Protein 5MKD (pdb70)

Structure (mmCIF, N/CA/C/O backbone):
data_5MKD
#
_entry.id   5MKD
#
_cell.length_a   121.405
_cell.length_b   128.306
_cell.length_c   84.327
_cell.angle_alpha   90.000
_cell.angle_beta   90.000
_cell.angle_gamma   90.000
#
_symmetry.space_group_name_H-M   'C 2 2 2'
#
loop_
_entity.id
_entity.type
_entity.pdbx_description
1 polymer Ywea
2 water water
#
loop_
_atom_site.group_PDB
_atom_site.id
_atom_site.type_symbol
_atom_site.label_atom_id
_atom_site.label_alt_id
_atom_site.label_comp_id
_atom_site.label_asym_id
_atom_site.label_entity_id
_atom_site.label_seq_id
_atom_site.pdbx_PDB_ins_code
_atom_site.Cartn_x
_atom_site.Cartn_y
_atom_site.Cartn_z
_atom_site.occupancy
_atom_site.B_iso_or_equiv
_atom_site.auth_seq_id
_atom_site.auth_comp_id
_atom_site.auth_asym_id
_atom_site.auth_atom_id
_atom_site.pdbx_PDB_model_num
ATOM 1 N N . GLN A 1 1 ? 34.760 147.891 97.452 1.00 99.39 31 GLN A N 1
ATOM 2 C CA . GLN A 1 1 ? 34.105 146.929 98.406 1.00 104.04 31 GLN A CA 1
ATOM 3 C C . GLN A 1 1 ? 32.712 146.605 97.892 1.00 101.96 31 GLN A C 1
ATOM 4 O O . GLN A 1 1 ? 32.384 145.450 97.605 1.00 109.30 31 GLN A O 1
ATOM 10 N N . SER A 1 2 ? 31.905 147.653 97.762 1.00 91.13 32 SER A N 1
ATOM 11 C CA . SER A 1 2 ? 30.482 147.511 97.542 1.00 79.25 32 SER A CA 1
ATOM 12 C C . SER A 1 2 ? 30.150 147.242 96.096 1.00 71.74 32 SER A C 1
ATOM 13 O O . SER A 1 2 ? 30.637 147.925 95.209 1.00 73.36 32 SER A O 1
ATOM 16 N N . ALA A 1 3 ? 29.310 146.242 95.870 1.00 64.14 33 ALA A N 1
ATOM 17 C CA . ALA A 1 3 ? 28.680 146.050 94.583 1.00 61.52 33 ALA A CA 1
ATOM 18 C C . ALA A 1 3 ? 27.837 147.277 94.239 1.00 60.03 33 ALA A C 1
ATOM 19 O O . ALA A 1 3 ? 27.180 147.857 95.107 1.00 66.22 33 ALA A O 1
ATOM 21 N N . SER A 1 4 ? 27.843 147.683 92.981 1.00 56.52 34 SER A N 1
ATOM 22 C CA . SER A 1 4 ? 26.987 148.782 92.571 1.00 56.14 34 SER A CA 1
ATOM 23 C C . SER A 1 4 ? 26.034 148.368 91.439 1.00 56.22 34 SER A C 1
ATOM 24 O O . SER A 1 4 ? 26.224 147.346 90.763 1.00 57.45 34 SER A O 1
ATOM 27 N N . ILE A 1 5 ? 25.003 149.178 91.248 1.00 48.69 35 ILE A N 1
ATOM 28 C CA . ILE A 1 5 ? 24.099 148.992 90.150 1.00 49.27 35 ILE A CA 1
ATOM 29 C C . ILE A 1 5 ? 23.601 150.357 89.719 1.00 49.97 35 ILE A C 1
ATOM 30 O O . ILE A 1 5 ? 23.547 151.274 90.500 1.00 50.79 35 ILE A O 1
ATOM 35 N N . GLU A 1 6 ? 23.283 150.493 88.446 1.00 58.05 36 GLU A N 1
ATOM 36 C CA . GLU A 1 6 ? 22.942 151.780 87.888 1.00 59.39 36 GLU A CA 1
ATOM 37 C C . GLU A 1 6 ? 21.944 151.570 86.751 1.00 58.70 36 GLU A C 1
ATOM 38 O O . GLU A 1 6 ? 22.119 150.659 85.922 1.00 52.85 36 GLU A O 1
ATOM 44 N N . ALA A 1 7 ? 20.912 152.410 86.708 1.00 56.85 37 ALA A N 1
ATOM 45 C CA . ALA A 1 7 ? 19.862 152.298 85.691 1.00 59.05 37 ALA A CA 1
ATOM 46 C C . ALA A 1 7 ? 19.597 153.639 84.990 1.00 56.13 37 ALA A C 1
ATOM 47 O O . ALA A 1 7 ? 19.719 154.678 85.612 1.00 68.73 37 ALA A O 1
ATOM 49 N N . LYS A 1 8 ? 19.255 153.621 83.704 1.00 53.02 38 LYS A N 1
ATOM 50 C CA . LYS A 1 8 ? 18.949 154.847 82.962 1.00 55.04 38 LYS A CA 1
ATOM 51 C C . LYS A 1 8 ? 17.934 154.428 81.979 1.00 55.18 38 LYS A C 1
ATOM 52 O O . LYS A 1 8 ? 18.023 153.294 81.491 1.00 50.57 38 LYS A O 1
ATOM 58 N N . THR A 1 9 ? 16.996 155.326 81.670 1.00 51.85 39 THR A N 1
ATOM 59 C CA . THR A 1 9 ? 16.164 155.195 80.479 1.00 50.41 39 THR A CA 1
ATOM 60 C C . THR A 1 9 ? 16.758 156.088 79.376 1.00 60.41 39 THR A C 1
ATOM 61 O O . THR A 1 9 ? 16.758 157.321 79.466 1.00 60.30 39 THR A O 1
ATOM 65 N N . VAL A 1 10 ? 17.192 155.444 78.306 1.00 59.66 40 VAL A N 1
ATOM 66 C CA . VAL A 1 10 ? 18.138 156.003 77.377 1.00 55.12 40 VAL A CA 1
ATOM 67 C C . VAL A 1 10 ? 17.533 156.939 76.345 1.00 56.44 40 VAL A C 1
ATOM 68 O O . VAL A 1 10 ? 18.187 157.872 75.913 1.00 63.42 40 VAL A O 1
ATOM 72 N N . ASN A 1 11 ? 16.313 156.686 75.909 1.00 53.35 41 ASN A N 1
ATOM 73 C CA . ASN A 1 11 ? 15.772 157.423 74.769 1.00 50.51 41 ASN A CA 1
ATOM 74 C C . ASN A 1 11 ? 14.787 158.479 75.179 1.00 51.97 41 ASN A C 1
ATOM 75 O O . ASN A 1 11 ? 14.304 159.225 74.334 1.00 50.91 41 ASN A O 1
ATOM 80 N N . SER A 1 12 ? 14.484 158.531 76.471 1.00 53.83 42 SER A N 1
ATOM 81 C CA . SER A 1 12 ? 13.267 159.161 76.964 1.00 53.13 42 SER A CA 1
ATOM 82 C C . SER A 1 12 ? 13.173 158.915 78.445 1.00 52.50 42 SER A C 1
ATOM 83 O O . SER A 1 12 ? 13.864 158.061 78.999 1.00 54.94 42 SER A O 1
ATOM 86 N N . THR A 1 13 ? 12.297 159.659 79.082 1.00 52.32 43 THR A N 1
ATOM 87 C CA . THR A 1 13 ? 12.238 159.639 80.527 1.00 54.88 43 THR A CA 1
ATOM 88 C C . THR A 1 13 ? 10.799 159.724 81.079 1.00 53.13 43 THR A C 1
ATOM 89 O O . THR A 1 13 ? 10.601 159.684 82.281 1.00 57.17 43 THR A O 1
ATOM 93 N N . LYS A 1 14 ? 9.799 159.748 80.204 1.00 50.26 44 LYS A N 1
ATOM 94 C CA . LYS A 1 14 ? 8.444 160.030 80.614 1.00 53.18 44 LYS A CA 1
ATOM 95 C C . LYS A 1 14 ? 7.516 158.808 80.580 1.00 55.47 44 LYS A C 1
ATOM 96 O O . LYS A 1 14 ? 7.511 158.025 79.621 1.00 52.51 44 LYS A O 1
ATOM 102 N N . GLU A 1 15 ? 6.704 158.688 81.629 1.00 51.66 45 GLU A N 1
ATOM 103 C CA . GLU A 1 15 ? 5.626 157.735 81.652 1.00 49.65 45 GLU A CA 1
ATOM 104 C C . GLU A 1 15 ? 4.927 157.553 80.308 1.00 46.46 45 GLU A C 1
ATOM 105 O O . GLU A 1 15 ? 4.539 158.499 79.646 1.00 56.38 45 GLU A O 1
ATOM 111 N N . TRP A 1 16 ? 4.822 156.301 79.916 1.00 44.80 46 TRP A N 1
ATOM 112 C CA . TRP A 1 16 ? 4.054 155.821 78.774 1.00 46.65 46 TRP A CA 1
ATOM 113 C C . TRP A 1 16 ? 4.703 156.034 77.415 1.00 47.30 46 TRP A C 1
ATOM 114 O O . TRP A 1 16 ? 4.132 155.638 76.408 1.00 48.58 46 TRP A O 1
ATOM 125 N N . THR A 1 17 ? 5.904 156.614 77.391 1.00 45.60 47 THR A N 1
ATOM 126 C CA . THR A 1 17 ? 6.692 156.681 76.154 1.00 47.59 47 THR A CA 1
ATOM 127 C C . THR A 1 17 ? 7.631 155.498 76.079 1.00 46.07 47 THR A C 1
ATOM 128 O O . THR A 1 17 ? 7.827 154.822 77.064 1.00 50.91 47 THR A O 1
ATOM 132 N N . ILE A 1 18 ? 8.214 155.278 74.905 1.00 45.51 48 ILE A N 1
ATOM 133 C CA . ILE A 1 18 ? 9.014 154.098 74.612 1.00 43.36 48 ILE A CA 1
ATOM 134 C C . ILE A 1 18 ? 10.502 154.380 74.684 1.00 45.46 48 ILE A C 1
ATOM 135 O O . ILE A 1 18 ? 11.002 155.362 74.123 1.00 55.10 48 ILE A O 1
ATOM 140 N N . SER A 1 19 ? 11.215 153.511 75.380 1.00 43.69 49 SER A N 1
ATOM 141 C CA . SER A 1 19 ? 12.625 153.686 75.592 1.00 40.61 49 SER A CA 1
ATOM 142 C C . SER A 1 19 ? 13.276 152.366 75.943 1.00 44.03 49 SER A C 1
ATOM 143 O O . SER A 1 19 ? 12.629 151.439 76.491 1.00 43.05 49 SER A O 1
ATOM 146 N N . ASP A 1 20 ? 14.568 152.306 75.628 1.00 41.93 50 ASP A N 1
ATOM 147 C CA . ASP A 1 20 ? 15.440 151.260 76.103 1.00 40.76 50 ASP A CA 1
ATOM 148 C C . ASP A 1 20 ? 15.738 151.571 77.549 1.00 40.52 50 ASP A C 1
ATOM 149 O O . ASP A 1 20 ? 15.800 152.721 77.930 1.00 41.25 50 ASP A O 1
ATOM 154 N N . ILE A 1 21 ? 15.953 150.552 78.359 1.00 42.84 51 ILE A N 1
ATOM 155 C CA . ILE A 1 21 ? 16.404 150.771 79.741 1.00 43.38 51 ILE A CA 1
ATOM 156 C C . ILE A 1 21 ? 17.712 150.040 79.875 1.00 37.96 51 ILE A C 1
ATOM 157 O O . ILE A 1 21 ? 17.763 148.862 79.572 1.00 41.53 51 ILE A O 1
ATOM 162 N N . GLU A 1 22 ? 18.764 150.732 80.291 1.00 41.11 52 GLU A N 1
ATOM 163 C CA . GLU A 1 22 ? 20.092 150.109 80.528 1.00 40.85 52 GLU A CA 1
ATOM 164 C C . GLU A 1 22 ? 20.330 150.021 82.006 1.00 40.57 52 GLU A C 1
ATOM 165 O O . GLU A 1 22 ? 20.250 151.031 82.718 1.00 43.33 52 GLU A O 1
ATOM 171 N N . VAL A 1 23 ? 20.589 148.809 82.476 1.00 39.88 53 VAL A N 1
ATOM 172 C CA . VAL A 1 23 ? 20.908 148.573 83.868 1.00 37.32 53 VAL A CA 1
ATOM 173 C C . VAL A 1 23 ? 22.198 147.816 83.877 1.00 36.29 53 VAL A C 1
ATOM 174 O O . VAL A 1 23 ? 22.284 146.770 83.267 1.00 34.41 53 VAL A O 1
ATOM 178 N N . THR A 1 24 ? 23.157 148.341 84.614 1.00 40.43 54 THR A N 1
ATOM 179 C CA . THR A 1 24 ? 24.479 147.782 84.760 1.00 43.21 54 THR A CA 1
ATOM 180 C C . THR A 1 24 ? 24.769 147.504 86.237 1.00 45.36 54 THR A C 1
ATOM 181 O O . THR A 1 24 ? 24.710 148.423 87.083 1.00 47.86 54 THR A O 1
ATOM 185 N N . TYR A 1 25 ? 25.091 146.243 86.528 1.00 45.86 55 TYR A N 1
ATOM 186 C CA . TYR A 1 25 ? 25.452 145.782 87.885 1.00 49.72 55 TYR A CA 1
ATOM 187 C C . TYR A 1 25 ? 26.909 145.348 87.840 1.00 48.38 55 TYR A C 1
ATOM 188 O O . TYR A 1 25 ? 27.288 144.605 86.940 1.00 50.70 55 TYR A O 1
ATOM 197 N N . LYS A 1 26 ? 27.709 145.815 88.790 1.00 46.61 56 LYS A N 1
ATOM 198 C CA . LYS A 1 26 ? 29.080 145.358 88.951 1.00 50.07 56 LYS A CA 1
ATOM 199 C C . LYS A 1 26 ? 29.260 144.841 90.382 1.00 54.88 56 LYS A C 1
ATOM 200 O O . LYS A 1 26 ? 28.959 145.564 91.355 1.00 64.90 56 LYS A O 1
ATOM 206 N N . PRO A 1 27 ? 29.750 143.603 90.532 1.00 51.11 57 PRO A N 1
ATOM 207 C CA . PRO A 1 27 ? 29.978 143.053 91.846 1.00 55.10 57 PRO A CA 1
ATOM 208 C C . PRO A 1 27 ? 31.259 143.561 92.524 1.00 60.44 57 PRO A C 1
ATOM 209 O O . PRO A 1 27 ? 31.477 143.260 93.695 1.00 73.64 57 PRO A O 1
ATOM 213 N N . ASN A 1 28 ? 32.126 144.267 91.791 1.00 68.18 58 ASN A N 1
ATOM 214 C CA . ASN A 1 28 ? 33.355 144.821 92.360 1.00 59.90 58 ASN A CA 1
ATOM 215 C C . ASN A 1 28 ? 34.130 143.784 93.192 1.00 63.61 58 ASN A C 1
ATOM 216 O O . ASN A 1 28 ? 34.762 144.120 94.192 1.00 60.89 58 ASN A O 1
ATOM 221 N N . ALA A 1 29 ? 34.070 142.523 92.755 1.00 61.70 59 ALA A N 1
ATOM 222 C CA . ALA A 1 29 ? 34.755 141.417 93.407 1.00 57.03 59 ALA A CA 1
ATOM 223 C C . ALA A 1 29 ? 34.730 140.212 92.480 1.00 57.09 59 ALA A C 1
ATOM 224 O O . ALA A 1 29 ? 34.025 140.215 91.476 1.00 58.70 59 ALA A O 1
ATOM 226 N N . VAL A 1 30 ? 35.505 139.182 92.792 1.00 57.74 60 VAL A N 1
ATOM 227 C CA . VAL A 1 30 ? 35.652 138.071 91.853 1.00 58.22 60 VAL A CA 1
ATOM 228 C C . VAL A 1 30 ? 34.525 137.107 92.094 1.00 58.77 60 VAL A C 1
ATOM 229 O O . VAL A 1 30 ? 34.064 136.962 93.215 1.00 60.73 60 VAL A O 1
ATOM 233 N N . LEU A 1 31 ? 34.059 136.485 91.014 1.00 59.66 61 LEU A N 1
ATOM 234 C CA . LEU A 1 31 ? 32.902 135.613 91.057 1.00 54.45 61 LEU A CA 1
ATOM 235 C C . LEU A 1 31 ? 33.315 134.279 90.521 1.00 51.06 61 LEU A C 1
ATOM 236 O O . LEU A 1 31 ? 34.183 134.215 89.659 1.00 54.39 61 LEU A O 1
ATOM 241 N N . SER A 1 32 ? 32.682 133.227 91.038 1.00 49.44 62 SER A N 1
ATOM 242 C CA . SER A 1 32 ? 32.865 131.857 90.568 1.00 53.60 62 SER A CA 1
ATOM 243 C C . SER A 1 32 ? 31.579 131.025 90.649 1.00 51.77 62 SER A C 1
ATOM 244 O O . SER A 1 32 ? 31.238 130.301 89.721 1.00 55.66 62 SER A O 1
ATOM 247 N N . LEU A 1 33 ? 30.873 131.084 91.766 1.00 52.93 63 LEU A N 1
ATOM 248 C CA . LEU A 1 33 ? 29.689 130.263 91.910 1.00 51.29 63 LEU A CA 1
ATOM 249 C C . LEU A 1 33 ? 28.490 131.124 92.191 1.00 48.70 63 LEU A C 1
ATOM 250 O O . LEU A 1 33 ? 28.614 132.211 92.745 1.00 49.86 63 LEU A O 1
ATOM 255 N N . GLY A 1 34 ? 27.327 130.620 91.801 1.00 47.35 64 GLY A N 1
ATOM 256 C CA . GLY A 1 34 ? 26.084 131.349 91.966 1.00 44.61 64 GLY A CA 1
ATOM 257 C C . GLY A 1 34 ? 25.481 131.788 90.652 1.00 44.68 64 GLY A C 1
ATOM 258 O O . GLY A 1 34 ? 25.687 131.177 89.588 1.00 45.12 64 GLY A O 1
ATOM 259 N N . ALA A 1 35 ? 24.705 132.850 90.751 1.00 43.27 65 ALA A N 1
ATOM 260 C CA . ALA A 1 35 ? 24.036 133.433 89.631 1.00 43.63 65 ALA A CA 1
ATOM 261 C C . ALA A 1 35 ? 23.804 134.911 89.925 1.00 49.29 65 ALA A C 1
ATOM 262 O O . ALA A 1 35 ? 23.563 135.298 91.089 1.00 45.49 65 ALA A O 1
ATOM 264 N N . VAL A 1 36 ? 23.916 135.730 88.872 1.00 45.56 66 VAL A N 1
ATOM 265 C CA . VAL A 1 36 ? 23.620 137.155 88.973 1.00 46.50 66 VAL A CA 1
ATOM 266 C C . VAL A 1 36 ? 22.108 137.359 88.826 1.00 46.83 66 VAL A C 1
ATOM 267 O O . VAL A 1 36 ? 21.471 136.740 87.958 1.00 49.27 66 VAL A O 1
ATOM 271 N N . GLU A 1 37 ? 21.550 138.259 89.634 1.00 48.29 67 GLU A N 1
ATOM 272 C CA . GLU A 1 37 ? 20.119 138.480 89.660 1.00 48.23 67 GLU A CA 1
ATOM 273 C C . GLU A 1 37 ? 19.773 139.945 89.689 1.00 49.26 67 GLU A C 1
ATOM 274 O O . GLU A 1 37 ? 20.280 140.685 90.517 1.00 53.04 67 GLU A O 1
ATOM 280 N N . PHE A 1 38 ? 18.901 140.351 88.766 1.00 46.92 68 PHE A N 1
ATOM 281 C CA . PHE A 1 38 ? 18.356 141.674 88.754 1.00 45.24 68 PHE A CA 1
ATOM 282 C C . PHE A 1 38 ? 16.929 141.502 89.225 1.00 45.47 68 PHE A C 1
ATOM 283 O O . PHE A 1 38 ? 16.262 140.566 88.797 1.00 48.36 68 PHE A O 1
ATOM 291 N N . GLN A 1 39 ? 16.475 142.398 90.094 1.00 50.73 69 GLN A N 1
ATOM 292 C CA . GLN A 1 39 ? 15.092 142.428 90.589 1.00 51.83 69 GLN A CA 1
ATOM 293 C C . GLN A 1 39 ? 14.418 143.749 90.225 1.00 50.50 69 GLN A C 1
ATOM 294 O O . GLN A 1 39 ? 14.875 144.828 90.623 1.00 50.68 69 GLN A O 1
ATOM 300 N N . PHE A 1 40 ? 13.321 143.667 89.486 1.00 48.27 70 PHE A N 1
ATOM 301 C CA . PHE A 1 40 ? 12.496 144.834 89.210 1.00 50.05 70 PHE A CA 1
ATOM 302 C C . PHE A 1 40 ? 11.168 144.733 89.954 1.00 51.63 70 PHE A C 1
ATOM 303 O O . PHE A 1 40 ? 10.658 143.625 90.136 1.00 54.83 70 PHE A O 1
ATOM 311 N N . PRO A 1 41 ? 10.571 145.888 90.316 1.00 49.84 71 PRO A N 1
ATOM 312 C CA . PRO A 1 41 ? 9.202 145.976 90.762 1.00 47.30 71 PRO A CA 1
ATOM 313 C C . PRO A 1 41 ? 8.257 145.985 89.561 1.00 53.11 71 PRO A C 1
ATOM 314 O O . PRO A 1 41 ? 8.717 145.824 88.409 1.00 55.78 71 PRO A O 1
ATOM 318 N N . ASP A 1 42 ? 6.956 146.165 89.830 1.00 52.47 72 ASP A N 1
ATOM 319 C CA . ASP A 1 42 ? 5.942 146.142 88.799 1.00 52.27 72 ASP A CA 1
ATOM 320 C C . ASP A 1 42 ? 6.081 147.385 87.944 1.00 51.84 72 ASP A C 1
ATOM 321 O O . ASP A 1 42 ? 6.494 148.450 88.421 1.00 46.84 72 ASP A O 1
ATOM 326 N N . GLY A 1 43 ? 5.710 147.228 86.678 1.00 51.38 73 GLY A N 1
ATOM 327 C CA . GLY A 1 43 ? 5.951 148.246 85.663 1.00 55.35 73 GLY A CA 1
ATOM 328 C C . GLY A 1 43 ? 7.063 147.859 84.701 1.00 53.28 73 GLY A C 1
ATOM 329 O O . GLY A 1 43 ? 7.137 148.419 83.650 1.00 50.93 73 GLY A O 1
ATOM 330 N N . PHE A 1 44 ? 7.902 146.886 85.055 1.00 53.51 74 PHE A N 1
ATOM 331 C CA . PHE A 1 44 ? 8.965 146.393 84.173 1.00 47.35 74 PHE A CA 1
ATOM 332 C C . PHE A 1 44 ? 8.844 144.910 83.964 1.00 44.49 74 PHE A C 1
ATOM 333 O O . PHE A 1 44 ? 8.408 144.182 84.839 1.00 44.83 74 PHE A O 1
ATOM 341 N N . HIS A 1 45 ? 9.284 144.477 82.796 1.00 47.98 75 HIS A N 1
ATOM 342 C CA . HIS A 1 45 ? 8.959 143.171 82.251 1.00 49.11 75 HIS A CA 1
ATOM 343 C C . HIS A 1 45 ? 10.129 142.858 81.344 1.00 43.93 75 HIS A C 1
ATOM 344 O O . HIS A 1 45 ? 10.346 143.560 80.355 1.00 44.85 75 HIS A O 1
ATOM 351 N N . ALA A 1 46 ? 10.906 141.833 81.675 1.00 42.12 76 ALA A N 1
ATOM 352 C CA . ALA A 1 46 ? 11.947 141.323 80.758 1.00 36.14 76 ALA A CA 1
ATOM 353 C C . ALA A 1 46 ? 11.377 140.254 79.800 1.00 37.04 76 ALA A C 1
ATOM 354 O O . ALA A 1 46 ? 10.484 139.546 80.171 1.00 41.86 76 ALA A O 1
ATOM 356 N N . THR A 1 47 ? 11.909 140.125 78.588 1.00 35.96 77 THR A N 1
ATOM 357 C CA . THR A 1 47 ? 11.448 139.099 77.636 1.00 35.81 77 THR A CA 1
ATOM 358 C C . THR A 1 47 ? 12.656 138.478 77.015 1.00 34.11 77 THR A C 1
ATOM 359 O O . THR A 1 47 ? 13.751 138.922 77.257 1.00 32.87 77 THR A O 1
ATOM 363 N N . THR A 1 48 ? 12.483 137.461 76.185 1.00 33.82 78 THR A N 1
ATOM 364 C CA . THR A 1 48 ? 13.641 136.871 75.550 1.00 36.03 78 THR A CA 1
ATOM 365 C C . THR A 1 48 ? 14.178 137.685 74.406 1.00 39.18 78 THR A C 1
ATOM 366 O O . THR A 1 48 ? 14.968 137.156 73.641 1.00 42.94 78 THR A O 1
ATOM 370 N N . ARG A 1 49 ? 13.703 138.926 74.239 1.00 44.80 79 ARG A N 1
ATOM 371 C CA . ARG A 1 49 ? 14.259 139.887 73.266 1.00 42.81 79 ARG A CA 1
ATOM 372 C C . ARG A 1 49 ? 15.278 140.818 73.942 1.00 42.06 79 ARG A C 1
ATOM 373 O O . ARG A 1 49 ? 16.134 141.402 73.280 1.00 41.79 79 ARG A O 1
ATOM 381 N N . ASP A 1 50 ? 15.155 140.985 75.259 1.00 37.89 80 ASP A N 1
ATOM 382 C CA . ASP A 1 50 ? 16.141 141.730 76.049 1.00 37.57 80 ASP A CA 1
ATOM 383 C C . ASP A 1 50 ? 17.479 140.996 76.116 1.00 33.41 80 ASP A C 1
ATOM 384 O O . ASP A 1 50 ? 17.575 139.897 75.606 1.00 34.53 80 ASP A O 1
ATOM 389 N N . SER A 1 51 ? 18.522 141.624 76.658 1.00 30.52 81 SER A N 1
ATOM 390 C CA . SER A 1 51 ? 19.848 141.025 76.593 1.00 33.01 81 SER A CA 1
ATOM 391 C C . SER A 1 51 ? 20.682 141.359 77.780 1.00 31.86 81 SER A C 1
ATOM 392 O O . SER A 1 51 ? 20.439 142.353 78.438 1.00 34.31 81 SER A O 1
ATOM 395 N N . VAL A 1 52 ? 21.666 140.508 78.049 1.00 33.53 82 VAL A N 1
ATOM 396 C CA . VAL A 1 52 ? 22.748 140.802 79.034 1.00 34.75 82 VAL A CA 1
ATOM 397 C C . VAL A 1 52 ? 24.059 140.497 78.352 1.00 34.65 82 VAL A C 1
ATOM 398 O O . VAL A 1 52 ? 24.166 139.480 77.661 1.00 36.03 82 VAL A O 1
ATOM 402 N N . ASN A 1 53 ? 25.015 141.415 78.441 1.00 37.75 83 ASN A N 1
ATOM 403 C CA . ASN A 1 53 ? 26.299 141.240 77.759 1.00 42.13 83 ASN A CA 1
ATOM 404 C C . ASN A 1 53 ? 26.158 140.719 76.323 1.00 42.20 83 ASN A C 1
ATOM 405 O O . ASN A 1 53 ? 26.871 139.811 75.902 1.00 40.05 83 ASN A O 1
ATOM 410 N N . GLY A 1 54 ? 25.225 141.263 75.568 1.00 39.98 84 GLY A N 1
ATOM 411 C CA . GLY A 1 54 ? 25.153 140.868 74.175 1.00 41.98 84 GLY A CA 1
ATOM 412 C C . GLY A 1 54 ? 24.461 139.542 73.893 1.00 42.35 84 GLY A C 1
ATOM 413 O O . GLY A 1 54 ? 24.544 139.024 72.789 1.00 41.31 84 GLY A O 1
ATOM 414 N N . ARG A 1 55 ? 23.732 139.005 74.865 1.00 46.86 85 ARG A N 1
ATOM 415 C CA . ARG A 1 55 ? 23.064 137.703 74.686 1.00 44.12 85 ARG A CA 1
ATOM 416 C C . ARG A 1 55 ? 21.627 137.911 75.054 1.00 39.75 85 ARG A C 1
ATOM 417 O O . ARG A 1 55 ? 21.356 138.537 76.071 1.00 35.27 85 ARG A O 1
ATOM 425 N N . THR A 1 56 ? 20.717 137.440 74.194 1.00 39.31 86 THR A N 1
ATOM 426 C CA . THR A 1 56 ? 19.265 137.559 74.434 1.00 36.72 86 THR A CA 1
ATOM 427 C C . THR A 1 56 ? 18.959 136.620 75.569 1.00 35.76 86 THR A C 1
ATOM 428 O O . THR A 1 56 ? 19.502 135.536 75.630 1.00 35.21 86 THR A O 1
ATOM 432 N N . LEU A 1 57 ? 18.128 137.049 76.487 1.00 37.20 87 LEU A N 1
ATOM 433 C CA . LEU A 1 57 ? 17.761 136.221 77.617 1.00 38.22 87 LEU A CA 1
ATOM 434 C C . LEU A 1 57 ? 17.008 134.962 77.193 1.00 40.69 87 LEU A C 1
ATOM 435 O O . LEU A 1 57 ? 16.303 134.962 76.196 1.00 36.54 87 LEU A O 1
ATOM 440 N N . LYS A 1 58 ? 17.146 133.895 77.992 1.00 46.69 88 LYS A N 1
ATOM 441 C CA . LYS A 1 58 ? 16.439 132.631 77.755 1.00 47.64 88 LYS A CA 1
ATOM 442 C C . LYS A 1 58 ? 15.308 132.533 78.764 1.00 46.69 88 LYS A C 1
ATOM 443 O O . LYS A 1 58 ? 15.320 133.240 79.788 1.00 50.21 88 LYS A O 1
ATOM 449 N N . GLU A 1 59 ? 14.308 131.718 78.454 1.00 48.28 89 GLU A N 1
ATOM 450 C CA . GLU A 1 59 ? 13.086 131.641 79.265 1.00 54.97 89 GLU A CA 1
ATOM 451 C C . GLU A 1 59 ? 13.393 131.242 80.707 1.00 52.45 89 GLU A C 1
ATOM 452 O O . GLU A 1 59 ? 12.769 131.736 81.665 1.00 51.54 89 GLU A O 1
ATOM 458 N N . THR A 1 60 ? 14.395 130.386 80.852 1.00 46.85 90 THR A N 1
ATOM 459 C CA . THR A 1 60 ? 14.809 129.918 82.165 1.00 49.00 90 THR A CA 1
ATOM 460 C C . THR A 1 60 ? 15.490 130.953 83.042 1.00 49.25 90 THR A C 1
ATOM 461 O O . THR A 1 60 ? 15.594 130.758 84.243 1.00 47.75 90 THR A O 1
ATOM 465 N N . GLN A 1 61 ? 15.928 132.059 82.448 1.00 46.95 91 GLN A N 1
ATOM 466 C CA . GLN A 1 61 ? 16.546 133.143 83.190 1.00 43.83 91 GLN A CA 1
ATOM 467 C C . GLN A 1 61 ? 15.553 134.221 83.505 1.00 39.30 91 GLN A C 1
ATOM 468 O O . GLN 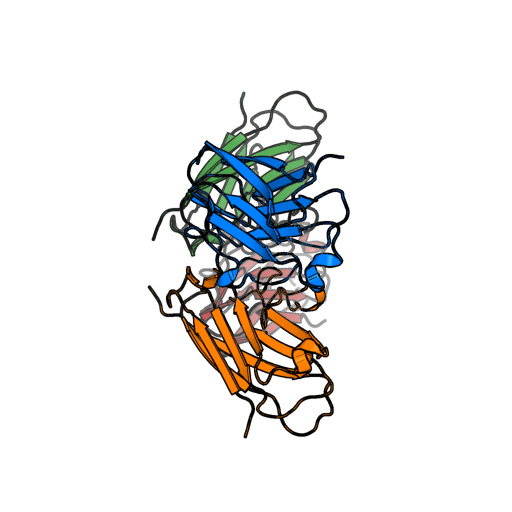A 1 61 ? 15.871 135.154 84.181 1.00 40.27 91 GLN A O 1
ATOM 474 N N . ILE A 1 62 ? 14.342 134.104 83.012 1.00 42.35 92 ILE A N 1
ATOM 475 C CA . ILE A 1 62 ? 13.320 135.120 83.293 1.00 46.26 92 ILE A CA 1
ATOM 476 C C . ILE A 1 62 ? 12.283 134.508 84.220 1.00 46.32 92 ILE A C 1
ATOM 477 O O . ILE A 1 62 ? 11.696 133.470 83.887 1.00 43.81 92 ILE A O 1
ATOM 482 N N . LEU A 1 63 ? 12.031 135.156 85.349 1.00 46.52 93 LEU A N 1
ATOM 483 C CA . LEU A 1 63 ? 11.076 134.635 86.315 1.00 51.29 93 LEU A CA 1
ATOM 484 C C . LEU A 1 63 ? 10.189 135.731 86.825 1.00 54.40 93 LEU A C 1
ATOM 485 O O . LEU A 1 63 ? 10.420 136.899 86.560 1.00 60.55 93 LEU A O 1
ATOM 490 N N . ASN A 1 64 ? 9.171 135.338 87.575 1.00 50.63 94 ASN A N 1
ATOM 491 C CA . ASN A 1 64 ? 8.446 136.265 88.387 1.00 52.00 94 ASN A CA 1
ATOM 492 C C . ASN A 1 64 ? 7.634 137.251 87.547 1.00 50.97 94 ASN A C 1
ATOM 493 O O . ASN A 1 64 ? 7.457 138.411 87.917 1.00 48.00 94 ASN A O 1
ATOM 498 N N . ASP A 1 65 ? 7.109 136.761 86.435 1.00 53.83 95 ASP A N 1
ATOM 499 C CA . ASP A 1 65 ? 6.296 137.561 85.506 1.00 58.43 95 ASP A CA 1
ATOM 500 C C . ASP A 1 65 ? 7.191 138.604 84.806 1.00 56.21 95 ASP A C 1
ATOM 501 O O . ASP A 1 65 ? 6.771 139.730 84.526 1.00 55.51 95 ASP A O 1
ATOM 506 N N . GLY A 1 66 ? 8.438 138.216 84.549 1.00 48.43 96 GLY A N 1
ATOM 507 C CA . GLY A 1 66 ? 9.387 139.080 83.884 1.00 42.28 96 GLY A CA 1
ATOM 508 C C . GLY A 1 66 ? 10.172 140.019 84.774 1.00 41.35 96 GLY A C 1
ATOM 509 O O . GLY A 1 66 ? 11.028 140.752 84.275 1.00 46.36 96 GLY A O 1
ATOM 510 N N . LYS A 1 67 ? 9.932 140.008 86.084 1.00 39.40 97 LYS A N 1
ATOM 511 C CA . LYS A 1 67 ? 10.495 141.054 86.944 1.00 38.91 97 LYS A CA 1
ATOM 512 C C . LYS A 1 67 ? 11.839 140.673 87.502 1.00 41.08 97 LYS A C 1
ATOM 513 O O . LYS A 1 67 ? 12.470 141.457 88.210 1.00 48.15 97 LYS A O 1
ATOM 519 N N . THR A 1 68 ? 12.287 139.464 87.197 1.00 42.02 98 THR A N 1
ATOM 520 C CA . THR A 1 68 ? 13.480 138.907 87.805 1.00 42.13 98 THR A CA 1
ATOM 521 C C . THR A 1 68 ? 14.265 138.229 86.724 1.00 40.44 98 THR A C 1
ATOM 522 O O . THR A 1 68 ? 13.713 137.432 85.940 1.00 37.44 98 THR A O 1
ATOM 526 N N . VAL A 1 69 ? 15.555 138.511 86.694 1.00 39.70 99 VAL A N 1
ATOM 527 C CA . VAL A 1 69 ? 16.432 137.930 85.687 1.00 41.20 99 VAL A CA 1
ATOM 528 C C . VAL A 1 69 ? 17.560 137.266 86.459 1.00 40.29 99 VAL A C 1
ATOM 529 O O . VAL A 1 69 ? 18.216 137.923 87.267 1.00 38.64 99 VAL A O 1
ATOM 533 N N . ARG A 1 70 ? 17.772 135.972 86.241 1.00 40.89 100 ARG A N 1
ATOM 534 C CA . ARG A 1 70 ? 18.736 135.225 87.046 1.00 44.49 100 ARG A CA 1
ATOM 535 C C . ARG A 1 70 ? 19.614 134.462 86.127 1.00 43.35 100 ARG A C 1
ATOM 536 O O . ARG A 1 70 ? 19.128 133.644 85.349 1.00 41.30 100 ARG A O 1
ATOM 544 N N . LEU A 1 71 ? 20.909 134.747 86.207 1.00 43.33 101 LEU A N 1
ATOM 545 C CA . LEU A 1 71 ? 21.872 134.198 85.265 1.00 44.39 101 LEU A CA 1
ATOM 546 C C . LEU A 1 71 ? 22.941 133.389 85.976 1.00 41.90 101 LEU A C 1
ATOM 547 O O . LEU A 1 71 ? 23.841 133.933 86.653 1.00 40.48 101 LEU A O 1
ATOM 552 N N . PRO A 1 72 ? 22.844 132.082 85.834 1.00 41.17 102 PRO A N 1
ATOM 553 C CA . PRO A 1 72 ? 23.904 131.231 86.285 1.00 42.50 102 PRO A CA 1
ATOM 554 C C . PRO A 1 72 ? 25.197 131.683 85.662 1.00 43.63 102 PRO A C 1
ATOM 555 O O . PRO A 1 72 ? 25.228 132.017 84.472 1.00 43.81 102 PRO A O 1
ATOM 559 N N . LEU A 1 73 ? 26.254 131.662 86.478 1.00 47.33 103 LEU A N 1
ATOM 560 C CA . LEU A 1 73 ? 27.581 132.043 86.058 1.00 41.18 103 LEU A CA 1
ATOM 561 C C . LEU A 1 73 ? 28.206 130.985 85.181 1.00 41.85 103 LEU A C 1
ATOM 562 O O . LEU A 1 73 ? 28.971 130.154 85.657 1.00 46.31 103 LEU A O 1
ATOM 567 N N . THR A 1 74 ? 27.882 131.030 83.894 1.00 38.02 104 THR A N 1
ATOM 568 C CA . THR A 1 74 ? 28.511 130.157 82.918 1.00 42.06 104 THR A CA 1
ATOM 569 C C . THR A 1 74 ? 29.843 130.788 82.500 1.00 41.30 104 THR A C 1
ATOM 570 O O . THR A 1 74 ? 30.180 131.898 82.947 1.00 35.48 104 THR A O 1
ATOM 574 N N . LEU A 1 75 ? 30.602 130.114 81.643 1.00 44.01 105 LEU A N 1
ATOM 575 C CA . LEU A 1 75 ? 31.915 130.670 81.244 1.00 49.89 105 LEU A CA 1
ATOM 576 C C . LEU A 1 75 ? 31.848 132.065 80.661 1.00 53.67 105 LEU A C 1
ATOM 577 O O . LEU A 1 75 ? 32.637 132.932 81.053 1.00 70.23 105 LEU A O 1
ATOM 582 N N . ASP A 1 76 ? 30.920 132.285 79.737 1.00 48.34 106 ASP A N 1
ATOM 583 C CA . ASP A 1 76 ? 30.712 133.625 79.188 1.00 52.35 106 ASP A CA 1
ATOM 584 C C . ASP A 1 76 ? 30.457 134.735 80.206 1.00 53.73 106 ASP A C 1
ATOM 585 O O . ASP A 1 76 ? 30.801 135.875 79.972 1.00 64.63 106 ASP A O 1
ATOM 590 N N . LEU A 1 77 ? 29.855 134.418 81.334 1.00 51.79 107 LEU A N 1
ATOM 591 C CA . LEU A 1 77 ? 29.577 135.430 82.306 1.00 45.59 107 LEU A CA 1
ATOM 592 C C . LEU A 1 77 ? 30.767 135.585 83.236 1.00 45.37 107 LEU A C 1
ATOM 593 O O . LEU A 1 77 ? 31.054 136.685 83.666 1.00 46.90 107 LEU A O 1
ATOM 598 N N . LEU A 1 78 ? 31.449 134.495 83.556 1.00 46.19 108 LEU A N 1
ATOM 599 C CA . LEU A 1 78 ? 32.591 134.538 84.485 1.00 52.50 108 LEU A CA 1
ATOM 600 C C . LEU A 1 78 ? 33.735 135.490 84.086 1.00 52.48 108 LEU A C 1
ATOM 601 O O . LEU A 1 78 ? 34.369 136.098 84.947 1.00 47.52 108 LEU A O 1
ATOM 606 N N . GLY A 1 79 ? 34.008 135.626 82.794 1.00 56.09 109 GLY A N 1
ATOM 607 C CA . GLY A 1 79 ? 34.987 136.632 82.350 1.00 64.33 109 GLY A CA 1
ATOM 608 C C . GLY A 1 79 ? 34.793 138.062 82.897 1.00 67.61 109 GLY A C 1
ATOM 609 O O . GLY A 1 79 ? 35.758 138.823 83.042 1.00 73.19 109 GLY A O 1
ATOM 610 N N . ALA A 1 80 ? 33.560 138.408 83.258 1.00 54.46 110 ALA A N 1
ATOM 611 C CA . ALA A 1 80 ? 33.106 139.767 83.134 1.00 50.83 110 ALA A CA 1
ATOM 612 C C . ALA A 1 80 ? 33.196 140.592 84.388 1.00 48.96 110 ALA A C 1
ATOM 613 O O . ALA A 1 80 ? 32.796 140.161 85.419 1.00 50.32 110 ALA A O 1
ATOM 615 N N . SER A 1 81 ? 33.639 141.833 84.270 1.00 55.59 111 SER A N 1
ATOM 616 C CA . SER A 1 81 ? 33.666 142.725 85.420 1.00 56.17 111 SER A CA 1
ATOM 617 C C . SER A 1 81 ? 32.303 143.355 85.619 1.00 55.46 111 SER A C 1
ATOM 618 O O . SER A 1 81 ? 32.035 143.882 86.678 1.00 61.83 111 SER A O 1
ATOM 621 N N . GLU A 1 82 ? 31.447 143.325 84.597 1.00 55.94 112 GLU A N 1
ATOM 622 C CA . GLU A 1 82 ? 30.106 143.870 84.737 1.00 50.75 112 GLU A CA 1
ATOM 623 C C . GLU A 1 82 ? 29.049 143.267 83.834 1.00 48.48 112 GLU A C 1
ATOM 624 O O . GLU A 1 82 ? 29.333 142.601 82.824 1.00 46.29 112 GLU A O 1
ATOM 630 N N . PHE A 1 83 ? 27.800 143.509 84.236 1.00 49.14 113 PHE A N 1
ATOM 631 C CA . PHE A 1 83 ? 26.636 142.823 83.665 1.00 44.36 113 PHE A CA 1
ATOM 632 C C . PHE A 1 83 ? 25.659 143.849 83.178 1.00 44.84 113 PHE A C 1
ATOM 633 O O . PHE A 1 83 ? 24.920 144.451 83.959 1.00 48.32 113 PHE A O 1
ATOM 641 N N . ASP A 1 84 ? 25.714 144.087 81.875 1.00 46.08 114 ASP A N 1
ATOM 642 C CA . ASP A 1 84 ? 24.977 145.174 81.256 1.00 45.28 114 ASP A CA 1
ATOM 643 C C . ASP A 1 84 ? 23.697 144.603 80.698 1.00 39.16 114 ASP A C 1
ATOM 644 O O . ASP A 1 84 ? 23.693 143.892 79.698 1.00 37.12 114 ASP A O 1
ATOM 649 N N . LEU A 1 85 ? 22.606 144.916 81.365 1.00 39.94 115 LEU A N 1
ATOM 650 C CA . LEU A 1 85 ? 21.293 144.439 80.957 1.00 40.67 115 LEU A CA 1
ATOM 651 C C . LEU A 1 85 ? 20.684 145.508 80.093 1.00 38.85 115 LEU A C 1
ATOM 652 O O . LEU A 1 85 ? 20.747 146.667 80.449 1.00 44.38 115 LEU A O 1
ATOM 657 N N . VAL A 1 86 ? 20.060 145.120 78.993 1.00 37.38 116 VAL A N 1
ATOM 658 C CA . VAL A 1 86 ? 19.326 146.072 78.155 1.00 40.61 116 VAL A CA 1
ATOM 659 C C . VAL A 1 86 ? 17.887 145.630 77.905 1.00 40.22 116 VAL A C 1
ATOM 660 O O . VAL A 1 86 ? 17.627 144.526 77.390 1.00 37.30 116 VAL A O 1
ATOM 664 N N . MET A 1 87 ? 16.964 146.533 78.228 1.00 41.21 117 MET A N 1
ATOM 665 C CA . MET A 1 87 ? 15.553 146.328 77.976 1.00 41.03 117 MET A CA 1
ATOM 666 C C . MET A 1 87 ? 15.131 147.146 76.774 1.00 37.87 117 MET A C 1
ATOM 667 O O . MET A 1 87 ? 15.144 148.358 76.838 1.00 41.02 117 MET A O 1
ATOM 672 N N . VAL A 1 88 ? 14.715 146.474 75.707 1.00 34.13 118 VAL A N 1
ATOM 673 C CA . VAL A 1 88 ? 14.526 147.088 74.410 1.00 35.84 118 VAL A CA 1
ATOM 674 C C . VAL A 1 88 ? 13.134 147.727 74.161 1.00 39.70 118 VAL A C 1
ATOM 675 O O . VAL A 1 88 ? 12.107 147.056 74.158 1.00 43.15 118 VAL A O 1
ATOM 679 N N . ARG A 1 89 ? 13.112 149.027 73.922 1.00 42.08 119 ARG A N 1
ATOM 680 C CA . ARG A 1 89 ? 11.880 149.708 73.559 1.00 44.86 119 ARG A CA 1
ATOM 681 C C . ARG A 1 89 ? 10.704 149.332 74.450 1.00 44.99 119 ARG A C 1
ATOM 682 O O . ARG A 1 89 ? 9.681 148.797 73.985 1.00 47.69 119 ARG A O 1
ATOM 690 N N . LYS A 1 90 ? 10.870 149.614 75.728 1.00 40.98 120 LYS A N 1
ATOM 691 C CA . LYS A 1 90 ? 9.844 149.310 76.692 1.00 40.75 120 LYS A CA 1
ATOM 692 C C . LYS A 1 90 ? 8.998 150.499 76.760 1.00 40.09 120 LYS A C 1
ATOM 693 O O . LYS A 1 90 ? 9.515 151.583 76.679 1.00 42.92 120 LYS A O 1
ATOM 699 N N . THR A 1 91 ? 7.696 150.302 76.915 1.00 43.18 121 THR A N 1
ATOM 700 C CA . THR A 1 91 ? 6.792 151.353 77.410 1.00 42.87 121 THR A CA 1
ATOM 701 C C . THR A 1 91 ? 7.084 151.644 78.884 1.00 43.29 121 THR A C 1
ATOM 702 O O . THR A 1 91 ? 7.024 150.762 79.699 1.00 45.67 121 THR A O 1
ATOM 706 N N . LEU A 1 92 ? 7.407 152.879 79.221 1.00 45.11 122 LEU A N 1
ATOM 707 C CA . LEU A 1 92 ? 7.775 153.199 80.581 1.00 47.19 122 LEU A CA 1
ATOM 708 C C . LEU A 1 92 ? 6.508 153.282 81.401 1.00 47.16 122 LEU A C 1
ATOM 709 O O . LEU A 1 92 ? 5.470 153.708 80.897 1.00 44.17 122 LEU A O 1
ATOM 714 N N . PRO A 1 93 ? 6.564 152.836 82.670 1.00 49.01 123 PRO A N 1
ATOM 715 C CA . PRO A 1 93 ? 5.384 152.809 83.541 1.00 51.05 123 PRO A CA 1
ATOM 716 C C . PRO A 1 93 ? 5.030 154.208 84.075 1.00 50.06 123 PRO A C 1
ATOM 717 O O . PRO A 1 93 ? 5.598 155.198 83.630 1.00 45.19 123 PRO A O 1
ATOM 721 N N . ARG A 1 94 ? 4.093 154.281 85.016 1.00 49.98 124 ARG A N 1
ATOM 722 C CA . ARG A 1 94 ? 3.647 155.549 85.545 1.00 49.64 124 ARG A CA 1
ATOM 723 C C . ARG A 1 94 ? 4.767 156.289 86.293 1.00 55.30 124 ARG A C 1
ATOM 724 O O . ARG A 1 94 ? 5.691 155.681 86.844 1.00 51.24 124 ARG A O 1
ATOM 732 N N . ALA A 1 95 ? 4.680 157.619 86.271 1.00 58.37 125 ALA A N 1
ATOM 733 C CA . ALA A 1 95 ? 5.592 158.488 87.010 1.00 53.13 125 ALA A CA 1
ATOM 734 C C . ALA A 1 95 ? 5.790 157.989 88.424 1.00 49.27 125 ALA A C 1
ATOM 735 O O . ALA A 1 95 ? 4.842 157.603 89.089 1.00 46.50 125 ALA A O 1
ATOM 737 N N . GLY A 1 96 ? 7.043 157.986 88.852 1.00 47.78 126 GLY A N 1
ATOM 738 C CA . GLY A 1 96 ? 7.400 157.679 90.209 1.00 43.18 126 GLY A CA 1
ATOM 739 C C . GLY A 1 96 ? 8.851 157.285 90.267 1.00 45.51 126 GLY A C 1
ATOM 740 O O . GLY A 1 96 ? 9.590 157.453 89.315 1.00 47.96 126 GLY A O 1
ATOM 741 N N . THR A 1 97 ? 9.259 156.771 91.412 1.00 49.79 127 THR A N 1
ATOM 742 C CA . THR A 1 97 ? 10.610 156.316 91.630 1.00 53.11 127 THR A CA 1
ATOM 743 C C . THR A 1 97 ? 10.471 154.834 91.835 1.00 55.37 127 THR A C 1
ATOM 744 O O . THR A 1 97 ? 9.424 154.351 92.292 1.00 58.00 127 THR A O 1
ATOM 748 N N . TYR A 1 98 ? 11.506 154.100 91.461 1.00 53.54 128 TYR A N 1
ATOM 749 C CA . TYR A 1 98 ? 11.416 152.673 91.411 1.00 46.61 128 TYR A CA 1
ATOM 750 C C . TYR A 1 98 ? 12.745 152.166 91.811 1.00 49.97 128 TYR A C 1
ATOM 751 O O . TYR A 1 98 ? 13.763 152.711 91.370 1.00 48.28 128 TYR A O 1
ATOM 760 N N . THR A 1 99 ? 12.739 151.117 92.630 1.00 51.06 129 THR A N 1
ATOM 761 C CA . THR A 1 99 ? 13.966 150.562 93.173 1.00 52.40 129 THR A CA 1
ATOM 762 C C . THR A 1 99 ? 14.278 149.354 92.347 1.00 52.55 129 THR A C 1
ATOM 763 O O . THR A 1 99 ? 13.427 148.447 92.223 1.00 48.50 129 THR A O 1
ATOM 767 N N . ILE A 1 100 ? 15.486 149.342 91.779 1.00 49.22 130 ILE A N 1
ATOM 768 C CA . ILE A 1 100 ? 15.911 148.203 91.001 1.00 47.91 130 ILE A CA 1
ATOM 769 C C . ILE A 1 100 ? 17.173 147.645 91.641 1.00 48.46 130 ILE A C 1
ATOM 770 O O . ILE A 1 100 ? 18.068 148.381 92.017 1.00 50.96 130 ILE A O 1
ATOM 775 N N . LYS A 1 101 ? 17.202 146.326 91.789 1.00 51.29 131 LYS A N 1
ATOM 776 C CA . LYS A 1 101 ? 18.154 145.656 92.659 1.00 57.17 131 LYS A CA 1
ATOM 777 C C . LYS A 1 101 ? 19.011 144.659 91.886 1.00 55.47 131 LYS A C 1
ATOM 778 O O . LYS A 1 101 ? 18.547 144.028 90.930 1.00 58.25 131 LYS A O 1
ATOM 784 N N . GLY A 1 102 ? 20.246 144.492 92.335 1.00 53.68 132 GLY A N 1
ATOM 785 C CA . GLY A 1 102 ? 21.114 143.415 91.842 1.00 55.09 132 GLY A CA 1
ATOM 786 C C . GLY A 1 102 ? 21.760 142.664 93.002 1.00 52.30 132 GLY A C 1
ATOM 787 O O . GLY A 1 102 ? 21.944 143.204 94.109 1.00 51.50 132 GLY A O 1
ATOM 788 N N . ASP A 1 103 ? 22.114 141.419 92.748 1.00 48.48 133 ASP A N 1
ATOM 789 C CA . ASP A 1 103 ? 22.765 140.602 93.761 1.00 57.68 133 ASP A CA 1
ATOM 790 C C . ASP A 1 103 ? 23.370 139.366 93.130 1.00 54.92 133 ASP A C 1
ATOM 791 O O . ASP A 1 103 ? 23.144 139.110 91.962 1.00 54.03 133 ASP A O 1
ATOM 796 N N . VAL A 1 104 ? 24.130 138.608 93.911 1.00 57.42 134 VAL A N 1
ATOM 797 C CA . VAL A 1 104 ? 24.602 137.287 93.492 1.00 59.62 134 VAL A CA 1
ATOM 798 C C . VAL A 1 104 ? 24.025 136.229 94.429 1.00 60.22 134 VAL A C 1
ATOM 799 O O . VAL A 1 104 ? 24.257 136.266 95.623 1.00 65.10 134 VAL A O 1
ATOM 803 N N . VAL A 1 105 ? 23.296 135.279 93.860 1.00 55.31 135 VAL A N 1
ATOM 804 C CA . VAL A 1 105 ? 22.495 134.354 94.619 1.00 52.75 135 VAL A CA 1
ATOM 805 C C . VAL A 1 105 ? 22.996 132.942 94.346 1.00 58.37 135 VAL A C 1
ATOM 806 O O . VAL A 1 105 ? 23.568 132.677 93.274 1.00 51.56 135 VAL A O 1
ATOM 810 N N . ASN A 1 106 ? 22.761 132.049 95.322 1.00 54.90 136 ASN A N 1
ATOM 811 C CA . ASN A 1 106 ? 23.264 130.678 95.302 1.00 51.30 136 ASN A CA 1
ATOM 812 C C . ASN A 1 106 ? 24.768 130.618 95.239 1.00 50.30 136 ASN A C 1
ATOM 813 O O . ASN A 1 106 ? 25.327 129.650 94.717 1.00 45.20 136 ASN A O 1
ATOM 818 N N . GLY A 1 107 ? 25.426 131.639 95.794 1.00 56.78 137 GLY A N 1
ATOM 819 C CA . GLY A 1 107 ? 26.894 131.645 95.875 1.00 63.41 137 GLY A CA 1
ATOM 820 C C . GLY A 1 107 ? 27.361 130.932 97.130 1.00 67.82 137 GLY A C 1
ATOM 821 O O . GLY A 1 107 ? 26.619 130.156 97.729 1.00 58.32 137 GLY A O 1
ATOM 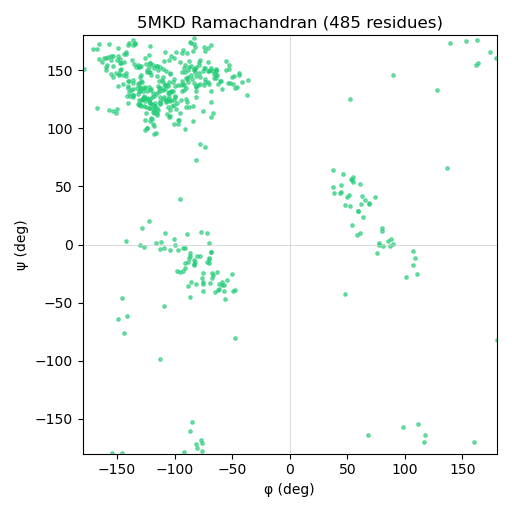822 N N . LEU A 1 108 ? 28.596 131.212 97.533 1.00 79.21 138 LEU A N 1
ATOM 823 C CA . LEU A 1 108 ? 29.122 130.728 98.809 1.00 85.76 138 LEU A CA 1
ATOM 824 C C . LEU A 1 108 ? 28.346 131.282 100.016 1.00 93.91 138 LEU A C 1
ATOM 825 O O . LEU A 1 108 ? 28.347 130.672 101.089 1.00 105.05 138 LEU A O 1
ATOM 830 N N . GLY A 1 109 ? 27.677 132.422 99.836 1.00 92.80 139 GLY A N 1
ATOM 831 C CA . GLY A 1 109 ? 26.830 133.007 100.878 1.00 84.45 139 GLY A CA 1
ATOM 832 C C . GLY A 1 109 ? 27.597 133.926 101.806 1.00 84.04 139 GLY A C 1
ATOM 833 O O . GLY A 1 109 ? 27.037 134.435 102.784 1.00 84.19 139 GLY A O 1
ATOM 834 N N . ILE A 1 110 ? 28.874 134.153 101.494 1.00 84.71 140 ILE A N 1
ATOM 835 C CA . ILE A 1 110 ? 29.757 134.970 102.327 1.00 90.12 140 ILE A CA 1
ATOM 836 C C . ILE A 1 110 ? 30.168 136.189 101.522 1.00 86.77 140 ILE A C 1
ATOM 837 O O . ILE A 1 110 ? 31.104 136.110 100.726 1.00 86.37 140 ILE A O 1
ATOM 842 N N . GLY A 1 111 ? 29.477 137.309 101.696 1.00 84.88 141 GLY A N 1
ATOM 843 C CA . GLY A 1 111 ? 29.867 138.500 100.947 1.00 84.54 141 GLY A CA 1
ATOM 844 C C . GLY A 1 111 ? 28.871 139.622 100.814 1.00 81.67 141 GLY A C 1
ATOM 845 O O . GLY A 1 111 ? 27.668 139.425 100.875 1.00 74.91 141 GLY A O 1
ATOM 846 N N . SER A 1 112 ? 29.414 140.813 100.611 1.00 87.63 142 SER A N 1
ATOM 847 C CA . SER A 1 112 ? 28.623 142.002 100.384 1.00 95.82 142 SER A CA 1
ATOM 848 C C . SER A 1 112 ? 27.545 141.702 99.321 1.00 86.42 142 SER A C 1
ATOM 849 O O . SER A 1 112 ? 26.390 141.411 99.658 1.00 88.23 142 SER A O 1
ATOM 852 N N . PHE A 1 113 ? 27.956 141.729 98.058 1.00 77.82 143 PHE A N 1
ATOM 853 C CA . PHE A 1 113 ? 27.096 141.532 96.842 1.00 77.63 143 PHE A CA 1
ATOM 854 C C . PHE A 1 113 ? 25.752 142.254 96.620 1.00 70.50 143 PHE A C 1
ATOM 855 O O . PHE A 1 113 ? 25.514 142.671 95.499 1.00 70.73 143 PHE A O 1
ATOM 863 N N . TYR A 1 114 ? 24.868 142.394 97.603 1.00 67.33 144 TYR A N 1
ATOM 864 C CA . TYR A 1 114 ? 23.631 143.136 97.340 1.00 65.79 144 TYR A CA 1
ATOM 865 C C . TYR A 1 114 ? 23.958 144.521 96.812 1.00 61.23 144 TYR A C 1
ATOM 866 O O . TYR A 1 114 ? 25.001 145.049 97.136 1.00 65.58 144 TYR A O 1
ATOM 875 N N . ALA A 1 115 ? 23.077 145.074 95.975 1.00 58.72 145 ALA A N 1
ATOM 876 C CA . ALA A 1 115 ? 23.127 146.495 95.548 1.00 57.56 145 ALA A CA 1
ATOM 877 C C . ALA A 1 115 ? 21.796 146.899 94.960 1.00 54.05 145 ALA A C 1
ATOM 878 O O . ALA A 1 115 ? 21.026 146.048 94.490 1.00 55.60 145 ALA A O 1
ATOM 880 N N . GLU A 1 116 ? 21.537 148.199 94.982 1.00 55.46 146 GLU A N 1
ATOM 881 C CA . GLU A 1 116 ? 20.234 148.740 94.597 1.00 58.68 146 GLU A CA 1
ATOM 882 C C . GLU A 1 116 ? 20.320 150.208 94.230 1.00 52.20 146 GLU A C 1
ATOM 883 O O . GLU A 1 116 ? 21.244 150.879 94.645 1.00 51.66 146 GLU A O 1
ATOM 889 N N . THR A 1 117 ? 19.319 150.703 93.493 1.00 53.58 147 THR A N 1
ATOM 890 C CA . THR A 1 117 ? 19.349 152.055 92.907 1.00 53.28 147 THR A CA 1
ATOM 891 C C . THR A 1 117 ? 17.935 152.525 92.535 1.00 56.18 147 THR A C 1
ATOM 892 O O . THR A 1 117 ? 17.034 151.702 92.416 1.00 63.22 147 THR A O 1
ATOM 896 N N . GLN A 1 118 ? 17.734 153.834 92.366 1.00 59.02 148 GLN A N 1
ATOM 897 C CA . GLN A 1 118 ? 16.401 154.400 92.092 1.00 58.90 148 GLN A CA 1
ATOM 898 C C . GLN A 1 118 ? 16.335 154.901 90.658 1.00 57.25 148 GLN A C 1
ATOM 899 O O . GLN A 1 118 ? 17.154 155.679 90.232 1.00 54.06 148 GLN A O 1
ATOM 905 N N . LEU A 1 119 ? 15.336 154.460 89.923 1.00 58.13 149 LEU A N 1
ATOM 906 C CA . LEU A 1 119 ? 15.120 154.926 88.578 1.00 55.11 149 LEU A CA 1
ATOM 907 C C . LEU A 1 119 ? 13.854 155.773 88.619 1.00 56.40 149 LEU A C 1
ATOM 908 O O . LEU A 1 119 ? 12.832 155.356 89.189 1.00 65.33 149 LEU A O 1
ATOM 913 N N . VAL A 1 120 ? 13.916 156.953 88.014 1.00 51.08 150 VAL A N 1
ATOM 914 C CA . VAL A 1 120 ? 12.847 157.897 88.134 1.00 51.48 150 VAL A CA 1
ATOM 915 C C . VAL A 1 120 ? 12.202 158.049 86.800 1.00 51.97 150 VAL A C 1
ATOM 916 O O . VAL A 1 120 ? 12.876 158.298 85.820 1.00 58.78 150 VAL A O 1
ATOM 920 N N . ILE A 1 121 ? 10.889 157.879 86.769 1.00 52.72 151 ILE A N 1
ATOM 921 C CA . ILE A 1 121 ? 10.112 158.143 85.588 1.00 50.06 151 ILE A CA 1
ATOM 922 C C . ILE A 1 121 ? 9.360 159.435 85.841 1.00 54.85 151 ILE A C 1
ATOM 923 O O . ILE A 1 121 ? 8.800 159.634 86.935 1.00 51.93 151 ILE A O 1
ATOM 928 N N . ASP A 1 122 ? 9.347 160.300 84.820 1.00 55.72 152 ASP A N 1
ATOM 929 C CA . ASP A 1 122 ? 8.839 161.658 84.948 1.00 54.89 152 ASP A CA 1
ATOM 930 C C . ASP A 1 122 ? 7.386 161.662 84.486 1.00 57.02 152 ASP A C 1
ATOM 931 O O . ASP A 1 122 ? 6.985 160.764 83.732 1.00 55.57 152 ASP A O 1
ATOM 936 N N . PRO A 1 123 ? 6.587 162.658 84.952 1.00 60.34 153 PRO A N 1
ATOM 937 C CA . PRO A 1 123 ? 5.213 162.970 84.487 1.00 54.32 153 PRO A CA 1
ATOM 938 C C . PRO A 1 123 ? 5.101 163.158 82.976 1.00 56.63 153 PRO A C 1
ATOM 939 O O . PRO A 1 123 ? 6.037 163.610 82.344 1.00 58.95 153 PRO A O 1
ATOM 943 N N . ARG A 1 124 ? 3.940 162.862 82.415 1.00 62.63 154 ARG A N 1
ATOM 944 C CA . ARG A 1 124 ? 3.764 162.851 80.954 1.00 66.14 154 ARG A CA 1
ATOM 945 C C . ARG A 1 124 ? 4.096 164.182 80.307 1.00 67.78 154 ARG A C 1
ATOM 946 O O . ARG A 1 124 ? 4.039 165.198 80.974 1.00 75.91 154 ARG A O 1
ATOM 954 N N . GLN B 1 1 ? 18.627 121.886 45.895 1.00 76.57 31 GLN B N 1
ATOM 955 C CA . GLN B 1 1 ? 18.180 122.529 47.174 1.00 83.08 31 GLN B CA 1
ATOM 956 C C . GLN B 1 1 ? 18.812 123.915 47.373 1.00 81.50 31 GLN B C 1
ATOM 957 O O . GLN B 1 1 ? 19.835 124.071 48.088 1.00 70.18 31 GLN B O 1
ATOM 963 N N . SER B 1 2 ? 18.167 124.889 46.710 1.00 69.67 32 SER B N 1
ATOM 964 C CA . SER B 1 2 ? 18.375 126.325 46.877 1.00 64.93 32 SER B CA 1
ATOM 965 C C . SER B 1 2 ? 18.257 126.783 48.328 1.00 64.92 32 SER B C 1
ATOM 966 O O . SER B 1 2 ? 17.554 126.168 49.127 1.00 57.34 32 SER B O 1
ATOM 969 N N . ALA B 1 3 ? 18.915 127.895 48.653 1.00 63.35 33 ALA B N 1
ATOM 970 C CA . ALA B 1 3 ? 18.725 128.544 49.948 1.00 58.87 33 ALA B CA 1
ATOM 971 C C . ALA B 1 3 ? 17.306 129.145 50.035 1.00 63.25 33 ALA B C 1
ATOM 972 O O . ALA B 1 3 ? 16.709 129.512 49.000 1.00 68.25 33 ALA B O 1
ATOM 974 N N . SER B 1 4 ? 16.765 129.241 51.250 1.00 51.65 34 SER B N 1
ATOM 975 C CA . SER B 1 4 ? 15.468 129.869 51.438 1.00 51.35 34 SER B CA 1
ATOM 976 C C . SER B 1 4 ? 15.563 130.975 52.478 1.00 52.92 34 SER B C 1
ATOM 977 O O . SER B 1 4 ? 16.489 131.012 53.293 1.00 49.66 34 SER B O 1
ATOM 980 N N . ILE B 1 5 ? 14.590 131.876 52.448 1.00 51.95 35 ILE B N 1
ATOM 981 C CA . ILE B 1 5 ? 14.448 132.858 53.506 1.00 50.33 35 ILE B CA 1
ATOM 982 C C . ILE B 1 5 ? 12.998 133.122 53.727 1.00 48.09 35 ILE B C 1
ATOM 983 O O . ILE B 1 5 ? 12.245 133.112 52.795 1.00 46.82 35 ILE B O 1
ATOM 988 N N . GLU B 1 6 ? 12.605 133.386 54.957 1.00 53.53 36 GLU B N 1
ATOM 989 C CA . GLU B 1 6 ? 11.211 133.672 55.232 1.00 54.39 36 GLU B CA 1
ATOM 990 C C . GLU B 1 6 ? 11.092 134.805 56.244 1.00 49.69 36 GLU B C 1
ATOM 991 O O . GLU B 1 6 ? 11.745 134.770 57.262 1.00 50.90 36 GLU B O 1
ATOM 997 N N . ALA B 1 7 ? 10.259 135.804 55.951 1.00 50.35 37 ALA B N 1
ATOM 998 C CA . ALA B 1 7 ? 10.000 136.923 56.870 1.00 50.70 37 ALA B CA 1
ATOM 999 C C . ALA B 1 7 ? 8.607 136.893 57.451 1.00 54.05 37 ALA B C 1
ATOM 1000 O O . ALA B 1 7 ? 7.664 136.627 56.733 1.00 59.48 37 ALA B O 1
ATOM 1002 N N . LYS B 1 8 ? 8.474 137.216 58.740 1.00 58.03 38 LYS B N 1
ATOM 1003 C CA . LYS B 1 8 ? 7.161 137.310 59.396 1.00 56.06 38 LYS B CA 1
ATOM 1004 C C . LYS B 1 8 ? 7.151 138.445 60.374 1.00 52.95 38 LYS B C 1
ATOM 1005 O O . LYS B 1 8 ? 8.147 138.679 61.045 1.00 60.82 38 LYS B O 1
ATOM 1011 N N . THR B 1 9 ? 6.008 139.111 60.491 1.00 50.87 39 THR B N 1
ATOM 1012 C CA . THR B 1 9 ? 5.762 140.103 61.534 1.00 50.51 39 THR B CA 1
ATOM 1013 C C . THR B 1 9 ? 4.799 139.453 62.483 1.00 53.22 39 THR B C 1
ATOM 1014 O O . THR B 1 9 ? 3.688 139.067 62.110 1.00 50.06 39 THR B O 1
ATOM 1018 N N . VAL B 1 10 ? 5.217 139.408 63.732 1.00 55.74 40 VAL B N 1
ATOM 1019 C CA . VAL B 1 10 ? 4.779 138.395 64.659 1.00 54.84 40 VAL B CA 1
ATOM 1020 C C . VAL B 1 10 ? 3.660 138.866 65.554 1.00 54.21 40 VAL B C 1
ATOM 1021 O O . VAL B 1 10 ? 2.934 138.043 66.102 1.00 52.36 40 VAL B O 1
ATOM 1025 N N . ASN B 1 11 ? 3.535 140.179 65.723 1.00 55.85 41 ASN B N 1
ATOM 1026 C CA . ASN B 1 11 ? 2.587 140.745 66.693 1.00 57.55 41 ASN B CA 1
ATOM 1027 C C . ASN B 1 11 ? 1.504 141.556 66.048 1.00 52.55 41 ASN B C 1
ATOM 1028 O O . ASN B 1 11 ? 0.662 142.094 66.712 1.00 54.16 41 ASN B O 1
ATOM 1033 N N . SER B 1 12 ? 1.527 141.632 64.742 1.00 56.87 42 SER B N 1
ATOM 1034 C CA . SER B 1 12 ? 0.695 142.554 64.040 1.00 58.05 42 SER B CA 1
ATOM 1035 C C . SER B 1 12 ? 1.276 142.640 62.669 1.00 57.65 42 SER B C 1
ATOM 1036 O O . SER B 1 12 ? 2.493 142.434 62.492 1.00 52.78 42 SER B O 1
ATOM 1039 N N . THR B 1 13 ? 0.396 143.032 61.749 1.00 59.61 43 THR B N 1
ATOM 1040 C CA . THR B 1 13 ? 0.609 142.966 60.314 1.00 60.35 43 THR B CA 1
ATOM 1041 C C . THR B 1 13 ? 0.379 144.325 59.586 1.00 57.85 43 THR B C 1
ATOM 1042 O O . THR B 1 13 ? 0.633 144.458 58.384 1.00 56.50 43 THR B O 1
ATOM 1046 N N . LYS B 1 14 ? -0.024 145.348 60.332 1.00 59.15 44 LYS B N 1
ATOM 1047 C CA . LYS B 1 14 ? -0.540 146.586 59.751 1.00 63.55 44 LYS B CA 1
ATOM 1048 C C . LYS B 1 14 ? 0.443 147.722 59.831 1.00 60.02 44 LYS B C 1
ATOM 1049 O O . LYS B 1 14 ? 1.100 147.874 60.851 1.00 64.98 44 LYS B O 1
ATOM 1055 N N . GLU B 1 15 ? 0.521 148.530 58.767 1.00 60.24 45 GLU B N 1
ATOM 1056 C CA . GLU B 1 15 ? 1.415 149.712 58.696 1.00 60.96 45 GLU B CA 1
ATOM 1057 C C . GLU B 1 15 ? 1.404 150.562 59.991 1.00 60.84 45 GLU B C 1
ATOM 1058 O O . GLU B 1 15 ? 0.404 150.646 60.705 1.00 58.07 45 GLU B O 1
ATOM 1064 N N . TRP B 1 16 ? 2.536 151.173 60.297 1.00 60.72 46 TRP B N 1
ATOM 1065 C CA . TRP B 1 16 ? 2.666 152.027 61.476 1.00 62.27 46 TRP B CA 1
ATOM 1066 C C . TRP B 1 16 ? 2.275 151.403 62.836 1.00 57.84 46 TRP B C 1
ATOM 1067 O O . TRP B 1 16 ? 2.086 152.136 63.807 1.00 55.92 46 TRP B O 1
ATOM 1078 N N . THR B 1 17 ? 2.169 150.073 62.927 1.00 53.28 47 THR B N 1
ATOM 1079 C CA . THR B 1 17 ? 2.097 149.415 64.241 1.00 53.92 47 THR B CA 1
ATOM 1080 C C . THR B 1 17 ? 3.463 148.838 64.690 1.00 46.90 47 THR B C 1
ATOM 1081 O O . THR B 1 17 ? 4.391 148.705 63.882 1.00 46.23 47 THR B O 1
ATOM 1085 N N . ILE B 1 18 ? 3.566 148.495 65.973 1.00 44.33 48 ILE B N 1
ATOM 1086 C CA . ILE B 1 18 ? 4.789 147.853 66.520 1.00 49.93 48 ILE B CA 1
ATOM 1087 C C . ILE B 1 18 ? 4.763 146.317 66.449 1.00 50.53 48 ILE B C 1
ATOM 1088 O O . ILE B 1 18 ? 3.825 145.686 66.928 1.00 51.33 48 ILE B O 1
ATOM 1093 N N . SER B 1 19 ? 5.782 145.714 65.834 1.00 46.73 49 SER B N 1
ATOM 1094 C CA . SER B 1 19 ? 5.873 144.268 65.783 1.00 43.28 49 SER B CA 1
ATOM 1095 C C . SER B 1 19 ? 7.327 143.835 65.712 1.00 42.97 49 SER B C 1
ATOM 1096 O O . SER B 1 19 ? 8.134 144.537 65.162 1.00 45.22 49 SER B O 1
ATOM 1099 N N . ASP B 1 20 ? 7.629 142.678 66.299 1.00 41.11 50 ASP B N 1
ATOM 1100 C CA . ASP B 1 20 ? 8.867 141.988 66.115 1.00 40.56 50 ASP B CA 1
ATOM 1101 C C . ASP B 1 20 ? 8.823 141.455 64.708 1.00 43.17 50 ASP B C 1
ATOM 1102 O O . ASP B 1 20 ? 7.773 141.089 64.184 1.00 53.74 50 ASP B O 1
ATOM 1107 N N . ILE B 1 21 ? 9.976 141.345 64.101 1.00 42.03 51 ILE B N 1
ATOM 1108 C CA . ILE B 1 21 ? 10.043 140.818 62.771 1.00 41.28 51 ILE B CA 1
ATOM 1109 C C . ILE B 1 21 ? 11.050 139.723 62.848 1.00 39.68 51 ILE B C 1
ATOM 1110 O O . ILE B 1 21 ? 12.179 139.947 63.295 1.00 40.88 51 ILE B O 1
ATOM 1115 N N . GLU B 1 22 ? 10.627 138.543 62.421 1.00 37.39 52 GLU B N 1
ATOM 1116 C CA . GLU B 1 22 ? 11.454 137.387 62.430 1.00 37.11 52 GLU B CA 1
ATOM 1117 C C . GLU B 1 22 ? 11.744 136.989 61.013 1.00 39.44 52 GLU B C 1
ATOM 1118 O O . GLU B 1 22 ? 10.829 136.762 60.217 1.00 45.32 52 GLU B O 1
ATOM 1124 N N . VAL B 1 23 ? 13.026 136.915 60.708 1.00 37.66 53 VAL B N 1
ATOM 1125 C CA . VAL B 1 23 ? 13.492 136.565 59.401 1.00 40.67 53 VAL B CA 1
ATOM 1126 C C . VAL B 1 23 ? 14.483 135.435 59.544 1.00 46.10 53 VAL B C 1
ATOM 1127 O O . VAL B 1 23 ? 15.485 135.563 60.278 1.00 50.44 53 VAL B O 1
ATOM 1131 N N . THR B 1 24 ? 14.232 134.344 58.828 1.00 44.61 54 THR B N 1
ATOM 1132 C CA . THR B 1 24 ? 15.034 133.157 58.967 1.00 45.96 54 THR B CA 1
ATOM 1133 C C . THR B 1 24 ? 15.615 132.792 57.630 1.00 46.79 54 THR B C 1
ATOM 1134 O O . THR B 1 24 ? 14.872 132.525 56.683 1.00 47.23 54 THR B O 1
ATOM 1138 N N . TYR B 1 25 ? 16.938 132.815 57.542 1.00 47.54 55 TYR B N 1
ATOM 1139 C CA . TYR B 1 25 ? 17.619 132.448 56.313 1.00 49.44 55 TYR B CA 1
ATOM 1140 C C . TYR B 1 25 ? 18.229 131.057 56.508 1.00 55.05 55 TYR B C 1
ATOM 1141 O O . TYR B 1 25 ? 18.911 130.816 57.509 1.00 57.82 55 TYR B O 1
ATOM 1150 N N . LYS B 1 26 ? 17.944 130.135 55.583 1.00 53.58 56 LYS B N 1
ATOM 1151 C CA . LYS B 1 26 ? 18.527 128.790 55.592 1.00 53.26 56 LYS B CA 1
ATOM 1152 C C . LYS B 1 26 ? 19.348 128.629 54.322 1.00 54.71 56 LYS B C 1
ATOM 1153 O O . LYS B 1 26 ? 18.794 128.614 53.239 1.00 54.97 56 LYS B O 1
ATOM 1159 N N . PRO B 1 27 ? 20.680 128.518 54.438 1.00 54.19 57 PRO B N 1
ATOM 1160 C CA . PRO B 1 27 ? 21.486 128.289 53.248 1.00 52.50 57 PRO B CA 1
ATOM 1161 C C . PRO B 1 27 ? 21.263 126.927 52.597 1.00 55.25 57 PRO B C 1
ATOM 1162 O O . PRO B 1 27 ? 21.505 126.784 51.409 1.00 55.09 57 PRO B O 1
ATOM 1166 N N . ASN B 1 28 ? 20.805 125.940 53.367 1.00 61.21 58 ASN B N 1
ATOM 1167 C CA . ASN B 1 28 ? 20.578 124.590 52.851 1.00 61.58 58 ASN B CA 1
ATOM 1168 C C . ASN B 1 28 ? 21.841 124.061 52.144 1.00 66.24 58 ASN B C 1
ATOM 1169 O O . ASN B 1 28 ? 21.765 123.334 51.146 1.00 68.50 58 ASN B O 1
ATOM 1174 N N . ALA B 1 29 ? 22.997 124.475 52.653 1.00 61.57 59 ALA B N 1
ATOM 1175 C CA . ALA B 1 29 ? 24.258 123.827 52.359 1.00 57.27 59 ALA B CA 1
ATOM 1176 C C . ALA B 1 29 ? 25.191 124.139 53.525 1.00 61.02 59 ALA B C 1
ATOM 1177 O O . ALA B 1 29 ? 24.913 125.027 54.335 1.00 65.51 59 ALA B O 1
ATOM 1179 N N . VAL B 1 30 ? 26.263 123.376 53.663 1.00 60.65 60 VAL B N 1
ATOM 1180 C CA . VAL B 1 30 ? 27.123 123.558 54.821 1.00 64.92 60 VAL B CA 1
ATOM 1181 C C . VAL B 1 30 ? 28.139 124.608 54.407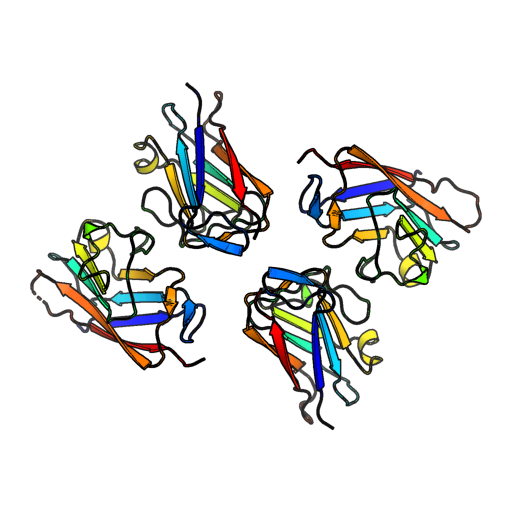 1.00 64.15 60 VAL B C 1
ATOM 1182 O O . VAL B 1 30 ? 28.558 124.666 53.248 1.00 73.78 60 VAL B O 1
ATOM 1186 N N . LEU B 1 31 ? 28.484 125.467 55.355 1.00 60.21 61 LEU B N 1
ATOM 1187 C CA . LEU B 1 31 ? 29.207 126.692 55.061 1.00 54.03 61 LEU B CA 1
ATOM 1188 C C . LEU B 1 31 ? 30.643 126.631 55.542 1.00 51.85 61 LEU B C 1
ATOM 1189 O O . LEU B 1 31 ? 31.010 125.771 56.336 1.00 56.36 61 LEU B O 1
ATOM 1194 N N . SER B 1 32 ? 31.448 127.568 55.061 1.00 52.63 62 SER B N 1
ATOM 1195 C CA . SER B 1 32 ? 32.858 127.653 55.420 1.00 50.59 62 SER B CA 1
ATOM 1196 C C . SER B 1 32 ? 33.319 129.129 55.528 1.00 52.30 62 SER B C 1
ATOM 1197 O O . SER B 1 32 ? 33.459 129.684 56.620 1.00 57.77 62 SER B O 1
ATOM 1200 N N . LEU B 1 33 ? 33.514 129.756 54.374 1.00 46.73 63 LEU B N 1
ATOM 1201 C CA . LEU B 1 33 ? 34.084 131.087 54.255 1.00 45.32 63 LEU B CA 1
ATOM 1202 C C . LEU B 1 33 ? 32.969 132.064 53.874 1.00 45.76 63 LEU B C 1
ATOM 1203 O O . LEU B 1 33 ? 32.022 131.680 53.184 1.00 43.20 63 LEU B O 1
ATOM 1208 N N . GLY B 1 34 ? 33.108 133.312 54.317 1.00 39.62 64 GLY B N 1
ATOM 1209 C CA . GLY B 1 34 ? 32.184 134.353 53.970 1.00 42.55 64 GLY B CA 1
ATOM 1210 C C . GLY B 1 34 ? 31.420 134.937 55.150 1.00 45.15 64 GLY B C 1
ATOM 1211 O O . GLY B 1 34 ? 31.744 134.693 56.309 1.00 47.19 64 GLY B O 1
ATOM 1212 N N . ALA B 1 35 ? 30.415 135.740 54.829 1.00 43.06 65 ALA B N 1
ATOM 1213 C CA . ALA B 1 35 ? 29.551 136.314 55.821 1.00 43.72 65 ALA B CA 1
ATOM 1214 C C . ALA B 1 35 ? 28.126 136.047 55.434 1.00 45.72 65 ALA B C 1
ATOM 1215 O O . ALA B 1 35 ? 27.838 135.879 54.264 1.00 46.93 65 ALA B O 1
ATOM 1217 N N . VAL B 1 36 ? 27.232 135.996 56.413 1.00 46.09 66 VAL B N 1
ATOM 1218 C CA . VAL B 1 36 ? 25.808 135.835 56.138 1.00 46.31 66 VAL B CA 1
ATOM 1219 C C . VAL B 1 36 ? 25.215 137.227 56.086 1.00 46.78 66 VAL B C 1
ATOM 1220 O O . VAL B 1 36 ? 25.466 138.047 56.985 1.00 52.49 66 VAL B O 1
ATOM 1224 N N . GLU B 1 37 ? 24.422 137.489 55.047 1.00 47.31 67 GLU B N 1
ATOM 1225 C CA . GLU B 1 37 ? 23.908 138.837 54.779 1.00 49.62 67 GLU B CA 1
ATOM 1226 C C . GLU B 1 37 ? 22.402 138.850 54.614 1.00 49.68 67 GLU B C 1
ATOM 1227 O O . GLU B 1 37 ? 21.861 138.077 53.816 1.00 47.35 67 GLU B O 1
ATOM 1233 N N . PHE B 1 38 ? 21.744 139.708 55.402 1.00 47.30 68 PHE B N 1
ATOM 1234 C CA . PHE B 1 38 ? 20.338 140.085 55.203 1.00 49.86 68 PHE B CA 1
ATOM 1235 C C . PHE B 1 38 ? 20.270 141.492 54.563 1.00 48.93 68 PHE B C 1
ATOM 1236 O O . PHE B 1 38 ? 20.914 142.435 55.014 1.00 53.47 68 PHE B O 1
ATOM 1244 N N . GLN B 1 39 ? 19.477 141.641 53.525 1.00 50.67 69 GLN B N 1
ATOM 1245 C CA . GLN B 1 39 ? 19.383 142.915 52.834 1.00 55.70 69 GLN B CA 1
ATOM 1246 C C . GLN B 1 39 ? 17.919 143.394 52.870 1.00 49.24 69 GLN B C 1
ATOM 1247 O O . GLN B 1 39 ? 17.032 142.718 52.371 1.00 51.66 69 GLN B O 1
ATOM 1253 N N . PHE B 1 40 ? 17.670 144.528 53.512 1.00 46.01 70 PHE B N 1
ATOM 1254 C CA . PHE B 1 40 ? 16.335 145.110 53.571 1.00 51.10 70 PHE B CA 1
ATOM 1255 C C . PHE B 1 40 ? 16.109 146.317 52.656 1.00 52.33 70 PHE B C 1
ATOM 1256 O O . PHE B 1 40 ? 17.000 147.130 52.470 1.00 48.15 70 PHE B O 1
ATOM 1264 N N . PRO B 1 41 ? 14.880 146.463 52.132 1.00 59.27 71 PRO B N 1
ATOM 1265 C CA . PRO B 1 41 ? 14.552 147.691 51.412 1.00 59.79 71 PRO B CA 1
ATOM 1266 C C . PRO B 1 41 ? 14.312 148.791 52.430 1.00 63.80 71 PRO B C 1
ATOM 1267 O O . PRO B 1 41 ? 14.439 148.546 53.631 1.00 63.34 71 PRO B O 1
ATOM 1271 N N . ASP B 1 42 ? 13.958 149.981 51.963 1.00 60.59 72 ASP B N 1
ATOM 1272 C CA . ASP B 1 42 ? 13.651 151.065 52.871 1.00 66.03 72 ASP B CA 1
ATOM 1273 C C . ASP B 1 42 ? 12.374 150.735 53.644 1.00 60.28 72 ASP B C 1
ATOM 1274 O O . ASP B 1 42 ? 11.502 150.028 53.148 1.00 57.43 72 ASP B O 1
ATOM 1279 N N . GLY B 1 43 ? 12.303 151.233 54.872 1.00 55.07 73 GLY B N 1
ATOM 1280 C CA . GLY B 1 43 ? 11.209 150.937 55.793 1.00 55.18 73 GLY B CA 1
ATOM 1281 C C . GLY B 1 43 ? 11.611 149.996 56.931 1.00 55.28 73 GLY B C 1
ATOM 1282 O O . GLY B 1 43 ? 10.799 149.724 57.824 1.00 50.19 73 GLY B O 1
ATOM 1283 N N . PHE B 1 44 ? 12.849 149.482 56.875 1.00 54.06 74 PHE B N 1
ATOM 1284 C CA . PHE B 1 44 ? 13.397 148.590 57.907 1.00 51.93 74 PHE B CA 1
ATOM 1285 C C . PHE B 1 44 ? 14.812 148.998 58.236 1.00 55.71 74 PHE B C 1
ATOM 1286 O O . PHE B 1 44 ? 15.554 149.418 57.345 1.00 58.18 74 PHE B O 1
ATOM 1294 N N . HIS B 1 45 ? 15.152 148.909 59.521 1.00 55.25 75 HIS B N 1
ATOM 1295 C CA . HIS B 1 45 ? 16.372 149.464 60.078 1.00 55.00 75 HIS B CA 1
ATOM 1296 C C . HIS B 1 45 ? 16.765 148.599 61.266 1.00 54.00 75 HIS B C 1
ATOM 1297 O O . HIS B 1 45 ? 16.080 148.554 62.284 1.00 56.40 75 HIS B O 1
ATOM 1304 N N . ALA B 1 46 ? 17.875 147.905 61.117 1.00 50.82 76 ALA B N 1
ATOM 1305 C CA . ALA B 1 46 ? 18.447 147.093 62.158 1.00 45.08 76 ALA B CA 1
ATOM 1306 C C . ALA B 1 46 ? 19.293 147.950 63.089 1.00 44.16 76 ALA B C 1
ATOM 1307 O O . ALA B 1 46 ? 19.870 148.959 62.670 1.00 42.55 76 ALA B O 1
ATOM 1309 N N . THR B 1 47 ? 19.354 147.516 64.355 1.00 42.06 77 THR B N 1
ATOM 1310 C CA . THR B 1 47 ? 20.093 148.186 65.399 1.00 37.36 77 THR B CA 1
ATOM 1311 C C . THR B 1 47 ? 20.770 147.168 66.263 1.00 36.86 77 THR B C 1
ATOM 1312 O O . THR B 1 47 ? 20.531 145.973 66.125 1.00 42.77 77 THR B O 1
ATOM 1316 N N . THR B 1 48 ? 21.614 147.655 67.159 1.00 39.25 78 THR B N 1
ATOM 1317 C CA . THR B 1 48 ? 22.360 146.836 68.100 1.00 41.59 78 THR B CA 1
ATOM 1318 C C . THR B 1 48 ? 21.485 146.169 69.161 1.00 44.16 78 THR B C 1
ATOM 1319 O O . THR B 1 48 ? 22.008 145.390 69.933 1.00 41.68 78 THR B O 1
ATOM 1323 N N . ARG B 1 49 ? 20.186 146.481 69.224 1.00 45.62 79 ARG B N 1
ATOM 1324 C CA . ARG B 1 49 ? 19.262 145.724 70.105 1.00 45.99 79 ARG B CA 1
ATOM 1325 C C . ARG B 1 49 ? 18.651 144.508 69.429 1.00 50.08 79 ARG B C 1
ATOM 1326 O O . ARG B 1 49 ? 18.052 143.677 70.082 1.00 54.72 79 ARG B O 1
ATOM 1334 N N . ASP B 1 50 ? 18.740 144.438 68.112 1.00 49.47 80 ASP B N 1
ATOM 1335 C CA . ASP B 1 50 ? 18.204 143.305 67.398 1.00 46.42 80 ASP B CA 1
ATOM 1336 C C . ASP B 1 50 ? 19.267 142.220 67.420 1.00 45.38 80 ASP B C 1
ATOM 1337 O O . ASP B 1 50 ? 20.445 142.500 67.760 1.00 40.08 80 ASP B O 1
ATOM 1342 N N . SER B 1 51 ? 18.879 140.990 67.066 1.00 38.37 81 SER B N 1
ATOM 1343 C CA . SER B 1 51 ? 19.766 139.875 67.276 1.00 37.70 81 SER B CA 1
ATOM 1344 C C . SER B 1 51 ? 19.703 138.845 66.154 1.00 40.63 81 SER B C 1
ATOM 1345 O O . SER B 1 51 ? 18.795 138.867 65.324 1.00 39.16 81 SER B O 1
ATOM 1348 N N . VAL B 1 52 ? 20.691 137.958 66.137 1.00 37.16 82 VAL B N 1
ATOM 1349 C CA . VAL B 1 52 ? 20.673 136.804 65.255 1.00 40.19 82 VAL B CA 1
ATOM 1350 C C . VAL B 1 52 ? 21.141 135.623 66.103 1.00 40.21 82 VAL B C 1
ATOM 1351 O O . VAL B 1 52 ? 22.099 135.759 66.869 1.00 40.67 82 VAL B O 1
ATOM 1355 N N . ASN B 1 53 ? 20.432 134.500 66.006 1.00 36.95 83 ASN B N 1
ATOM 1356 C CA . ASN B 1 53 ? 20.742 133.324 66.800 1.00 38.73 83 ASN B CA 1
ATOM 1357 C C . ASN B 1 53 ? 21.185 133.586 68.234 1.00 38.24 83 ASN B C 1
ATOM 1358 O O . ASN B 1 53 ? 22.168 133.001 68.698 1.00 35.79 83 ASN B O 1
ATOM 1363 N N . GLY B 1 54 ? 20.475 134.490 68.917 1.00 38.30 84 GLY B N 1
ATOM 1364 C CA . GLY B 1 54 ? 20.662 134.719 70.342 1.00 37.12 84 GLY B CA 1
ATOM 1365 C C . GLY B 1 54 ? 21.686 135.747 70.740 1.00 41.08 84 GLY B C 1
ATOM 1366 O O . GLY B 1 54 ? 21.857 136.022 71.926 1.00 43.82 84 GLY B O 1
ATOM 1367 N N . ARG B 1 55 ? 22.329 136.358 69.757 1.00 46.31 85 ARG B N 1
ATOM 1368 C CA . ARG B 1 55 ? 23.404 137.323 69.976 1.00 44.69 85 ARG B CA 1
ATOM 1369 C C . ARG B 1 55 ? 22.980 138.631 69.386 1.00 42.19 85 ARG B C 1
ATOM 1370 O O . ARG B 1 55 ? 22.629 138.667 68.201 1.00 42.91 85 ARG B O 1
ATOM 1378 N N . THR B 1 56 ? 23.032 139.697 70.187 1.00 37.48 86 THR B N 1
ATOM 1379 C CA . THR B 1 56 ? 22.731 141.025 69.716 1.00 36.24 86 THR B CA 1
ATOM 1380 C C . THR B 1 56 ? 23.716 141.496 68.667 1.00 39.09 86 THR B C 1
ATOM 1381 O O . THR B 1 56 ? 24.870 141.121 68.683 1.00 45.71 86 THR B O 1
ATOM 1385 N N . LEU B 1 57 ? 23.252 142.331 67.746 1.00 39.52 87 LEU B N 1
ATOM 1386 C CA . LEU B 1 57 ? 24.071 142.776 66.640 1.00 39.93 87 LEU B CA 1
ATOM 1387 C C . LEU B 1 57 ? 25.127 143.772 67.069 1.00 41.79 87 LEU B C 1
ATOM 1388 O O . LEU B 1 57 ? 24.874 144.680 67.848 1.00 47.74 87 LEU B O 1
ATOM 1393 N N . LYS B 1 58 ? 26.313 143.633 66.508 1.00 44.66 88 LYS B N 1
ATOM 1394 C CA . LYS B 1 58 ? 27.352 144.659 66.660 1.00 46.34 88 LYS B CA 1
ATOM 1395 C C . LYS B 1 58 ? 27.215 145.771 65.592 1.00 42.80 88 LYS B C 1
ATOM 1396 O O . LYS B 1 58 ? 26.645 145.550 64.527 1.00 41.56 88 LYS B O 1
ATOM 1402 N N . GLU B 1 59 ? 27.691 146.973 65.890 1.00 45.73 89 GLU B N 1
ATOM 1403 C CA . GLU B 1 59 ? 27.654 148.064 64.902 1.00 52.19 89 GLU B CA 1
ATOM 1404 C C . GLU B 1 59 ? 28.417 147.699 63.642 1.00 46.43 89 GLU B C 1
ATOM 1405 O O . GLU B 1 59 ? 28.044 148.102 62.548 1.00 47.32 89 GLU B O 1
ATOM 1411 N N . THR B 1 60 ? 29.470 146.905 63.815 1.00 43.20 90 THR B N 1
ATOM 1412 C CA . THR B 1 60 ? 30.283 146.421 62.703 1.00 45.50 90 THR B CA 1
ATOM 1413 C C . THR B 1 60 ? 29.591 145.399 61.799 1.00 46.78 90 THR B C 1
ATOM 1414 O O . THR B 1 60 ? 30.075 145.089 60.716 1.00 45.52 90 THR B O 1
ATOM 1418 N N . GLN B 1 61 ? 28.460 144.869 62.243 1.00 47.81 91 GLN B N 1
ATOM 1419 C CA . GLN B 1 61 ? 27.639 143.986 61.416 1.00 40.80 91 GLN B CA 1
ATOM 1420 C C . GLN B 1 61 ? 26.445 144.694 60.780 1.00 39.18 91 GLN B C 1
ATOM 1421 O O . GLN B 1 61 ? 25.668 144.094 60.049 1.00 42.04 91 GLN B O 1
ATOM 1427 N N . ILE B 1 62 ? 26.294 145.970 61.054 1.00 38.58 92 ILE B N 1
ATOM 1428 C CA . ILE B 1 62 ? 25.209 146.705 60.491 1.00 42.75 92 ILE B CA 1
ATOM 1429 C C . ILE B 1 62 ? 25.761 147.759 59.522 1.00 43.53 92 ILE B C 1
ATOM 1430 O O . ILE B 1 62 ? 26.700 148.465 59.875 1.00 42.25 92 ILE B O 1
ATOM 1435 N N . LEU B 1 63 ? 25.141 147.863 58.345 1.00 43.86 93 LEU B N 1
ATOM 1436 C CA . LEU B 1 63 ? 25.490 148.841 57.304 1.00 47.96 93 LEU B CA 1
ATOM 1437 C C . LEU B 1 63 ? 24.245 149.304 56.560 1.00 55.50 93 LEU B C 1
ATOM 1438 O O . LEU B 1 63 ? 23.119 148.821 56.845 1.00 54.29 93 LEU B O 1
ATOM 1443 N N . ASN B 1 64 ? 24.464 150.197 55.575 1.00 58.40 94 ASN B N 1
ATOM 1444 C CA . ASN B 1 64 ? 23.401 150.782 54.732 1.00 54.33 94 ASN B CA 1
ATOM 1445 C C . ASN B 1 64 ? 22.411 151.565 55.546 1.00 55.40 94 ASN B C 1
ATOM 1446 O O . ASN B 1 64 ? 21.224 151.553 55.243 1.00 45.92 94 ASN B O 1
ATOM 1451 N N . ASP B 1 65 ? 22.877 152.229 56.588 1.00 56.80 95 ASP B N 1
ATOM 1452 C CA . ASP B 1 65 ? 21.962 152.917 57.466 1.00 62.17 95 ASP B CA 1
ATOM 1453 C C . ASP B 1 65 ? 20.934 151.889 57.930 1.00 53.32 95 ASP B C 1
ATOM 1454 O O . ASP B 1 65 ? 19.731 152.048 57.746 1.00 49.69 95 ASP B O 1
ATOM 1459 N N . GLY B 1 66 ? 21.445 150.792 58.477 1.00 52.42 96 GLY B N 1
ATOM 1460 C CA . GLY B 1 66 ? 20.605 149.755 59.080 1.00 52.77 96 GLY B CA 1
ATOM 1461 C C . GLY B 1 66 ? 19.879 148.792 58.152 1.00 50.70 96 GLY B C 1
ATOM 1462 O O . GLY B 1 66 ? 19.196 147.916 58.622 1.00 52.51 96 GLY B O 1
ATOM 1463 N N . LYS B 1 67 ? 20.026 148.924 56.842 1.00 51.77 97 LYS B N 1
ATOM 1464 C CA . LYS B 1 67 ? 19.275 148.102 55.896 1.00 49.24 97 LYS B CA 1
ATOM 1465 C C . LYS B 1 67 ? 20.047 146.863 55.556 1.00 45.11 97 LYS B C 1
ATOM 1466 O O . LYS B 1 67 ? 19.472 145.932 55.017 1.00 47.69 97 LYS B O 1
ATOM 1472 N N . THR B 1 68 ? 21.341 146.823 55.853 1.00 41.32 98 THR B N 1
ATOM 1473 C CA . THR B 1 68 ? 22.116 145.632 55.558 1.00 43.85 98 THR B CA 1
ATOM 1474 C C . THR B 1 68 ? 22.758 145.111 56.835 1.00 45.52 98 THR B C 1
ATOM 1475 O O . THR B 1 68 ? 23.462 145.856 57.527 1.00 44.92 98 THR B O 1
ATOM 1479 N N . VAL B 1 69 ? 22.502 143.832 57.129 1.00 47.96 99 VAL B N 1
ATOM 1480 C CA . VAL B 1 69 ? 23.076 143.114 58.287 1.00 44.95 99 VAL B CA 1
ATOM 1481 C C . VAL B 1 69 ? 24.004 142.053 57.775 1.00 46.60 99 VAL B C 1
ATOM 1482 O O . VAL B 1 69 ? 23.579 141.165 57.040 1.00 46.70 99 VAL B O 1
ATOM 1486 N N . ARG B 1 70 ? 25.264 142.129 58.176 1.00 47.65 100 ARG B N 1
ATOM 1487 C CA . ARG B 1 70 ? 26.278 141.274 57.594 1.00 49.56 100 ARG B CA 1
ATOM 1488 C C . ARG B 1 70 ? 27.116 140.633 58.696 1.00 45.26 100 ARG B C 1
ATOM 1489 O O . ARG B 1 70 ? 27.750 141.309 59.474 1.00 44.67 100 ARG B O 1
ATOM 1497 N N . LEU B 1 71 ? 27.125 139.315 58.727 1.00 45.52 101 LEU B N 1
ATOM 1498 C CA . LEU B 1 71 ? 27.677 138.546 59.821 1.00 40.21 101 LEU B CA 1
ATOM 1499 C C . LEU B 1 71 ? 28.801 137.672 59.322 1.00 40.85 101 LEU B C 1
ATOM 1500 O O . LEU B 1 71 ? 28.537 136.693 58.627 1.00 42.66 101 LEU B O 1
ATOM 1505 N N . PRO B 1 72 ? 30.060 137.999 59.653 1.00 41.16 102 PRO B N 1
ATOM 1506 C CA . PRO B 1 72 ? 31.115 137.078 59.242 1.00 44.73 102 PRO B CA 1
ATOM 1507 C C . PRO B 1 72 ? 30.980 135.703 59.931 1.00 44.04 102 PRO B C 1
ATOM 1508 O O . PRO B 1 72 ? 30.607 135.614 61.099 1.00 48.24 102 PRO B O 1
ATOM 1512 N N . LEU B 1 73 ? 31.290 134.652 59.197 1.00 43.47 103 LEU B N 1
ATOM 1513 C CA . LEU B 1 73 ? 31.044 133.315 59.656 1.00 43.64 103 LEU B CA 1
ATOM 1514 C C . LEU B 1 73 ? 32.101 132.897 60.661 1.00 46.98 103 LEU B C 1
ATOM 1515 O O . LEU B 1 73 ? 33.101 132.263 60.320 1.00 51.08 103 LEU B O 1
ATOM 1520 N N . THR B 1 74 ? 31.834 133.244 61.917 1.00 48.80 104 THR B N 1
ATOM 1521 C CA . THR B 1 74 ? 32.655 132.829 63.043 1.00 46.16 104 THR B CA 1
ATOM 1522 C C . THR B 1 74 ? 32.201 131.435 63.420 1.00 49.45 104 THR B C 1
ATOM 1523 O O . THR B 1 74 ? 31.222 130.912 62.862 1.00 49.48 104 THR B O 1
ATOM 1527 N N . LEU B 1 75 ? 32.932 130.809 64.338 1.00 53.85 105 LEU B N 1
ATOM 1528 C CA . LEU B 1 75 ? 32.709 129.389 64.694 1.00 51.06 105 LEU B CA 1
ATOM 1529 C C . LEU B 1 75 ? 31.298 129.139 65.291 1.00 51.87 105 LEU B C 1
ATOM 1530 O O . LEU B 1 75 ? 30.665 128.144 64.988 1.00 54.95 105 LEU B O 1
ATOM 1535 N N . ASP B 1 76 ? 30.812 130.063 66.119 1.00 48.90 106 ASP B N 1
ATOM 1536 C CA . ASP B 1 76 ? 29.429 130.046 66.617 1.00 47.89 106 ASP B CA 1
ATOM 1537 C C . ASP B 1 76 ? 28.354 130.050 65.521 1.00 50.94 106 ASP B C 1
ATOM 1538 O O . ASP B 1 76 ? 27.344 129.376 65.645 1.00 65.10 106 ASP B O 1
ATOM 1543 N N . LEU B 1 77 ? 28.544 130.810 64.455 1.00 46.99 107 LEU B N 1
ATOM 1544 C CA . LEU B 1 77 ? 27.639 130.733 63.327 1.00 45.73 107 LEU B CA 1
ATOM 1545 C C . LEU B 1 77 ? 27.857 129.473 62.472 1.00 46.33 107 LEU B C 1
ATOM 1546 O O . LEU B 1 77 ? 26.970 129.058 61.733 1.00 51.19 107 LEU B O 1
ATOM 1551 N N . LEU B 1 78 ? 29.044 128.888 62.496 1.00 47.87 108 LEU B N 1
ATOM 1552 C CA . LEU B 1 78 ? 29.309 127.755 61.588 1.00 51.14 108 LEU B CA 1
ATOM 1553 C C . LEU B 1 78 ? 28.591 126.475 61.978 1.00 52.87 108 LEU B C 1
ATOM 1554 O O . LEU B 1 78 ? 28.502 125.553 61.164 1.00 48.55 108 LEU B O 1
ATOM 1559 N N . GLY B 1 79 ? 28.078 126.436 63.210 1.00 61.63 109 GLY B N 1
ATOM 1560 C CA . GLY B 1 79 ? 27.294 125.305 63.710 1.00 61.51 109 GLY B CA 1
ATOM 1561 C C . GLY B 1 79 ? 25.806 125.368 63.416 1.00 60.00 109 GLY B C 1
ATOM 1562 O O . GLY B 1 79 ? 25.101 124.376 63.590 1.00 60.15 109 GLY B O 1
ATOM 1563 N N . ALA B 1 80 ? 25.328 126.520 62.961 1.00 55.06 110 ALA B N 1
ATOM 1564 C CA . ALA B 1 80 ? 23.909 126.725 62.761 1.00 55.83 110 ALA B CA 1
ATOM 1565 C C . ALA B 1 80 ? 23.462 126.373 61.332 1.00 55.75 110 ALA B C 1
ATOM 1566 O O . ALA B 1 80 ? 24.081 126.784 60.348 1.00 62.49 110 ALA B O 1
ATOM 1568 N N . SER B 1 81 ? 22.376 125.617 61.232 1.00 53.05 111 SER B N 1
ATOM 1569 C CA . SER B 1 81 ? 21.740 125.284 59.939 1.00 52.26 111 SER B CA 1
ATOM 1570 C C . SER B 1 81 ? 20.817 126.427 59.494 1.00 49.12 111 SER B C 1
ATOM 1571 O O . SER B 1 81 ? 20.361 126.475 58.341 1.00 43.06 111 SER B O 1
ATOM 1574 N N . GLU B 1 82 ? 20.536 127.342 60.426 1.00 47.66 112 GLU B N 1
ATOM 1575 C CA . GLU B 1 82 ? 19.733 128.490 60.113 1.00 48.92 112 GLU B CA 1
ATOM 1576 C C . GLU B 1 82 ? 20.151 129.681 60.918 1.00 48.37 112 GLU B C 1
ATOM 1577 O O . GLU B 1 82 ? 20.759 129.533 61.961 1.00 50.90 112 GLU B O 1
ATOM 1583 N N . PHE B 1 83 ? 19.782 130.856 60.410 1.00 48.88 113 PHE B N 1
ATOM 1584 C CA . PHE B 1 83 ? 20.111 132.154 60.989 1.00 48.77 113 PHE B CA 1
ATOM 1585 C C . PHE B 1 83 ? 18.837 132.914 61.226 1.00 47.27 113 PHE B C 1
ATOM 1586 O O . PHE B 1 83 ? 18.262 133.470 60.288 1.00 50.02 113 PHE B O 1
ATOM 1594 N N . ASP B 1 84 ? 18.392 132.896 62.478 1.00 43.28 114 ASP B N 1
ATOM 1595 C CA . ASP B 1 84 ? 17.161 133.534 62.906 1.00 42.30 114 ASP B CA 1
ATOM 1596 C C . ASP B 1 84 ? 17.376 134.955 63.373 1.00 44.28 114 ASP B C 1
ATOM 1597 O O . ASP B 1 84 ? 17.746 135.206 64.526 1.00 45.48 114 ASP B O 1
ATOM 1602 N N . LEU B 1 85 ? 17.083 135.892 62.492 1.00 43.05 115 LEU B N 1
ATOM 1603 C CA . LEU B 1 85 ? 17.219 137.287 62.833 1.00 43.74 115 LEU B CA 1
ATOM 1604 C C . LEU B 1 85 ? 15.926 137.762 63.443 1.00 41.33 115 LEU B C 1
ATOM 1605 O O . LEU B 1 85 ? 14.866 137.455 62.952 1.00 44.44 115 LEU B O 1
ATOM 1610 N N . VAL B 1 86 ? 16.021 138.573 64.476 1.00 39.67 116 VAL B N 1
ATOM 1611 C CA . VAL B 1 86 ? 14.870 139.122 65.105 1.00 40.41 116 VAL B CA 1
ATOM 1612 C C . VAL B 1 86 ? 15.064 140.622 65.215 1.00 41.88 116 VAL B C 1
ATOM 1613 O O . VAL B 1 86 ? 16.025 141.048 65.860 1.00 39.02 116 VAL B O 1
ATOM 1617 N N . MET B 1 87 ? 14.160 141.401 64.586 1.00 40.97 117 MET B N 1
ATOM 1618 C CA . MET B 1 87 ? 14.053 142.856 64.782 1.00 40.55 117 MET B CA 1
ATOM 1619 C C . MET B 1 87 ? 12.913 143.105 65.746 1.00 39.21 117 MET B C 1
ATOM 1620 O O . MET B 1 87 ? 11.812 142.620 65.532 1.00 40.50 117 MET B O 1
ATOM 1625 N N . VAL B 1 88 ? 13.175 143.871 66.794 1.00 36.26 118 VAL B N 1
ATOM 1626 C CA . VAL B 1 88 ? 12.382 143.862 68.010 1.00 36.43 118 VAL B CA 1
ATOM 1627 C C . VAL B 1 88 ? 11.492 145.065 68.091 1.00 40.19 118 VAL B C 1
ATOM 1628 O O . VAL B 1 88 ? 11.994 146.179 68.068 1.00 46.82 118 VAL B O 1
ATOM 1632 N N . ARG B 1 89 ? 10.179 144.878 68.230 1.00 41.60 119 ARG B N 1
ATOM 1633 C CA . ARG B 1 89 ? 9.285 146.051 68.401 1.00 41.45 119 ARG B CA 1
ATOM 1634 C C . ARG B 1 89 ? 9.576 147.224 67.446 1.00 39.76 119 ARG B C 1
ATOM 1635 O O . ARG B 1 89 ? 9.751 148.371 67.867 1.00 42.28 119 ARG B O 1
ATOM 1643 N N . LYS B 1 90 ? 9.658 146.914 66.167 1.00 40.65 120 LYS B N 1
ATOM 1644 C CA . LYS B 1 90 ? 9.726 147.937 65.120 1.00 44.39 120 LYS B CA 1
ATOM 1645 C C . LYS B 1 90 ? 8.367 148.526 64.737 1.00 48.68 120 LYS B C 1
ATOM 1646 O O . LYS B 1 90 ? 7.322 147.876 64.820 1.00 45.94 120 LYS B O 1
ATOM 1652 N N . THR B 1 91 ? 8.398 149.762 64.266 1.00 51.59 121 THR B N 1
ATOM 1653 C CA . THR B 1 91 ? 7.231 150.351 63.677 1.00 45.60 121 THR B CA 1
ATOM 1654 C C . THR B 1 91 ? 7.235 149.818 62.272 1.00 50.42 121 THR B C 1
ATOM 1655 O O . THR B 1 91 ? 8.243 149.913 61.582 1.00 52.47 121 THR B O 1
ATOM 1659 N N . LEU B 1 92 ? 6.141 149.221 61.831 1.00 49.98 122 LEU B N 1
ATOM 1660 C CA . LEU B 1 92 ? 6.115 148.718 60.455 1.00 50.67 122 LEU B CA 1
ATOM 1661 C C . LEU B 1 92 ? 5.877 149.869 59.472 1.00 50.71 122 LEU B C 1
ATOM 1662 O O . LEU B 1 92 ? 5.203 150.833 59.797 1.00 49.17 122 LEU B O 1
ATOM 1667 N N . PRO B 1 93 ? 6.444 149.777 58.268 1.00 52.51 123 PRO B N 1
ATOM 1668 C CA . PRO B 1 93 ? 6.390 150.889 57.326 1.00 55.90 123 PRO B CA 1
ATOM 1669 C C . PRO B 1 93 ? 5.046 150.935 56.578 1.00 59.37 123 PRO B C 1
ATOM 1670 O O . PRO B 1 93 ? 4.129 150.169 56.898 1.00 57.60 123 PRO B O 1
ATOM 1674 N N . ARG B 1 94 ? 4.937 151.794 55.564 1.00 62.76 124 ARG B N 1
ATOM 1675 C CA . ARG B 1 94 ? 3.651 151.979 54.889 1.00 62.52 124 ARG B CA 1
ATOM 1676 C C . ARG B 1 94 ? 3.209 150.676 54.201 1.00 63.29 124 ARG B C 1
ATOM 1677 O O . ARG B 1 94 ? 4.042 149.893 53.721 1.00 64.37 124 ARG B O 1
ATOM 1685 N N . ALA B 1 95 ? 1.896 150.447 54.183 1.00 61.59 125 ALA B N 1
ATOM 1686 C CA . ALA B 1 95 ? 1.309 149.264 53.579 1.00 56.18 125 ALA B CA 1
ATOM 1687 C C . ALA B 1 95 ? 1.885 149.010 52.189 1.00 58.58 125 ALA B C 1
ATOM 1688 O O . ALA B 1 95 ? 2.029 149.941 51.405 1.00 58.07 125 ALA B O 1
ATOM 1690 N N . GLY B 1 96 ? 2.242 147.752 51.912 1.00 60.75 126 GLY B N 1
ATOM 1691 C CA . GLY B 1 96 ? 2.964 147.373 50.689 1.00 56.91 126 GLY B CA 1
ATOM 1692 C C . GLY B 1 96 ? 3.613 145.995 50.812 1.00 58.32 126 GLY B C 1
ATOM 1693 O O . GLY B 1 96 ? 3.536 145.364 51.860 1.00 56.38 126 GLY B O 1
ATOM 1694 N N . THR B 1 97 ? 4.222 145.514 49.732 1.00 60.91 127 THR B N 1
ATOM 1695 C CA . THR B 1 97 ? 4.959 144.250 49.735 1.00 63.83 127 THR B CA 1
ATOM 1696 C C . THR B 1 97 ? 6.438 144.578 49.642 1.00 67.12 127 THR B C 1
ATOM 1697 O O . THR B 1 97 ? 6.844 145.440 48.864 1.00 60.90 127 THR B O 1
ATOM 1701 N N . TYR B 1 98 ? 7.249 143.884 50.438 1.00 66.89 128 TYR B N 1
ATOM 1702 C CA . TYR B 1 98 ? 8.649 144.246 50.576 1.00 59.16 128 TYR B CA 1
ATOM 1703 C C . TYR B 1 98 ? 9.550 143.053 50.367 1.00 57.43 128 TYR B C 1
ATOM 1704 O O . TYR B 1 98 ? 9.310 141.974 50.921 1.00 58.50 128 TYR B O 1
ATOM 1713 N N . THR B 1 99 ? 10.601 143.253 49.586 1.00 52.56 129 THR B N 1
ATOM 1714 C CA . THR B 1 99 ? 11.517 142.158 49.259 1.00 55.24 129 THR B CA 1
ATOM 1715 C C . THR B 1 99 ? 12.621 142.083 50.284 1.00 49.46 129 THR B C 1
ATOM 1716 O O . THR B 1 99 ? 13.368 143.027 50.452 1.00 48.25 129 THR B O 1
ATOM 1720 N N . ILE B 1 100 ? 12.698 140.962 50.989 1.00 54.08 130 ILE B N 1
ATOM 1721 C CA . ILE B 1 100 ? 13.782 140.704 51.936 1.00 53.04 130 ILE B CA 1
ATOM 1722 C C . ILE B 1 100 ? 14.677 139.638 51.327 1.00 52.14 130 ILE B C 1
ATOM 1723 O O . ILE B 1 100 ? 14.190 138.635 50.830 1.00 55.13 130 ILE B O 1
ATOM 1728 N N . LYS B 1 101 ? 15.981 139.846 51.378 1.00 53.79 131 LYS B N 1
ATOM 1729 C CA . LYS B 1 101 ? 16.917 138.950 50.716 1.00 58.24 131 LYS B CA 1
ATOM 1730 C C . LYS B 1 101 ? 17.945 138.449 51.736 1.00 60.34 131 LYS B C 1
ATOM 1731 O O . LYS B 1 101 ? 18.187 139.100 52.745 1.00 59.02 131 LYS B O 1
ATOM 1737 N N . GLY B 1 102 ? 18.517 137.279 51.445 1.00 54.90 132 GLY B N 1
ATOM 1738 C CA . GLY B 1 102 ? 19.621 136.705 52.176 1.00 48.88 132 GLY B CA 1
ATOM 1739 C C . GLY B 1 102 ? 20.648 136.131 51.224 1.00 47.54 132 GLY B C 1
ATOM 1740 O O . GLY B 1 102 ? 20.350 135.864 50.065 1.00 53.57 132 GLY B O 1
ATOM 1741 N N . ASP B 1 103 ? 21.874 135.964 51.688 1.00 47.73 133 ASP B N 1
ATOM 1742 C CA . ASP B 1 103 ? 22.932 135.460 50.823 1.00 51.56 133 ASP B CA 1
ATOM 1743 C C . ASP B 1 103 ? 24.148 135.160 51.680 1.00 49.11 133 ASP B C 1
ATOM 1744 O O . ASP B 1 103 ? 24.163 135.484 52.866 1.00 42.15 133 ASP B O 1
ATOM 1749 N N . VAL B 1 104 ? 25.123 134.473 51.085 1.00 49.14 134 VAL B N 1
ATOM 1750 C CA . VAL B 1 104 ? 26.443 134.339 51.673 1.00 47.70 134 VAL B CA 1
ATOM 1751 C C . VAL B 1 104 ? 27.458 135.011 50.744 1.00 49.78 134 VAL B C 1
ATOM 1752 O O . VAL B 1 104 ? 27.608 134.632 49.602 1.00 61.09 134 VAL B O 1
ATOM 1756 N N . VAL B 1 105 ? 28.142 136.023 51.246 1.00 49.56 135 VAL B N 1
ATOM 1757 C CA . VAL B 1 105 ? 28.943 136.884 50.413 1.00 48.52 135 VAL B CA 1
ATOM 1758 C C . VAL B 1 105 ? 30.404 136.776 50.833 1.00 53.10 135 VAL B C 1
ATOM 1759 O O . VAL B 1 105 ? 30.732 136.445 51.992 1.00 48.14 135 VAL B O 1
ATOM 1763 N N . ASN B 1 106 ? 31.279 137.015 49.864 1.00 54.45 136 ASN B N 1
ATOM 1764 C CA . ASN B 1 106 ? 32.703 136.775 50.034 1.00 54.77 136 ASN B CA 1
ATOM 1765 C C . ASN B 1 106 ? 33.068 135.338 50.379 1.00 51.80 136 ASN B C 1
ATOM 1766 O O . ASN B 1 106 ? 34.081 135.104 51.032 1.00 49.67 136 ASN B O 1
ATOM 1771 N N . GLY B 1 107 ? 32.261 134.382 49.931 1.00 52.09 137 GLY B N 1
ATOM 1772 C CA . GLY B 1 107 ? 32.589 132.967 50.100 1.00 54.35 137 GLY B CA 1
ATOM 1773 C C . GLY B 1 107 ? 33.500 132.419 48.997 1.00 55.05 137 GLY B C 1
ATOM 1774 O O . GLY B 1 107 ? 34.275 133.147 48.385 1.00 57.94 137 GLY B O 1
ATOM 1775 N N . LEU B 1 108 ? 33.394 131.126 48.749 1.00 52.35 138 LEU B N 1
ATOM 1776 C CA . LEU B 1 108 ? 34.197 130.460 47.726 1.00 62.22 138 LEU B CA 1
ATOM 1777 C C . LEU B 1 108 ? 33.714 130.758 46.302 1.00 62.52 138 LEU B C 1
ATOM 1778 O O . LEU B 1 108 ? 34.514 130.815 45.375 1.00 60.55 138 LEU B O 1
ATOM 1783 N N . GLY B 1 109 ? 32.406 130.920 46.134 1.00 64.59 139 GLY B N 1
ATOM 1784 C CA . GLY B 1 109 ? 31.822 131.201 44.829 1.00 66.19 139 GLY B CA 1
ATOM 1785 C C . GLY B 1 109 ? 31.042 130.046 44.243 1.00 68.15 139 GLY B C 1
ATOM 1786 O O . GLY B 1 109 ? 30.306 130.225 43.272 1.00 77.26 139 GLY B O 1
ATOM 1787 N N . ILE B 1 110 ? 31.174 128.870 44.851 1.00 67.03 140 ILE B N 1
ATOM 1788 C CA . ILE B 1 110 ? 30.542 127.650 44.351 1.00 65.57 140 ILE B CA 1
ATOM 1789 C C . ILE B 1 110 ? 29.069 127.646 44.725 1.00 66.56 140 ILE B C 1
ATOM 1790 O O . ILE B 1 110 ? 28.705 128.032 45.821 1.00 69.27 140 ILE B O 1
ATOM 1795 N N . GLY B 1 111 ? 28.225 127.232 43.791 1.00 68.83 141 GLY B N 1
ATOM 1796 C CA . GLY B 1 111 ? 26.795 127.169 44.038 1.00 72.26 141 GLY B CA 1
ATOM 1797 C C . GLY B 1 111 ? 26.188 128.551 44.188 1.00 68.83 141 GLY B C 1
ATOM 1798 O O . GLY B 1 111 ? 26.806 129.549 43.820 1.00 64.96 141 GLY B O 1
ATOM 1799 N N . SER B 1 112 ? 24.977 128.584 44.733 1.00 62.65 142 SER B N 1
ATOM 1800 C CA . SER B 1 112 ? 24.239 129.806 44.922 1.00 62.84 142 SER B CA 1
ATOM 1801 C C . SER B 1 112 ? 23.500 129.756 46.245 1.00 62.52 142 SER B C 1
ATOM 1802 O O . SER B 1 112 ? 22.762 128.804 46.530 1.00 57.86 142 SER B O 1
ATOM 1805 N N . PHE B 1 113 ? 23.707 130.793 47.051 1.00 61.36 143 PHE B N 1
ATOM 1806 C CA . PHE B 1 113 ? 23.133 130.879 48.390 1.00 56.11 143 PHE B CA 1
ATOM 1807 C C . PHE B 1 113 ? 22.095 131.965 48.484 1.00 52.42 143 PHE B C 1
ATOM 1808 O O . PHE B 1 113 ? 21.559 132.193 49.532 1.00 54.92 143 PHE B O 1
ATOM 1816 N N . TYR B 1 114 ? 21.820 132.638 47.371 1.00 59.47 144 TYR B N 1
ATOM 1817 C CA . TYR B 1 114 ? 20.807 133.701 47.317 1.00 58.56 144 TYR B CA 1
ATOM 1818 C C . TYR B 1 114 ? 19.404 133.177 47.596 1.00 57.05 144 TYR B C 1
ATOM 1819 O O . TYR B 1 114 ? 19.053 132.042 47.224 1.00 59.86 144 TYR B O 1
ATOM 1828 N N . ALA B 1 115 ? 18.601 134.013 48.253 1.00 54.87 145 ALA B N 1
ATOM 1829 C CA . ALA B 1 115 ? 17.185 133.710 48.492 1.00 48.57 145 ALA B CA 1
ATOM 1830 C C . ALA B 1 115 ? 16.478 135.002 48.786 1.00 51.28 145 ALA B C 1
ATOM 1831 O O . ALA B 1 115 ? 17.105 135.940 49.268 1.00 51.14 145 ALA B O 1
ATOM 1833 N N . GLU B 1 116 ? 15.180 135.059 48.479 1.00 57.49 146 GLU B N 1
ATOM 1834 C CA . GLU B 1 116 ? 14.344 136.254 48.718 1.00 56.15 146 GLU B CA 1
ATOM 1835 C C . GLU B 1 116 ? 12.902 135.855 49.009 1.00 57.03 146 GLU B C 1
ATOM 1836 O O . GLU B 1 116 ? 12.507 134.691 48.813 1.00 61.02 146 GLU B O 1
ATOM 1842 N N . THR B 1 117 ? 12.118 136.830 49.455 1.00 56.04 147 THR B N 1
ATOM 1843 C CA . THR B 1 117 ? 10.736 136.604 49.856 1.00 55.12 147 THR B CA 1
ATOM 1844 C C . THR B 1 117 ? 10.032 137.947 49.980 1.00 56.84 147 THR B C 1
ATOM 1845 O O . THR B 1 117 ? 10.677 138.999 50.106 1.00 55.88 147 THR B O 1
ATOM 1849 N N . GLN B 1 118 ? 8.708 137.916 49.930 1.00 59.87 148 GLN B N 1
ATOM 1850 C CA . GLN B 1 118 ? 7.913 139.122 50.081 1.00 58.80 148 GLN B CA 1
ATOM 1851 C C . GLN B 1 118 ? 7.361 139.148 51.492 1.00 58.66 148 GLN B C 1
ATOM 1852 O O . GLN B 1 118 ? 6.968 138.130 52.041 1.00 55.64 148 GLN B O 1
ATOM 1858 N N . LEU B 1 119 ? 7.370 140.328 52.080 1.00 59.42 149 LEU B N 1
ATOM 1859 C CA . LEU B 1 119 ? 6.776 140.567 53.368 1.00 53.09 149 LEU B CA 1
ATOM 1860 C C . LEU B 1 119 ? 5.685 141.587 53.099 1.00 54.90 149 LEU B C 1
ATOM 1861 O O . LEU B 1 119 ? 5.943 142.695 52.601 1.00 51.60 149 LEU B O 1
ATOM 1866 N N . VAL B 1 120 ? 4.453 141.191 53.387 1.00 60.36 150 VAL B N 1
ATOM 1867 C CA . VAL B 1 120 ? 3.292 142.042 53.137 1.00 57.45 150 VAL B CA 1
ATOM 1868 C C . VAL B 1 120 ? 2.924 142.731 54.425 1.00 53.01 150 VAL B C 1
ATOM 1869 O O . VAL B 1 120 ? 2.665 142.083 55.406 1.00 49.59 150 VAL B O 1
ATOM 1873 N N . ILE B 1 121 ? 2.924 144.052 54.391 1.00 55.04 151 ILE B N 1
ATOM 1874 C CA . ILE B 1 121 ? 2.381 144.872 55.441 1.00 57.65 151 ILE B CA 1
ATOM 1875 C C . ILE B 1 121 ? 1.013 145.370 54.979 1.00 58.66 151 ILE B C 1
ATOM 1876 O O . ILE B 1 121 ? 0.905 146.076 53.977 1.00 54.81 151 ILE B O 1
ATOM 1881 N N . ASP B 1 122 ? -0.023 145.007 55.720 1.00 60.99 152 ASP B N 1
ATOM 1882 C CA . ASP B 1 122 ? -1.377 145.377 55.357 1.00 67.23 152 ASP B CA 1
ATOM 1883 C C . ASP B 1 122 ? -1.673 146.833 55.745 1.00 71.16 152 ASP B C 1
ATOM 1884 O O . ASP B 1 122 ? -1.057 147.376 56.660 1.00 66.68 152 ASP B O 1
ATOM 1889 N N . PRO B 1 123 ? -2.631 147.466 55.047 1.00 72.43 153 PRO B N 1
ATOM 1890 C CA . PRO B 1 123 ? -3.180 148.747 55.498 1.00 75.10 153 PRO B CA 1
ATOM 1891 C C . PRO B 1 123 ? -4.071 148.641 56.744 1.00 78.23 153 PRO B C 1
ATOM 1892 O O . PRO B 1 123 ? -4.476 147.539 57.150 1.00 76.32 153 PRO B O 1
ATOM 1896 N N . ARG B 1 124 ? -4.404 149.794 57.315 1.00 81.52 154 ARG B N 1
ATOM 1897 C CA . ARG B 1 124 ? -5.239 149.836 58.506 1.00 87.11 154 ARG B CA 1
ATOM 1898 C C . ARG B 1 124 ? -6.513 150.637 58.275 1.00 90.78 154 ARG B C 1
ATOM 1899 O O . ARG B 1 124 ? -7.342 150.755 59.179 1.00 93.78 154 ARG B O 1
ATOM 1907 N N . GLN C 1 1 ? 7.455 191.681 76.522 1.00 95.83 31 GLN C N 1
ATOM 1908 C CA . GLN C 1 1 ? 8.678 191.371 77.318 1.00 97.03 31 GLN C CA 1
ATOM 1909 C C . GLN C 1 1 ? 9.183 189.961 77.000 1.00 91.24 31 GLN C C 1
ATOM 1910 O O . GLN C 1 1 ? 10.340 189.789 76.625 1.00 87.98 31 GLN C O 1
ATOM 1916 N N . SER C 1 2 ? 8.305 188.966 77.105 1.00 83.07 32 SER C N 1
ATOM 1917 C CA . SER C 1 2 ? 8.731 187.568 77.090 1.00 78.81 32 SER C CA 1
ATOM 1918 C C . SER C 1 2 ? 8.758 186.914 75.690 1.00 78.73 32 SER C C 1
ATOM 1919 O O . SER C 1 2 ? 8.038 187.325 74.775 1.00 75.83 32 SER C O 1
ATOM 1922 N N . ALA C 1 3 ? 9.597 185.895 75.535 1.00 70.03 33 ALA C N 1
ATOM 1923 C CA . ALA C 1 3 ? 9.735 185.213 74.259 1.00 73.21 33 ALA C CA 1
ATOM 1924 C C . ALA C 1 3 ? 8.622 184.198 74.105 1.00 79.36 33 ALA C C 1
ATOM 1925 O O . ALA C 1 3 ? 8.144 183.654 75.104 1.00 85.63 33 ALA C O 1
ATOM 1927 N N . SER C 1 4 ? 8.227 183.937 72.856 1.00 74.05 34 SER C N 1
ATOM 1928 C CA . SER C 1 4 ? 7.183 182.957 72.556 1.00 64.99 34 SER C CA 1
ATOM 1929 C C . SER C 1 4 ? 7.638 182.003 71.467 1.00 65.30 34 SER C C 1
ATOM 1930 O O . SER C 1 4 ? 8.488 182.339 70.654 1.00 71.33 34 SER C O 1
ATOM 1933 N N . ILE C 1 5 ? 7.096 180.792 71.481 1.00 65.16 35 ILE C N 1
ATOM 1934 C CA . ILE C 1 5 ? 7.299 179.848 70.388 1.00 62.69 35 ILE C CA 1
ATOM 1935 C C . ILE C 1 5 ? 6.004 179.085 70.100 1.00 69.36 35 ILE C C 1
ATOM 1936 O O . ILE C 1 5 ? 5.291 178.727 71.025 1.00 74.08 35 ILE C O 1
ATOM 1941 N N . GLU C 1 6 ? 5.709 178.842 68.816 1.00 74.86 36 GLU C N 1
ATOM 1942 C CA . GLU C 1 6 ? 4.484 178.136 68.423 1.00 75.04 36 GLU C CA 1
ATOM 1943 C C . GLU C 1 6 ? 4.703 177.147 67.289 1.00 67.20 36 GLU C C 1
ATOM 1944 O O . GLU C 1 6 ? 5.424 177.438 66.349 1.00 63.17 36 GLU C O 1
ATOM 1950 N N . ALA C 1 7 ? 4.043 175.993 67.371 1.00 63.40 37 ALA C N 1
ATOM 1951 C CA . ALA C 1 7 ? 4.181 174.932 66.371 1.00 63.14 37 ALA C CA 1
ATOM 1952 C C . ALA C 1 7 ? 2.827 174.411 65.833 1.00 62.45 37 ALA C C 1
ATOM 1953 O O . ALA C 1 7 ? 1.972 173.977 66.597 1.00 64.22 37 ALA C O 1
ATOM 1955 N N . LYS C 1 8 ? 2.652 174.445 64.512 1.00 65.60 38 LYS C N 1
ATOM 1956 C CA . LYS C 1 8 ? 1.428 173.976 63.853 1.00 57.39 38 LYS C CA 1
ATOM 1957 C C . LYS C 1 8 ? 1.828 172.889 62.882 1.00 53.17 38 LYS C C 1
ATOM 1958 O O . LYS C 1 8 ? 2.786 173.053 62.137 1.00 48.36 38 LYS C O 1
ATOM 1964 N N . THR C 1 9 ? 1.118 171.769 62.900 1.00 54.98 39 THR C N 1
ATOM 1965 C CA . THR C 1 9 ? 1.208 170.807 61.805 1.00 57.21 39 THR C CA 1
ATOM 1966 C C . THR C 1 9 ? 0.059 171.075 60.833 1.00 61.59 39 THR C C 1
ATOM 1967 O O . THR C 1 9 ? -1.100 170.796 61.104 1.00 56.08 39 THR C O 1
ATOM 1971 N N . VAL C 1 10 ? 0.413 171.626 59.693 1.00 64.43 40 VAL C N 1
ATOM 1972 C CA . VAL C 1 10 ? -0.521 172.411 58.913 1.00 65.76 40 VAL C CA 1
ATOM 1973 C C . VAL C 1 10 ? -1.540 171.509 58.173 1.00 64.74 40 VAL C C 1
ATOM 1974 O O . VAL C 1 10 ? -2.743 171.805 58.122 1.00 57.94 40 VAL C O 1
ATOM 1978 N N . ASN C 1 11 ? -1.054 170.384 57.656 1.00 59.43 41 ASN C N 1
ATOM 1979 C CA . ASN C 1 11 ? -1.845 169.494 56.821 1.00 53.68 41 ASN C CA 1
ATOM 1980 C C . ASN C 1 11 ? -2.695 168.472 57.550 1.00 54.65 41 ASN C C 1
ATOM 1981 O O . ASN C 1 11 ? -3.753 168.061 57.083 1.00 56.78 41 ASN C O 1
ATOM 1986 N N . SER C 1 12 ? -2.207 168.029 58.688 1.00 63.36 42 SER C N 1
ATOM 1987 C CA . SER C 1 12 ? -2.761 166.874 59.360 1.00 62.10 42 SER C CA 1
ATOM 1988 C C . SER C 1 12 ? -2.345 166.928 60.794 1.00 63.30 42 SER C C 1
ATOM 1989 O O . SER C 1 12 ? -1.269 167.418 61.138 1.00 67.27 42 SER C O 1
ATOM 1992 N N . THR C 1 13 ? -3.192 166.376 61.629 1.00 64.37 43 THR C N 1
ATOM 1993 C CA . THR C 1 13 ? -2.990 166.470 63.046 1.00 64.14 43 THR C CA 1
ATOM 1994 C C . THR C 1 13 ? -2.593 165.104 63.630 1.00 62.83 43 THR C C 1
ATOM 1995 O O . THR C 1 13 ? -2.244 165.024 64.788 1.00 58.25 43 THR C O 1
ATOM 1999 N N . LYS C 1 14 ? -2.551 164.057 62.797 1.00 65.42 44 LYS C N 1
ATOM 2000 C CA . LYS C 1 14 ? -2.512 162.668 63.267 1.00 64.90 44 LYS C CA 1
ATOM 2001 C C . LYS C 1 14 ? -1.216 161.881 62.968 1.00 66.35 44 LYS C C 1
ATOM 2002 O O . LYS C 1 14 ? -0.634 161.977 61.877 1.00 57.42 44 LYS C O 1
ATOM 2008 N N . GLU C 1 15 ? -0.812 161.078 63.955 1.00 61.76 45 GLU C N 1
ATOM 2009 C CA . GLU C 1 15 ? 0.350 160.195 63.884 1.00 63.50 45 GLU C CA 1
ATOM 2010 C C . GLU C 1 15 ? 0.546 159.452 62.557 1.00 57.71 45 GLU C C 1
ATOM 2011 O O . GLU C 1 15 ? -0.394 158.983 61.938 1.00 57.64 45 GLU C O 1
ATOM 2017 N N . TRP C 1 16 ? 1.794 159.350 62.132 1.00 58.01 46 TRP C N 1
ATOM 2018 C CA . TRP C 1 16 ? 2.185 158.633 60.911 1.00 55.60 46 TRP C CA 1
ATOM 2019 C C . TRP C 1 16 ? 1.562 159.215 59.611 1.00 59.85 46 TRP C C 1
ATOM 2020 O O . TRP C 1 16 ? 1.747 158.625 58.530 1.00 63.31 46 TRP C O 1
ATOM 2031 N N . THR C 1 17 ? 0.916 160.400 59.689 1.00 52.91 47 THR C N 1
ATOM 2032 C CA . THR C 1 17 ? 0.483 161.135 58.476 1.00 55.94 47 THR C CA 1
ATOM 2033 C C . THR C 1 17 ? 1.535 162.176 58.030 1.00 55.65 47 THR C C 1
ATOM 2034 O O . THR C 1 17 ? 2.210 162.752 58.860 1.00 62.19 47 THR C O 1
ATOM 2038 N N . ILE C 1 18 ? 1.646 162.439 56.733 1.00 55.27 48 ILE C N 1
ATOM 2039 C CA . ILE C 1 18 ? 2.530 163.517 56.235 1.00 56.74 48 ILE C CA 1
ATOM 2040 C C . ILE C 1 18 ? 1.960 164.920 56.474 1.00 55.17 48 ILE C C 1
ATOM 2041 O O . ILE C 1 18 ? 0.786 165.168 56.264 1.00 61.81 48 ILE C O 1
ATOM 2046 N N . SER C 1 19 ? 2.813 165.832 56.909 1.00 52.18 49 SER C N 1
ATOM 2047 C CA . SER C 1 19 ? 2.468 167.241 57.028 1.00 50.73 49 SER C CA 1
ATOM 2048 C C . SER C 1 19 ? 3.733 168.090 57.024 1.00 47.84 49 SER C C 1
ATOM 2049 O O . SER C 1 19 ? 4.822 167.577 57.209 1.00 48.57 49 SER C O 1
ATOM 2052 N N . ASP C 1 20 ? 3.578 169.375 56.745 1.00 48.33 50 ASP C N 1
ATOM 2053 C CA . ASP C 1 20 ? 4.629 170.342 56.968 1.00 45.87 50 ASP C CA 1
ATOM 2054 C C . ASP C 1 20 ? 4.514 170.701 58.427 1.00 50.48 50 ASP C C 1
ATOM 2055 O O . ASP C 1 20 ? 3.398 170.713 58.992 1.00 44.66 50 ASP C O 1
ATOM 2060 N N . ILE C 1 21 ? 5.646 171.064 59.030 1.00 51.27 51 ILE C N 1
ATOM 2061 C CA . ILE C 1 21 ? 5.603 171.622 60.382 1.00 54.43 51 ILE C CA 1
ATOM 2062 C C . ILE C 1 21 ? 6.110 173.051 60.308 1.00 49.65 51 ILE C C 1
ATOM 2063 O O . ILE C 1 21 ? 7.159 173.291 59.731 1.00 49.93 51 ILE C O 1
ATOM 2068 N N . GLU C 1 22 ? 5.336 173.975 60.874 1.00 46.56 52 GLU C N 1
ATOM 2069 C CA . GLU C 1 22 ? 5.615 175.392 60.871 1.00 45.45 52 GLU C CA 1
ATOM 2070 C C . GLU C 1 22 ? 5.844 175.834 62.297 1.00 47.56 52 GLU C C 1
ATOM 2071 O O . GLU C 1 22 ? 4.905 175.848 63.135 1.00 47.09 52 GLU C O 1
ATOM 2077 N N . VAL C 1 23 ? 7.091 176.196 62.581 1.00 50.16 53 VAL C N 1
ATOM 2078 C CA . VAL C 1 23 ? 7.450 176.704 63.897 1.00 50.04 53 VAL C CA 1
ATOM 2079 C C . VAL C 1 23 ? 7.939 178.117 63.748 1.00 53.00 53 VAL C C 1
ATOM 2080 O O . VAL C 1 23 ? 8.841 178.398 62.936 1.00 53.50 53 VAL C O 1
ATOM 2084 N N . THR C 1 24 ? 7.326 178.986 64.547 1.00 50.08 54 THR C N 1
ATOM 2085 C CA . THR C 1 24 ? 7.681 180.373 64.629 1.00 53.11 54 THR C CA 1
ATOM 2086 C C . THR C 1 24 ? 8.235 180.746 66.031 1.00 57.15 54 THR C C 1
ATOM 2087 O O . THR C 1 24 ? 7.544 180.665 67.062 1.00 54.33 54 THR C O 1
ATOM 2091 N N . TYR C 1 25 ? 9.496 181.166 66.056 1.00 62.00 55 TYR C N 1
ATOM 2092 C CA . TYR C 1 25 ? 10.111 181.648 67.283 1.00 57.43 55 TYR C CA 1
ATOM 2093 C C . TYR C 1 25 ? 10.231 183.160 67.231 1.00 53.00 55 TYR C C 1
ATOM 2094 O O . TYR C 1 25 ? 10.791 183.719 66.291 1.00 50.59 55 TYR C O 1
ATOM 2103 N N . LYS C 1 26 ? 9.671 183.790 68.259 1.00 55.42 56 LYS C N 1
ATOM 2104 C CA . LYS C 1 26 ? 9.714 185.228 68.493 1.00 56.70 56 LYS C CA 1
ATOM 2105 C C . LYS C 1 26 ? 10.415 185.498 69.830 1.00 56.80 56 LYS C C 1
ATOM 2106 O O . LYS C 1 26 ? 9.884 185.136 70.883 1.00 59.00 56 LYS C O 1
ATOM 2112 N N . PRO C 1 27 ? 11.595 186.144 69.795 1.00 57.76 57 PRO C N 1
ATOM 2113 C CA . PRO C 1 27 ? 12.287 186.555 71.034 1.00 64.32 57 PRO C CA 1
ATOM 2114 C C . PRO C 1 27 ? 11.707 187.784 71.742 1.00 60.19 57 PRO C C 1
ATOM 2115 O O . PRO C 1 27 ? 11.870 187.899 72.929 1.00 62.90 57 PRO C O 1
ATOM 2119 N N . ASN C 1 28 ? 11.085 188.695 71.006 1.00 65.42 58 ASN C N 1
ATOM 2120 C CA . ASN C 1 28 ? 10.450 189.891 71.572 1.00 70.42 58 ASN C CA 1
ATOM 2121 C C . ASN C 1 28 ? 11.402 190.881 72.276 1.00 75.88 58 ASN C C 1
ATOM 2122 O O . ASN C 1 28 ? 10.989 191.672 73.123 1.00 84.83 58 ASN C O 1
ATOM 2127 N N . ALA C 1 29 ? 12.673 190.846 71.902 1.00 76.25 59 ALA C N 1
ATOM 2128 C CA . ALA C 1 29 ? 13.668 191.780 72.424 1.00 71.09 59 ALA C CA 1
ATOM 2129 C C . ALA C 1 29 ? 14.774 191.934 71.392 1.00 60.84 59 ALA C C 1
ATOM 2130 O O . ALA C 1 29 ? 15.008 191.046 70.588 1.00 55.49 59 ALA C O 1
ATOM 2132 N N . VAL C 1 30 ? 15.442 193.075 71.422 1.00 59.39 60 VAL C N 1
ATOM 2133 C CA . VAL C 1 30 ? 16.438 193.410 70.426 1.00 61.98 60 VAL C CA 1
ATOM 2134 C C . VAL C 1 30 ? 17.574 192.391 70.509 1.00 63.96 60 VAL C C 1
ATOM 2135 O O . VAL C 1 30 ? 17.978 191.971 71.595 1.00 62.89 60 VAL C O 1
ATOM 2139 N N . LEU C 1 31 ? 18.063 191.949 69.358 1.00 63.97 61 LEU C N 1
ATOM 2140 C CA . LEU C 1 31 ? 19.075 190.893 69.351 1.00 59.15 61 LEU C CA 1
ATOM 2141 C C . LEU C 1 31 ? 20.384 191.496 68.942 1.00 53.77 61 LEU C C 1
ATOM 2142 O O . LEU C 1 31 ? 20.424 192.549 68.281 1.00 45.70 61 LEU C O 1
ATOM 2147 N N . SER C 1 32 ? 21.450 190.803 69.322 1.00 54.23 62 SER C N 1
ATOM 2148 C CA . SER C 1 32 ? 22.797 191.316 69.130 1.00 54.38 62 SER C CA 1
ATOM 2149 C C . SER C 1 32 ? 23.777 190.235 68.726 1.00 50.91 62 SER C C 1
ATOM 2150 O O . SER C 1 32 ? 24.358 190.275 67.632 1.00 45.28 62 SER C O 1
ATOM 2153 N N . LEU C 1 33 ? 23.926 189.265 69.616 1.00 48.70 63 LEU C N 1
ATOM 2154 C CA . LEU C 1 33 ? 24.965 188.283 69.508 1.00 54.16 63 LEU C CA 1
ATOM 2155 C C . LEU C 1 33 ? 24.448 186.892 69.777 1.00 56.57 63 LEU C C 1
ATOM 2156 O O . LEU C 1 33 ? 23.454 186.709 70.499 1.00 62.07 63 LEU C O 1
ATOM 2161 N N . GLY C 1 34 ? 25.168 185.918 69.217 1.00 57.35 64 GLY C N 1
ATOM 2162 C CA . GLY C 1 34 ? 24.908 184.507 69.449 1.00 59.01 64 GLY C CA 1
ATOM 2163 C C . GLY C 1 34 ? 24.102 183.954 68.299 1.00 61.97 64 GLY C C 1
ATOM 2164 O O . GLY C 1 34 ? 24.103 184.515 67.204 1.00 53.47 64 GLY C O 1
ATOM 2165 N N . ALA C 1 35 ? 23.404 182.856 68.574 1.00 62.65 65 ALA C N 1
ATOM 2166 C CA . ALA C 1 35 ? 22.706 182.088 67.560 1.00 54.82 65 ALA C CA 1
ATOM 2167 C C . ALA C 1 35 ? 21.299 181.840 68.011 1.00 55.61 65 ALA C C 1
ATOM 2168 O O . ALA C 1 35 ? 21.056 181.662 69.205 1.00 55.32 65 ALA C O 1
ATOM 2170 N N . VAL C 1 36 ? 20.373 181.853 67.044 1.00 56.63 66 VAL C N 1
ATOM 2171 C CA . VAL C 1 36 ? 18.995 181.398 67.267 1.00 51.64 66 VAL C CA 1
ATOM 2172 C C . VAL C 1 36 ? 18.970 179.886 67.163 1.00 51.47 66 VAL C C 1
ATOM 2173 O O . VAL C 1 36 ? 19.573 179.298 66.243 1.00 50.73 66 VAL C O 1
ATOM 2177 N N . GLU C 1 37 ? 18.268 179.267 68.106 1.00 51.47 67 GLU C N 1
ATOM 2178 C CA . GLU C 1 37 ? 18.311 177.827 68.272 1.00 54.60 67 GLU C CA 1
ATOM 2179 C C . GLU C 1 37 ? 16.909 177.264 68.496 1.00 53.92 67 GLU C C 1
ATOM 2180 O O . GLU C 1 37 ? 16.179 177.758 69.343 1.00 50.78 67 GLU C O 1
ATOM 2186 N N . PHE C 1 38 ? 16.527 176.270 67.688 1.00 55.15 68 PHE C N 1
ATOM 2187 C CA . PHE C 1 38 ? 15.296 175.515 67.887 1.00 53.61 68 PHE C CA 1
ATOM 2188 C C . PHE C 1 38 ? 15.754 174.163 68.302 1.00 53.32 68 PHE C C 1
ATOM 2189 O O . PHE C 1 38 ? 16.738 173.655 67.748 1.00 54.35 68 PHE C O 1
ATOM 2197 N N . GLN C 1 39 ? 14.995 173.554 69.199 1.00 54.56 69 GLN C N 1
ATOM 2198 C CA . GLN C 1 39 ? 15.298 172.223 69.661 1.00 64.13 69 GLN C CA 1
ATOM 2199 C C . GLN C 1 39 ? 14.064 171.326 69.636 1.00 63.39 69 GLN C C 1
ATOM 2200 O O . GLN C 1 39 ? 12.960 171.752 70.043 1.00 58.70 69 GLN C O 1
ATOM 2206 N N . PHE C 1 40 ? 14.296 170.089 69.178 1.00 59.07 70 PHE C N 1
ATOM 2207 C CA . PHE C 1 40 ? 13.285 169.042 69.040 1.00 64.55 70 PHE C CA 1
ATOM 2208 C C . PHE C 1 40 ? 13.561 167.747 69.858 1.00 64.81 70 PHE C C 1
ATOM 2209 O O . PHE C 1 40 ? 14.722 167.313 69.960 1.00 61.60 70 PHE C O 1
ATOM 2217 N N . PRO C 1 41 ? 12.488 167.085 70.361 1.00 57.17 71 PRO C N 1
ATOM 2218 C CA . PRO C 1 41 ? 12.579 165.765 70.998 1.00 58.48 71 PRO C CA 1
ATOM 2219 C C . PRO C 1 41 ? 12.728 164.699 69.951 1.00 61.17 71 PRO C C 1
ATOM 2220 O O . PRO C 1 41 ? 12.991 165.037 68.816 1.00 77.84 71 PRO C O 1
ATOM 2224 N N . ASP C 1 42 ? 12.589 163.427 70.299 1.00 65.83 72 ASP C N 1
ATOM 2225 C CA . ASP C 1 42 ? 12.661 162.370 69.272 1.00 69.62 72 ASP C CA 1
ATOM 2226 C C . ASP C 1 42 ? 11.389 162.352 68.430 1.00 63.90 72 ASP C C 1
ATOM 2227 O O . ASP C 1 42 ? 10.319 162.748 68.897 1.00 57.52 72 ASP C O 1
ATOM 2232 N N . GLY C 1 43 ? 11.525 161.916 67.182 1.00 58.87 73 GLY C N 1
ATOM 2233 C CA . GLY C 1 43 ? 10.406 161.904 66.250 1.00 67.32 73 GLY C CA 1
ATOM 2234 C C . GLY C 1 43 ? 10.531 162.922 65.117 1.00 74.18 73 GLY C C 1
ATOM 2235 O O . GLY C 1 43 ? 9.953 162.726 64.039 1.00 70.46 73 GLY C O 1
ATOM 2236 N N . PHE C 1 44 ? 11.283 164.001 65.377 1.00 70.25 74 PHE C N 1
ATOM 2237 C CA . PHE C 1 44 ? 11.513 165.090 64.434 1.00 59.77 74 PHE C CA 1
ATOM 2238 C C . PHE C 1 44 ? 12.958 165.173 64.035 1.00 58.76 74 PHE C C 1
ATOM 2239 O O . PHE C 1 44 ? 13.856 164.915 64.830 1.00 66.54 74 PHE C O 1
ATOM 2247 N N . HIS C 1 45 ? 13.148 165.538 62.780 1.00 56.09 75 HIS C N 1
ATOM 2248 C CA A HIS C 1 45 ? 14.455 165.561 62.174 0.50 59.18 75 HIS C CA 1
ATOM 2249 C CA B HIS C 1 45 ? 14.438 165.507 62.106 0.50 59.91 75 HIS C CA 1
ATOM 2250 C C . HIS C 1 45 ? 14.432 166.686 61.116 1.00 59.86 75 HIS C C 1
ATOM 2251 O O . HIS C 1 45 ? 13.576 166.732 60.251 1.00 56.22 75 HIS C O 1
ATOM 2264 N N . ALA C 1 46 ? 15.341 167.656 61.246 1.00 55.54 76 ALA C N 1
ATOM 2265 C CA . ALA C 1 46 ? 15.485 168.677 60.218 1.00 49.43 76 ALA C CA 1
ATOM 2266 C C . ALA C 1 46 ? 16.523 168.206 59.248 1.00 49.15 76 ALA C C 1
ATOM 2267 O O . ALA C 1 46 ? 17.409 167.466 59.638 1.00 51.07 76 ALA C O 1
ATOM 2269 N N . THR C 1 47 ? 16.399 168.648 57.991 1.00 47.79 77 THR C N 1
ATOM 2270 C CA . THR C 1 47 ? 17.331 168.336 56.898 1.00 45.98 77 THR C CA 1
ATOM 2271 C C . THR C 1 47 ? 17.615 169.624 56.156 1.00 42.36 77 THR C C 1
ATOM 2272 O O . THR C 1 47 ? 16.981 170.631 56.406 1.00 40.27 77 THR C O 1
ATOM 2276 N N . THR C 1 48 ? 18.546 169.576 55.210 1.00 43.60 78 THR C N 1
ATOM 2277 C CA . THR C 1 48 ? 18.825 170.717 54.345 1.00 44.40 78 THR C CA 1
ATOM 2278 C C . THR C 1 48 ? 17.722 170.996 53.305 1.00 47.18 78 THR C C 1
ATOM 2279 O O . THR C 1 48 ? 17.931 171.766 52.379 1.00 49.27 78 THR C O 1
ATOM 2283 N N . ARG C 1 49 ? 16.572 170.334 53.408 1.00 51.50 79 ARG C N 1
ATOM 2284 C CA . ARG C 1 49 ? 15.411 170.693 52.606 1.00 47.27 79 ARG C CA 1
ATOM 2285 C C . ARG C 1 49 ? 14.568 171.654 53.379 1.00 45.20 79 ARG C C 1
ATOM 2286 O O . ARG C 1 49 ? 13.798 172.386 52.799 1.00 53.80 79 ARG C O 1
ATOM 2294 N N . ASP C 1 50 ? 14.689 171.664 54.691 1.00 43.50 80 ASP C N 1
ATOM 2295 C CA . ASP C 1 50 ? 13.795 172.484 55.488 1.00 44.39 80 ASP C CA 1
ATOM 2296 C C . ASP C 1 50 ? 14.366 173.882 55.476 1.00 41.42 80 ASP C C 1
ATOM 2297 O O . ASP C 1 50 ? 15.478 174.061 54.981 1.00 42.32 80 ASP C O 1
ATOM 2302 N N . SER C 1 51 ? 13.632 174.881 55.964 1.00 37.94 81 SER C N 1
ATOM 2303 C CA . SER C 1 51 ? 14.095 176.264 55.837 1.00 36.81 81 SER C CA 1
ATOM 2304 C C . SER C 1 51 ? 13.667 177.166 56.958 1.00 36.98 81 SER C C 1
ATOM 2305 O O . SER C 1 51 ? 12.716 176.885 57.674 1.00 40.48 81 SER C O 1
ATOM 2308 N N . VAL C 1 52 ? 14.356 178.295 57.060 1.00 40.78 82 VAL C N 1
ATOM 2309 C CA . VAL C 1 52 ? 14.042 179.348 58.040 1.00 39.84 82 VAL C CA 1
ATOM 2310 C C . VAL C 1 52 ? 14.009 180.703 57.293 1.00 38.26 82 VAL C C 1
ATOM 2311 O O . VAL C 1 52 ? 14.927 181.033 56.524 1.00 37.54 82 VAL C O 1
ATOM 2315 N N . ASN C 1 53 ? 12.951 181.471 57.474 1.00 35.13 83 ASN C N 1
ATOM 2316 C CA . ASN C 1 53 ? 12.837 182.736 56.744 1.00 40.39 83 ASN C CA 1
ATOM 2317 C C . ASN C 1 53 ? 13.368 182.678 55.300 1.00 39.94 83 ASN C C 1
ATOM 2318 O O . ASN C 1 53 ? 14.157 183.525 54.920 1.00 37.17 83 ASN C O 1
ATOM 2323 N N . GLY C 1 54 ? 12.959 181.674 54.517 1.00 39.15 84 GLY C N 1
ATOM 2324 C CA . GLY C 1 54 ? 13.239 181.655 53.088 1.00 38.02 84 GLY C CA 1
ATOM 2325 C C . GLY C 1 54 ? 14.589 181.093 52.687 1.00 42.10 84 GLY C C 1
ATOM 2326 O O . GLY C 1 54 ? 14.902 181.074 51.496 1.00 46.72 84 GLY C O 1
ATOM 2327 N N . ARG C 1 55 ? 15.384 180.617 53.645 1.00 45.21 85 ARG C N 1
ATOM 2328 C CA . ARG C 1 55 ? 16.687 179.991 53.326 1.00 48.37 85 ARG C CA 1
ATOM 2329 C C . ARG C 1 55 ? 16.686 178.558 53.798 1.00 49.01 85 ARG C C 1
ATOM 2330 O O . ARG C 1 55 ? 16.349 178.262 54.971 1.00 46.45 85 ARG C O 1
ATOM 2338 N N . THR C 1 56 ? 17.083 177.659 52.913 1.00 41.76 86 THR C N 1
ATOM 2339 C CA . THR C 1 56 ? 17.095 176.277 53.280 1.00 42.19 86 THR C CA 1
ATOM 2340 C C . THR C 1 56 ? 18.251 176.121 54.204 1.00 44.64 86 THR C C 1
ATOM 2341 O O . THR C 1 56 ? 19.188 176.861 54.082 1.00 48.14 86 THR C O 1
ATOM 2345 N N . LEU C 1 57 ? 18.190 175.156 55.109 1.00 43.35 87 LEU C N 1
ATOM 2346 C CA . LEU C 1 57 ? 19.196 174.983 56.122 1.00 40.75 87 LEU C CA 1
ATOM 2347 C C . LEU C 1 57 ? 20.484 174.412 55.569 1.00 44.43 87 LEU C C 1
ATOM 2348 O O . LEU C 1 57 ? 20.444 173.565 54.713 1.00 50.47 87 LEU C O 1
ATOM 2353 N N . LYS C 1 58 ? 21.638 174.870 56.064 1.00 52.52 88 LYS C N 1
ATOM 2354 C CA . LYS C 1 58 ? 22.959 174.291 55.691 1.00 45.62 88 LYS C CA 1
ATOM 2355 C C . LYS C 1 58 ? 23.250 173.171 56.659 1.00 47.43 88 LYS C C 1
ATOM 2356 O O . LYS C 1 58 ? 22.556 173.070 57.678 1.00 43.44 88 LYS C O 1
ATOM 2362 N N . GLU C 1 59 ? 24.225 172.304 56.346 1.00 57.10 89 GLU C N 1
ATOM 2363 C CA . GLU C 1 59 ? 24.621 171.202 57.276 1.00 60.31 89 GLU C CA 1
ATOM 2364 C C . GLU C 1 59 ? 25.141 171.770 58.601 1.00 55.26 89 GLU C C 1
ATOM 2365 O O . GLU C 1 59 ? 24.861 171.217 59.651 1.00 51.49 89 GLU C O 1
ATOM 2371 N N . THR C 1 60 ? 25.890 172.873 58.533 1.00 50.66 90 THR C N 1
ATOM 2372 C CA . THR C 1 60 ? 26.499 173.484 59.709 1.00 51.88 90 THR C CA 1
ATOM 2373 C C . THR C 1 60 ? 25.493 174.140 60.627 1.00 50.28 90 THR C C 1
ATOM 2374 O O . THR C 1 60 ? 25.891 174.744 61.629 1.00 53.40 90 THR C O 1
ATOM 2378 N N . GLN C 1 61 ? 24.210 174.059 60.285 1.00 43.81 91 GLN C N 1
ATOM 2379 C CA . GLN C 1 61 ? 23.163 174.574 61.146 1.00 42.73 91 GLN C CA 1
ATOM 2380 C C . GLN C 1 61 ? 22.257 173.477 61.731 1.00 41.32 91 GLN C C 1
ATOM 2381 O O . GLN C 1 61 ? 21.364 173.752 62.513 1.00 41.18 91 GLN C O 1
ATOM 2387 N N . ILE C 1 62 ? 22.473 172.232 61.345 1.00 47.01 92 ILE C N 1
ATOM 2388 C CA . ILE C 1 62 ? 21.687 171.117 61.867 1.00 52.51 92 ILE C CA 1
ATOM 2389 C C . ILE C 1 62 ? 22.617 170.255 62.713 1.00 56.65 92 ILE C C 1
ATOM 2390 O O . ILE C 1 62 ? 23.702 169.878 62.263 1.00 56.31 92 ILE C O 1
ATOM 2395 N N . LEU C 1 63 ? 22.169 169.909 63.911 1.00 61.46 93 LEU C N 1
ATOM 2396 C CA . LEU C 1 63 ? 22.944 169.110 64.838 1.00 65.00 93 LEU C CA 1
ATOM 2397 C C . LEU C 1 63 ? 22.039 168.108 65.521 1.00 67.92 93 LEU C C 1
ATOM 2398 O O . LEU C 1 63 ? 20.814 168.176 65.362 1.00 67.19 93 LEU C O 1
ATOM 2403 N N . ASN C 1 64 ? 22.632 167.206 66.311 1.00 67.91 94 ASN C N 1
ATOM 2404 C CA . ASN C 1 64 ? 21.862 166.436 67.272 1.00 66.58 94 ASN C CA 1
ATOM 2405 C C . ASN C 1 64 ? 21.063 165.392 66.501 1.00 60.87 94 ASN C C 1
ATOM 2406 O O . ASN C 1 64 ? 19.900 165.137 66.804 1.00 60.13 94 ASN C O 1
ATOM 2411 N N . ASP C 1 65 ? 21.703 164.799 65.495 1.00 63.51 95 ASP C N 1
ATOM 2412 C CA . ASP C 1 65 ? 21.011 163.995 64.467 1.00 70.42 95 ASP C CA 1
ATOM 2413 C C . ASP C 1 65 ? 19.641 164.596 64.081 1.00 67.18 95 ASP C C 1
ATOM 2414 O O . ASP C 1 65 ? 18.582 164.023 64.338 1.00 63.44 95 ASP C O 1
ATOM 2419 N N . GLY C 1 66 ? 19.706 165.792 63.504 1.00 63.52 96 GLY C N 1
ATOM 2420 C CA . GLY C 1 66 ? 18.551 166.510 63.021 1.00 54.77 96 GLY C CA 1
ATOM 2421 C C . GLY C 1 66 ? 17.686 167.164 64.071 1.00 51.06 96 GLY C C 1
ATOM 2422 O O . GLY C 1 66 ? 16.734 167.890 63.725 1.00 47.64 96 GLY C O 1
ATOM 2423 N N . LYS C 1 67 ? 17.951 166.917 65.348 1.00 46.88 97 LYS C N 1
ATOM 2424 C CA . LYS C 1 67 ? 16.990 167.378 66.358 1.00 49.15 97 LYS C CA 1
ATOM 2425 C C . LYS C 1 67 ? 17.194 168.821 66.831 1.00 44.31 97 LYS C C 1
ATOM 2426 O O . LYS C 1 67 ? 16.356 169.362 67.554 1.00 43.67 97 LYS C O 1
ATOM 2432 N N . THR C 1 68 ? 18.284 169.459 66.411 1.00 44.27 98 THR C N 1
ATOM 2433 C CA . THR C 1 68 ? 18.602 170.814 66.857 1.00 47.06 98 THR C CA 1
ATOM 2434 C C . THR C 1 68 ? 18.987 171.698 65.660 1.00 47.38 98 THR C C 1
ATOM 2435 O O . THR C 1 68 ? 19.751 171.292 64.799 1.00 48.33 98 THR C O 1
ATOM 2439 N N . VAL C 1 69 ? 18.456 172.909 65.606 1.00 48.91 99 VAL C N 1
ATOM 2440 C CA . VAL C 1 69 ? 18.802 173.836 64.519 1.00 54.89 99 VAL C CA 1
ATOM 2441 C C . VAL C 1 69 ? 19.397 175.104 65.100 1.00 53.00 99 VAL C C 1
ATOM 2442 O O . VAL C 1 69 ? 18.734 175.774 65.894 1.00 49.40 99 VAL C O 1
ATOM 2446 N N . ARG C 1 70 ? 20.624 175.434 64.696 1.00 50.35 100 ARG C N 1
ATOM 2447 C CA . ARG C 1 70 ? 21.350 176.561 65.298 1.00 59.78 100 ARG C CA 1
ATOM 2448 C C . ARG C 1 70 ? 21.703 177.574 64.224 1.00 55.75 100 ARG C C 1
ATOM 2449 O O . ARG C 1 70 ? 22.411 177.235 63.259 1.00 57.57 100 ARG C O 1
ATOM 2457 N N . LEU C 1 71 ? 21.237 178.810 64.403 1.00 50.75 101 LEU C N 1
ATOM 2458 C CA . LEU C 1 71 ? 21.423 179.873 63.397 1.00 53.31 101 LEU C CA 1
ATOM 2459 C C . LEU C 1 71 ? 22.243 181.094 63.873 1.00 48.54 101 LEU C C 1
ATOM 2460 O O . LEU C 1 71 ? 21.750 181.968 64.601 1.00 47.52 101 LEU C O 1
ATOM 2465 N N . PRO C 1 72 ? 23.508 181.159 63.470 1.00 47.56 102 PRO C N 1
ATOM 2466 C CA . PRO C 1 72 ? 24.317 182.322 63.831 1.00 47.24 102 PRO C CA 1
ATOM 2467 C C . PRO C 1 72 ? 23.622 183.612 63.457 1.00 49.59 102 PRO C C 1
ATOM 2468 O O . PRO C 1 72 ? 23.049 183.710 62.373 1.00 54.74 102 PRO C O 1
ATOM 2472 N N . LEU C 1 73 ? 23.681 184.615 64.322 1.00 50.79 103 LEU C N 1
ATOM 2473 C CA . LEU C 1 73 ? 22.955 185.840 64.058 1.00 45.50 103 LEU C CA 1
ATOM 2474 C C . LEU C 1 73 ? 23.678 186.792 63.091 1.00 44.28 103 LEU C C 1
ATOM 2475 O O . LEU C 1 73 ? 24.164 187.830 63.469 1.00 51.14 103 LEU C O 1
ATOM 2480 N N . THR C 1 74 ? 23.697 186.432 61.820 1.00 45.31 104 THR C N 1
ATOM 2481 C CA . THR C 1 74 ? 24.172 187.316 60.767 1.00 45.99 104 THR C CA 1
ATOM 2482 C C . THR C 1 74 ? 23.140 188.395 60.509 1.00 44.69 104 THR C C 1
ATOM 2483 O O . THR C 1 74 ? 22.009 188.272 60.917 1.00 44.82 104 THR C O 1
ATOM 2487 N N . LEU C 1 75 ? 23.541 189.425 59.773 1.00 49.92 105 LEU C N 1
ATOM 2488 C CA . LEU C 1 75 ? 22.753 190.658 59.553 1.00 48.44 105 LEU C CA 1
ATOM 2489 C C . LEU C 1 75 ? 21.297 190.477 59.114 1.00 51.43 105 LEU C C 1
ATOM 2490 O O . LEU C 1 75 ? 20.418 191.222 59.569 1.00 53.52 105 LEU C O 1
ATOM 2495 N N . ASP C 1 76 ? 21.058 189.510 58.223 1.00 51.62 106 ASP C N 1
ATOM 2496 C CA . ASP C 1 76 ? 19.714 189.209 57.696 1.00 51.66 106 ASP C CA 1
ATOM 2497 C C . ASP C 1 76 ? 18.799 188.606 58.748 1.00 50.06 106 ASP C C 1
ATOM 2498 O O . ASP C 1 76 ? 17.580 188.811 58.701 1.00 47.36 106 ASP C O 1
ATOM 2503 N N . LEU C 1 77 ? 19.382 187.828 59.660 1.00 47.67 107 LEU C N 1
ATOM 2504 C CA . LEU C 1 77 ? 18.624 187.259 60.789 1.00 50.18 107 LEU C CA 1
ATOM 2505 C C . LEU C 1 77 ? 18.344 188.325 61.841 1.00 52.25 107 LEU C C 1
ATOM 2506 O O . LEU C 1 77 ? 17.287 188.317 62.490 1.00 52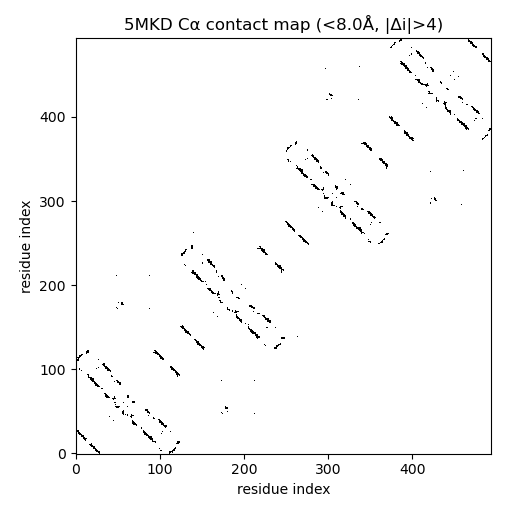.49 107 LEU C O 1
ATOM 2511 N N . LEU C 1 78 ? 19.285 189.259 61.961 1.00 52.28 108 LEU C N 1
ATOM 2512 C CA . LEU C 1 78 ? 19.205 190.334 62.926 1.00 51.52 108 LEU C CA 1
ATOM 2513 C C . LEU C 1 78 ? 18.086 191.340 62.641 1.00 53.28 108 LEU C C 1
ATOM 2514 O O . LEU C 1 78 ? 17.580 191.969 63.561 1.00 53.91 108 LEU C O 1
ATOM 2519 N N . GLY C 1 79 ? 17.712 191.520 61.379 1.00 59.00 109 GLY C N 1
ATOM 2520 C CA . GLY C 1 79 ? 16.661 192.485 61.047 1.00 60.96 109 GLY C CA 1
ATOM 2521 C C . GLY C 1 79 ? 15.313 191.809 60.932 1.00 65.97 109 GLY C C 1
ATOM 2522 O O . GLY C 1 79 ? 14.537 192.143 60.053 1.00 64.76 109 GLY C O 1
ATOM 2523 N N . ALA C 1 80 ? 15.032 190.846 61.810 1.00 68.50 110 ALA C N 1
ATOM 2524 C CA . ALA C 1 80 ? 13.823 190.045 61.691 1.00 63.63 110 ALA C CA 1
ATOM 2525 C C . ALA C 1 80 ? 13.246 189.852 63.052 1.00 57.96 110 ALA C C 1
ATOM 2526 O O . ALA C 1 80 ? 13.935 189.433 63.976 1.00 50.93 110 ALA C O 1
ATOM 2528 N N . SER C 1 81 ? 11.967 190.166 63.169 1.00 63.32 111 SER C N 1
ATOM 2529 C CA . SER C 1 81 ? 11.282 190.077 64.444 1.00 68.21 111 SER C CA 1
ATOM 2530 C C . SER C 1 81 ? 10.821 188.645 64.734 1.00 62.83 111 SER C C 1
ATOM 2531 O O . SER C 1 81 ? 10.472 188.332 65.872 1.00 59.46 111 SER C O 1
ATOM 2534 N N . GLU C 1 82 ? 10.815 187.788 63.709 1.00 61.73 112 GLU C N 1
ATOM 2535 C CA . GLU C 1 82 ? 10.397 186.395 63.885 1.00 61.08 112 GLU C CA 1
ATOM 2536 C C . GLU C 1 82 ? 11.147 185.412 62.989 1.00 57.70 112 GLU C C 1
ATOM 2537 O O . GLU C 1 82 ? 11.568 185.733 61.858 1.00 54.35 112 GLU C O 1
ATOM 2543 N N . PHE C 1 83 ? 11.253 184.193 63.502 1.00 51.05 113 PHE C N 1
ATOM 2544 C CA . PHE C 1 83 ? 11.984 183.147 62.847 1.00 52.41 113 PHE C CA 1
ATOM 2545 C C . PHE C 1 83 ? 11.072 181.999 62.480 1.00 52.12 113 PHE C C 1
ATOM 2546 O O . PHE C 1 83 ? 10.797 181.147 63.295 1.00 51.08 113 PHE C O 1
ATOM 2554 N N . ASP C 1 84 ? 10.594 182.024 61.233 1.00 51.43 114 ASP C N 1
ATOM 2555 C CA . ASP C 1 84 ? 9.711 180.992 60.699 1.00 50.00 114 ASP C CA 1
ATOM 2556 C C . ASP C 1 84 ? 10.500 179.801 60.184 1.00 49.97 114 ASP C C 1
ATOM 2557 O O . ASP C 1 84 ? 11.146 179.865 59.129 1.00 42.60 114 ASP C O 1
ATOM 2562 N N . LEU C 1 85 ? 10.442 178.706 60.946 1.00 52.18 115 LEU C N 1
ATOM 2563 C CA . LEU C 1 85 ? 11.036 177.438 60.539 1.00 48.50 115 LEU C CA 1
ATOM 2564 C C . LEU C 1 85 ? 9.937 176.658 59.849 1.00 48.95 115 LEU C C 1
ATOM 2565 O O . LEU C 1 85 ? 8.770 176.711 60.280 1.00 50.47 115 LEU C O 1
ATOM 2570 N N . VAL C 1 86 ? 10.280 176.000 58.739 1.00 45.99 116 VAL C N 1
ATOM 2571 C CA . VAL C 1 86 ? 9.320 175.147 58.056 1.00 45.78 116 VAL C CA 1
ATOM 2572 C C . VAL C 1 86 ? 9.983 173.838 57.794 1.00 44.28 116 VAL C C 1
ATOM 2573 O O . VAL C 1 86 ? 11.037 173.781 57.173 1.00 46.61 116 VAL C O 1
ATOM 2577 N N . MET C 1 87 ? 9.358 172.781 58.272 1.00 44.80 117 MET C N 1
ATOM 2578 C CA . MET C 1 87 ? 9.796 171.437 57.961 1.00 46.65 117 MET C CA 1
ATOM 2579 C C . MET C 1 87 ? 8.814 170.841 56.972 1.00 41.62 117 MET C C 1
ATOM 2580 O O . MET C 1 87 ? 7.596 170.849 57.196 1.00 40.36 117 MET C O 1
ATOM 2585 N N . VAL C 1 88 ? 9.369 170.289 55.905 1.00 41.45 118 VAL C N 1
ATOM 2586 C CA . VAL C 1 88 ? 8.618 169.985 54.704 1.00 43.41 118 VAL C CA 1
ATOM 2587 C C . VAL C 1 88 ? 8.175 168.538 54.733 1.00 45.09 118 VAL C C 1
ATOM 2588 O O . VAL C 1 88 ? 9.027 167.630 54.650 1.00 43.50 118 VAL C O 1
ATOM 2592 N N . ARG C 1 89 ? 6.853 168.344 54.830 1.00 43.06 119 ARG C N 1
ATOM 2593 C CA . ARG C 1 89 ? 6.234 167.049 54.540 1.00 48.96 119 ARG C CA 1
ATOM 2594 C C . ARG C 1 89 ? 6.856 165.963 55.364 1.00 45.81 119 ARG C C 1
ATOM 2595 O O . ARG C 1 89 ? 7.413 164.995 54.836 1.00 44.66 119 ARG C O 1
ATOM 2603 N N . LYS C 1 90 ? 6.783 166.140 56.665 1.00 42.97 120 LYS C N 1
ATOM 2604 C CA . LYS C 1 90 ? 7.326 165.146 57.544 1.00 47.77 120 LYS C CA 1
ATOM 2605 C C . LYS C 1 90 ? 6.257 164.112 57.839 1.00 47.10 120 LYS C C 1
ATOM 2606 O O . LYS C 1 90 ? 5.068 164.451 57.972 1.00 44.53 120 LYS C O 1
ATOM 2612 N N . THR C 1 91 ? 6.701 162.859 57.958 1.00 49.88 121 THR C N 1
ATOM 2613 C CA . THR C 1 91 ? 5.923 161.801 58.612 1.00 48.83 121 THR C CA 1
ATOM 2614 C C . THR C 1 91 ? 5.846 162.137 60.098 1.00 49.52 121 THR C C 1
ATOM 2615 O O . THR C 1 91 ? 6.847 162.095 60.782 1.00 54.70 121 THR C O 1
ATOM 2619 N N . LEU C 1 92 ? 4.661 162.519 60.569 1.00 49.18 122 LEU C N 1
ATOM 2620 C CA . LEU C 1 92 ? 4.437 162.800 61.977 1.00 54.72 122 LEU C CA 1
ATOM 2621 C C . LEU C 1 92 ? 4.593 161.515 62.820 1.00 62.02 122 LEU C C 1
ATOM 2622 O O . LEU C 1 92 ? 4.267 160.423 62.351 1.00 59.35 122 LEU C O 1
ATOM 2627 N N . PRO C 1 93 ? 5.091 161.640 64.064 1.00 63.61 123 PRO C N 1
ATOM 2628 C CA . PRO C 1 93 ? 5.336 160.465 64.906 1.00 67.67 123 PRO C CA 1
ATOM 2629 C C . PRO C 1 93 ? 4.161 160.058 65.827 1.00 71.08 123 PRO C C 1
ATOM 2630 O O . PRO C 1 93 ? 3.094 160.684 65.792 1.00 68.84 123 PRO C O 1
ATOM 2634 N N . ARG C 1 94 ? 4.380 159.012 66.629 1.00 71.20 124 ARG C N 1
ATOM 2635 C CA . ARG C 1 94 ? 3.410 158.495 67.610 1.00 68.60 124 ARG C CA 1
ATOM 2636 C C . ARG C 1 94 ? 2.591 159.601 68.278 1.00 62.93 124 ARG C C 1
ATOM 2637 O O . ARG C 1 94 ? 3.132 160.659 68.606 1.00 60.84 124 ARG C O 1
ATOM 2645 N N . ALA C 1 95 ? 1.303 159.357 68.507 1.00 55.75 125 ALA C N 1
ATOM 2646 C CA . ALA C 1 95 ? 0.452 160.319 69.235 1.00 55.07 125 ALA C CA 1
ATOM 2647 C C . ALA C 1 95 ? 1.015 160.703 70.628 1.00 63.58 125 ALA C C 1
ATOM 2648 O O . ALA C 1 95 ? 1.786 159.949 71.207 1.00 69.79 125 ALA C O 1
ATOM 2650 N N . GLY C 1 96 ? 0.606 161.854 71.162 1.00 64.93 126 GLY C N 1
ATOM 2651 C CA . GLY C 1 96 ? 1.193 162.420 72.390 1.00 69.09 126 GLY C CA 1
ATOM 2652 C C . GLY C 1 96 ? 1.383 163.935 72.325 1.00 70.47 126 GLY C C 1
ATOM 2653 O O . GLY C 1 96 ? 1.139 164.539 71.291 1.00 78.95 126 GLY C O 1
ATOM 2654 N N . THR C 1 97 ? 1.775 164.561 73.432 1.00 63.74 127 THR C N 1
ATOM 2655 C CA . THR C 1 97 ? 2.260 165.946 73.404 1.00 63.84 127 THR C CA 1
ATOM 2656 C C . THR C 1 97 ? 3.759 165.895 73.206 1.00 69.81 127 THR C C 1
ATOM 2657 O O . THR C 1 97 ? 4.410 164.945 73.632 1.00 78.02 127 THR C O 1
ATOM 2661 N N . TYR C 1 98 ? 4.315 166.898 72.532 1.00 73.70 128 TYR C N 1
ATOM 2662 C CA . TYR C 1 98 ? 5.769 167.068 72.478 1.00 66.49 128 TYR C CA 1
ATOM 2663 C C . TYR C 1 98 ? 6.110 168.502 72.740 1.00 66.39 128 TYR C C 1
ATOM 2664 O O . TYR C 1 98 ? 5.325 169.411 72.458 1.00 61.85 128 TYR C O 1
ATOM 2673 N N . THR C 1 99 ? 7.314 168.683 73.261 1.00 69.56 129 THR C N 1
ATOM 2674 C CA . THR C 1 99 ? 7.800 169.984 73.634 1.00 67.58 129 THR C CA 1
ATOM 2675 C C . THR C 1 99 ? 8.871 170.426 72.629 1.00 62.18 129 THR C C 1
ATOM 2676 O O . THR C 1 99 ? 9.888 169.733 72.413 1.00 46.69 129 THR C O 1
ATOM 2680 N N . ILE C 1 100 ? 8.592 171.583 72.020 1.00 56.10 130 ILE C N 1
ATOM 2681 C CA . ILE C 1 100 ? 9.471 172.228 71.076 1.00 56.12 130 ILE C CA 1
ATOM 2682 C C . ILE C 1 100 ? 9.902 173.511 71.720 1.00 55.73 130 ILE C C 1
ATOM 2683 O O . ILE C 1 100 ? 9.061 174.230 72.267 1.00 53.48 130 ILE C O 1
ATOM 2688 N N . LYS C 1 101 ? 11.196 173.800 71.602 1.00 57.39 131 LYS C N 1
ATOM 2689 C CA . LYS C 1 101 ? 11.845 174.856 72.381 1.00 59.41 131 LYS C CA 1
ATOM 2690 C C . LYS C 1 101 ? 12.641 175.840 71.501 1.00 57.07 131 LYS C C 1
ATOM 2691 O O . LYS C 1 101 ? 13.324 175.442 70.554 1.00 48.55 131 LYS C O 1
ATOM 2697 N N . GLY C 1 102 ? 12.557 177.125 71.838 1.00 58.21 132 GLY C N 1
ATOM 2698 C CA . GLY C 1 102 ? 13.384 178.148 71.215 1.00 65.20 132 GLY C CA 1
ATOM 2699 C C . GLY C 1 102 ? 14.176 179.022 72.174 1.00 67.37 132 GLY C C 1
ATOM 2700 O O . GLY C 1 102 ? 13.635 179.540 73.160 1.00 69.47 132 GLY C O 1
ATOM 2701 N N . ASP C 1 103 ? 15.451 179.222 71.848 1.00 66.13 133 ASP C N 1
ATOM 2702 C CA . ASP C 1 103 ? 16.342 180.039 72.667 1.00 66.95 133 ASP C CA 1
ATOM 2703 C C . ASP C 1 103 ? 17.315 180.807 71.787 1.00 59.79 133 ASP C C 1
ATOM 2704 O O . ASP C 1 103 ? 17.567 180.398 70.674 1.00 59.18 133 ASP C O 1
ATOM 2709 N N . VAL C 1 104 ? 17.857 181.913 72.285 1.00 58.36 134 VAL C N 1
ATOM 2710 C CA . VAL C 1 104 ? 19.031 182.545 71.673 1.00 58.28 134 VAL C CA 1
ATOM 2711 C C . VAL C 1 104 ? 20.251 182.257 72.521 1.00 59.13 134 VAL C C 1
ATOM 2712 O O . VAL C 1 104 ? 20.372 182.803 73.599 1.00 62.70 134 VAL C O 1
ATOM 2716 N N . VAL C 1 105 ? 21.156 181.424 72.023 1.00 57.33 135 VAL C N 1
ATOM 2717 C CA . VAL C 1 105 ? 22.284 180.940 72.804 1.00 57.09 135 VAL C CA 1
ATOM 2718 C C . VAL C 1 105 ? 23.617 181.602 72.462 1.00 66.98 135 VAL C C 1
ATOM 2719 O O . VAL C 1 105 ? 23.852 181.992 71.316 1.00 68.87 135 VAL C O 1
ATOM 2723 N N . ASN C 1 106 ? 24.472 181.730 73.486 1.00 70.12 136 ASN C N 1
ATOM 2724 C CA . ASN C 1 106 ? 25.817 182.332 73.401 1.00 60.34 136 ASN C CA 1
ATOM 2725 C C . ASN C 1 106 ? 25.816 183.778 73.005 1.00 56.44 136 ASN C C 1
ATOM 2726 O O . ASN C 1 106 ? 26.667 184.198 72.236 1.00 51.71 136 ASN C O 1
ATOM 2731 N N . GLY C 1 107 ? 24.874 184.531 73.566 1.00 67.67 137 GLY C N 1
ATOM 2732 C CA . GLY C 1 107 ? 24.693 185.953 73.263 1.00 75.90 137 GLY C CA 1
ATOM 2733 C C . GLY C 1 107 ? 25.096 186.930 74.357 1.00 85.22 137 GLY C C 1
ATOM 2734 O O . GLY C 1 107 ? 24.780 188.119 74.260 1.00 89.13 137 GLY C O 1
ATOM 2735 N N . LEU C 1 108 ? 25.766 186.438 75.404 1.00 93.89 138 LEU C N 1
ATOM 2736 C CA . LEU C 1 108 ? 26.568 187.290 76.325 1.00 94.32 138 LEU C CA 1
ATOM 2737 C C . LEU C 1 108 ? 25.789 188.505 76.922 1.00 85.33 138 LEU C C 1
ATOM 2738 O O . LEU C 1 108 ? 26.229 189.637 76.824 1.00 76.98 138 LEU C O 1
ATOM 2743 N N . GLY C 1 109 ? 24.665 188.266 77.588 1.00 88.34 139 GLY C N 1
ATOM 2744 C CA . GLY C 1 109 ? 24.204 186.920 77.926 1.00 103.90 139 GLY C CA 1
ATOM 2745 C C . GLY C 1 109 ? 23.705 186.862 79.351 1.00 110.69 139 GLY C C 1
ATOM 2746 O O . GLY C 1 109 ? 24.301 186.200 80.190 1.00 113.22 139 GLY C O 1
ATOM 2747 N N . ILE C 1 110 ? 22.616 187.584 79.601 1.00 123.44 140 ILE C N 1
ATOM 2748 C CA . ILE C 1 110 ? 21.878 187.585 80.878 1.00 128.65 140 ILE C CA 1
ATOM 2749 C C . ILE C 1 110 ? 20.536 188.302 80.586 1.00 131.28 140 ILE C C 1
ATOM 2750 O O . ILE C 1 110 ? 20.497 189.487 80.221 1.00 128.89 140 ILE C O 1
ATOM 2755 N N . GLY C 1 111 ? 19.444 187.560 80.743 1.00 123.44 141 GLY C N 1
ATOM 2756 C CA . GLY C 1 111 ? 18.149 187.919 80.166 1.00 114.65 141 GLY C CA 1
ATOM 2757 C C . GLY C 1 111 ? 17.724 186.673 79.422 1.00 106.99 141 GLY C C 1
ATOM 2758 O O . GLY C 1 111 ? 18.533 186.066 78.716 1.00 105.34 141 GLY C O 1
ATOM 2759 N N . SER C 1 112 ? 16.480 186.254 79.607 1.00 100.01 142 SER C N 1
ATOM 2760 C CA . SER C 1 112 ? 16.018 185.008 79.010 1.00 89.87 142 SER C CA 1
ATOM 2761 C C . SER C 1 112 ? 15.381 185.241 77.635 1.00 81.33 142 SER C C 1
ATOM 2762 O O . SER C 1 112 ? 14.632 186.201 77.410 1.00 72.36 142 SER C O 1
ATOM 2765 N N . PHE C 1 113 ? 15.725 184.363 76.705 1.00 79.25 143 PHE C N 1
ATOM 2766 C CA . PHE C 1 113 ? 15.067 184.302 75.402 1.00 68.75 143 PHE C CA 1
ATOM 2767 C C . PHE C 1 113 ? 14.487 182.893 75.219 1.00 68.98 143 PHE C C 1
ATOM 2768 O O . PHE C 1 113 ? 14.239 182.453 74.100 1.00 74.68 143 PHE C O 1
ATOM 2776 N N . TYR C 1 114 ? 14.291 182.173 76.325 1.00 63.88 144 TYR C N 1
ATOM 2777 C CA . TYR C 1 114 ? 13.788 180.815 76.249 1.00 59.71 144 TYR C CA 1
ATOM 2778 C C . TYR C 1 114 ? 12.280 180.823 76.083 1.00 59.04 144 TYR C C 1
ATOM 2779 O O . TYR C 1 114 ? 11.586 181.697 76.611 1.00 51.70 144 TYR C O 1
ATOM 2788 N N . ALA C 1 115 ? 11.793 179.846 75.320 1.00 61.60 145 ALA C N 1
ATOM 2789 C CA . ALA C 1 115 ? 10.362 179.668 75.063 1.00 61.39 145 ALA C CA 1
ATOM 2790 C C . ALA C 1 115 ? 10.143 178.216 74.730 1.00 60.42 145 ALA C C 1
ATOM 2791 O O . ALA C 1 115 ? 11.026 177.563 74.192 1.00 64.26 145 ALA C O 1
ATOM 2793 N N . GLU C 1 116 ? 8.988 177.691 75.109 1.00 65.98 146 GLU C N 1
ATOM 2794 C CA . GLU C 1 116 ? 8.641 176.326 74.766 1.00 63.62 146 GLU C CA 1
ATOM 2795 C C . GLU C 1 116 ? 7.164 176.216 74.483 1.00 61.14 146 GLU C C 1
ATOM 2796 O O . GLU C 1 116 ? 6.381 177.133 74.767 1.00 54.32 146 GLU C O 1
ATOM 2802 N N . THR C 1 117 ? 6.800 175.113 73.849 1.00 62.20 147 THR C N 1
ATOM 2803 C CA . THR C 1 117 ? 5.418 174.903 73.480 1.00 62.96 147 THR C CA 1
ATOM 2804 C C . THR C 1 117 ? 5.129 173.435 73.353 1.00 64.72 147 THR C C 1
ATOM 2805 O O . THR C 1 117 ? 6.039 172.600 73.190 1.00 57.17 147 THR C O 1
ATOM 2809 N N . GLN C 1 118 ? 3.839 173.141 73.453 1.00 68.43 148 GLN C N 1
ATOM 2810 C CA . GLN C 1 118 ? 3.357 171.787 73.418 1.00 69.07 148 GLN C CA 1
ATOM 2811 C C . GLN C 1 118 ? 2.727 171.592 72.064 1.00 66.23 148 GLN C C 1
ATOM 2812 O O . GLN C 1 118 ? 1.775 172.286 71.735 1.00 56.17 148 GLN C O 1
ATOM 2818 N N . LEU C 1 119 ? 3.275 170.653 71.291 1.00 65.28 149 LEU C N 1
ATOM 2819 C CA . LEU C 1 119 ? 2.684 170.230 70.033 1.00 63.44 149 LEU C CA 1
ATOM 2820 C C . LEU C 1 119 ? 2.000 168.868 70.176 1.00 63.31 149 LEU C C 1
ATOM 2821 O O . LEU C 1 119 ? 2.675 167.852 70.316 1.00 63.26 149 LEU C O 1
ATOM 2826 N N . VAL C 1 120 ? 0.668 168.857 70.098 1.00 62.78 150 VAL C N 1
ATOM 2827 C CA . VAL C 1 120 ? -0.135 167.631 70.230 1.00 61.77 150 VAL C CA 1
ATOM 2828 C C . VAL C 1 120 ? -0.223 166.886 68.899 1.00 62.05 150 VAL C C 1
ATOM 2829 O O . VAL C 1 120 ? -0.711 167.422 67.918 1.00 65.95 150 VAL C O 1
ATOM 2833 N N . ILE C 1 121 ? 0.271 165.656 68.867 1.00 64.43 151 ILE C N 1
ATOM 2834 C CA . ILE C 1 121 ? 0.033 164.760 67.750 1.00 66.34 151 ILE C CA 1
ATOM 2835 C C . ILE C 1 121 ? -1.086 163.823 68.170 1.00 66.16 151 ILE C C 1
ATOM 2836 O O . ILE C 1 121 ? -1.083 163.310 69.296 1.00 71.91 151 ILE C O 1
ATOM 2841 N N . ASP C 1 122 ? -2.026 163.590 67.263 1.00 60.12 152 ASP C N 1
ATOM 2842 C CA . ASP C 1 122 ? -3.257 162.910 67.621 1.00 63.67 152 ASP C CA 1
ATOM 2843 C C . ASP C 1 122 ? -3.212 161.442 67.220 1.00 65.60 152 ASP C C 1
ATOM 2844 O O . ASP C 1 122 ? -2.369 161.039 66.407 1.00 64.04 152 ASP C O 1
ATOM 2849 N N . PRO C 1 123 ? -4.089 160.632 67.844 1.00 72.74 153 PRO C N 1
ATOM 2850 C CA . PRO C 1 123 ? -4.231 159.212 67.531 1.00 75.95 153 PRO C CA 1
ATOM 2851 C C . PRO C 1 123 ? -5.094 158.914 66.314 1.00 69.25 153 PRO C C 1
ATOM 2852 O O . PRO C 1 123 ? -6.157 159.495 66.160 1.00 67.63 153 PRO C O 1
ATOM 2856 N N . ARG C 1 124 ? -4.621 157.997 65.476 1.00 73.27 154 ARG C N 1
ATOM 2857 C CA . ARG C 1 124 ? -5.420 157.396 64.411 1.00 75.91 154 ARG C CA 1
ATOM 2858 C C . ARG C 1 124 ? -6.442 156.410 64.987 1.00 77.78 154 ARG C C 1
ATOM 2859 O O . ARG C 1 124 ? -7.591 156.759 65.272 1.00 80.93 154 ARG C O 1
ATOM 2867 N N . GLN D 1 1 ? 29.130 176.632 24.620 1.00 95.46 31 GLN D N 1
ATOM 2868 C CA . GLN D 1 1 ? 27.933 177.394 24.140 1.00 97.97 31 GLN D CA 1
ATOM 2869 C C . GLN D 1 1 ? 26.641 176.536 24.041 1.00 96.57 31 GLN D C 1
ATOM 2870 O O . GLN D 1 1 ? 25.729 176.857 23.267 1.00 83.71 31 GLN D O 1
ATOM 2876 N N . SER D 1 2 ? 26.562 175.460 24.825 1.00 88.01 32 SER D N 1
ATOM 2877 C CA . SER D 1 2 ? 25.384 174.608 24.840 1.00 86.54 32 SER D CA 1
ATOM 2878 C C . SER D 1 2 ? 24.865 174.476 26.272 1.00 79.99 32 SER D C 1
ATOM 2879 O O . SER D 1 2 ? 25.476 173.797 27.092 1.00 85.68 32 SER D O 1
ATOM 2882 N N . ALA D 1 3 ? 23.743 175.125 26.578 1.00 70.39 33 ALA D N 1
ATOM 2883 C CA . ALA D 1 3 ? 23.137 175.018 27.909 1.00 65.55 33 ALA D CA 1
ATOM 2884 C C . ALA D 1 3 ? 22.788 173.561 28.220 1.00 64.75 33 ALA D C 1
ATOM 2885 O O . ALA D 1 3 ? 22.345 172.827 27.343 1.00 71.71 33 ALA D O 1
ATOM 2887 N N . SER D 1 4 ? 23.005 173.141 29.463 1.00 64.57 34 SER D N 1
ATOM 2888 C CA . SER D 1 4 ? 22.675 171.782 29.894 1.00 59.94 34 SER D CA 1
ATOM 2889 C C . SER D 1 4 ? 21.574 171.812 30.947 1.00 55.48 34 SER D C 1
ATOM 2890 O O . SER D 1 4 ? 21.407 172.784 31.660 1.00 55.65 34 SER D O 1
ATOM 2893 N N . ILE D 1 5 ? 20.826 170.727 31.031 1.00 52.38 35 ILE D N 1
ATOM 2894 C CA . ILE D 1 5 ? 20.025 170.457 32.184 1.00 52.81 35 ILE D CA 1
ATOM 2895 C C . ILE D 1 5 ? 20.051 168.969 32.490 1.00 54.49 35 ILE D C 1
ATOM 2896 O O . ILE D 1 5 ? 20.188 168.122 31.599 1.00 55.11 35 ILE D O 1
ATOM 2901 N N . GLU D 1 6 ? 19.963 168.662 33.775 1.00 58.62 36 GLU D N 1
ATOM 2902 C CA . GLU D 1 6 ? 20.065 167.302 34.272 1.00 61.99 36 GLU D CA 1
ATOM 2903 C C . GLU D 1 6 ? 19.041 167.132 35.386 1.00 59.64 36 GLU D C 1
ATOM 2904 O O . GLU D 1 6 ? 18.895 168.021 36.228 1.00 63.31 36 GLU D O 1
ATOM 2910 N N . ALA D 1 7 ? 18.327 166.009 35.398 1.00 59.15 37 ALA D N 1
ATOM 2911 C CA . ALA D 1 7 ? 17.298 165.766 36.432 1.00 54.93 37 ALA D CA 1
ATOM 2912 C C . ALA D 1 7 ? 17.344 164.356 36.981 1.00 54.26 37 ALA D C 1
ATOM 2913 O O . ALA D 1 7 ? 17.505 163.389 36.226 1.00 65.87 37 ALA D O 1
ATOM 2915 N N . LYS D 1 8 ? 17.175 164.242 38.296 1.00 54.34 38 LYS D N 1
ATOM 2916 C CA . LYS D 1 8 ? 17.290 162.966 39.011 1.00 52.18 38 LYS D CA 1
ATOM 2917 C C . LYS D 1 8 ? 16.240 162.901 40.067 1.00 51.45 38 LYS D C 1
ATOM 2918 O O . LYS D 1 8 ? 16.079 163.835 40.831 1.00 49.92 38 LYS D O 1
ATOM 2924 N N . THR D 1 9 ? 15.562 161.767 40.163 1.00 58.39 39 THR D N 1
ATOM 2925 C CA . THR D 1 9 ? 14.840 161.436 41.376 1.00 58.56 39 THR D CA 1
ATOM 2926 C C . THR D 1 9 ? 15.800 160.685 42.282 1.00 62.01 39 THR D C 1
ATOM 2927 O O . THR D 1 9 ? 16.346 159.656 41.898 1.00 63.65 39 THR D O 1
ATOM 2931 N N . VAL D 1 10 ? 16.007 161.187 43.485 1.00 63.84 40 VAL D N 1
ATOM 2932 C CA . VAL D 1 10 ? 17.086 160.688 44.329 1.00 64.56 40 VAL D CA 1
ATOM 2933 C C . VAL D 1 10 ? 16.722 159.483 45.183 1.00 59.20 40 VAL D C 1
ATOM 2934 O O . VAL D 1 10 ? 17.494 158.554 45.286 1.00 70.35 40 VAL D O 1
ATOM 2938 N N . ASN D 1 11 ? 15.567 159.515 45.820 1.00 56.05 41 ASN D N 1
ATOM 2939 C CA . ASN D 1 11 ? 15.261 158.552 46.871 1.00 58.16 41 ASN D CA 1
ATOM 2940 C C . ASN D 1 11 ? 14.525 157.336 46.351 1.00 59.73 41 ASN D C 1
ATOM 2941 O O . ASN D 1 11 ? 14.227 156.405 47.089 1.00 59.70 41 ASN D O 1
ATOM 2946 N N . SER D 1 12 ? 14.219 157.353 45.070 1.00 58.71 42 SER D N 1
ATOM 2947 C CA . SER D 1 12 ? 13.298 156.400 44.521 1.00 52.30 42 SER D CA 1
ATOM 2948 C C . SER D 1 12 ? 13.196 156.734 43.084 1.00 54.12 42 SER D C 1
ATOM 2949 O O . SER D 1 12 ? 13.524 157.851 42.677 1.00 61.00 42 SER D O 1
ATOM 2952 N N . THR D 1 13 ? 12.732 155.777 42.308 1.00 57.08 43 THR D N 1
ATOM 2953 C CA . THR D 1 13 ? 12.667 155.944 40.872 1.00 56.24 43 THR D CA 1
ATOM 2954 C C . THR D 1 13 ? 11.268 155.581 40.325 1.00 60.53 43 THR D C 1
ATOM 2955 O O . THR D 1 13 ? 10.998 155.745 39.145 1.00 67.05 43 THR D O 1
ATOM 2959 N N . LYS D 1 14 ? 10.349 155.168 41.197 1.00 66.41 44 LYS D N 1
ATOM 2960 C CA . LYS D 1 14 ? 9.128 154.505 40.747 1.00 70.97 44 LYS D CA 1
ATOM 2961 C C . LYS D 1 14 ? 7.868 155.340 40.941 1.00 68.78 44 LYS D C 1
ATOM 2962 O O . LYS D 1 14 ? 7.706 156.032 41.950 1.00 62.40 44 LYS D O 1
ATOM 2968 N N . GLU D 1 15 ? 6.970 155.254 39.965 1.00 67.50 45 GLU D N 1
ATOM 2969 C CA . GLU D 1 15 ? 5.675 155.932 40.044 1.00 65.56 45 GLU D CA 1
ATOM 2970 C C . GLU D 1 15 ? 5.027 155.776 41.428 1.00 57.94 45 GLU D C 1
ATOM 2971 O O . GLU D 1 15 ? 5.225 154.779 42.108 1.00 58.10 45 GLU D O 1
ATOM 2977 N N . TRP D 1 16 ? 4.308 156.816 41.843 1.00 57.11 46 TRP D N 1
ATOM 2978 C CA . TRP D 1 16 ? 3.621 156.924 43.151 1.00 52.79 46 TRP D CA 1
ATOM 2979 C C . TRP D 1 16 ? 4.496 156.806 44.428 1.00 49.82 46 TRP D C 1
ATOM 2980 O O . TRP D 1 16 ? 3.949 156.741 45.581 1.00 42.45 46 TRP D O 1
ATOM 2991 N N . THR D 1 17 ? 5.823 156.790 44.247 1.00 44.57 47 THR D N 1
ATOM 2992 C CA . THR D 1 17 ? 6.736 156.856 45.399 1.00 49.47 47 THR D CA 1
ATOM 2993 C C . THR D 1 17 ? 7.161 158.290 45.691 1.00 48.68 47 THR D C 1
ATOM 2994 O O . THR D 1 17 ? 7.027 159.184 44.853 1.00 48.92 47 THR D O 1
ATOM 2998 N N . ILE D 1 18 ? 7.711 158.481 46.887 1.00 49.97 48 ILE D N 1
ATOM 2999 C CA . ILE D 1 18 ? 8.156 159.783 47.370 1.00 45.51 48 ILE D CA 1
ATOM 3000 C C . ILE D 1 18 ? 9.658 159.959 47.252 1.00 44.38 48 ILE D C 1
ATOM 3001 O O . ILE D 1 18 ? 10.394 159.434 48.047 1.00 55.93 48 ILE D O 1
ATOM 3006 N N . SER D 1 19 ? 10.085 160.725 46.250 1.00 47.15 49 SER D N 1
ATOM 3007 C CA . SER D 1 19 ? 11.465 161.103 46.038 1.00 45.88 49 SER D CA 1
ATOM 3008 C C . SER D 1 19 ? 11.583 162.626 46.056 1.00 52.65 49 SER D C 1
ATOM 3009 O O . SER D 1 19 ? 10.608 163.358 45.809 1.00 56.84 49 SER D O 1
ATOM 3012 N N . ASP D 1 20 ? 12.786 163.102 46.359 1.00 54.12 50 ASP D N 1
ATOM 3013 C CA . ASP D 1 20 ? 13.145 164.470 46.078 1.00 51.17 50 ASP D CA 1
ATOM 3014 C C . ASP D 1 20 ? 13.432 164.441 44.584 1.00 50.17 50 ASP D C 1
ATOM 3015 O O . ASP D 1 20 ? 13.724 163.388 44.039 1.00 48.51 50 ASP D O 1
ATOM 3020 N N . ILE D 1 21 ? 13.375 165.598 43.930 1.00 52.12 51 ILE D N 1
ATOM 3021 C CA . ILE D 1 21 ? 13.800 165.734 42.542 1.00 43.30 51 ILE D CA 1
ATOM 3022 C C . ILE D 1 21 ? 14.813 166.871 42.512 1.00 43.50 51 ILE D C 1
ATOM 3023 O O . ILE D 1 21 ? 14.532 167.953 43.005 1.00 37.87 51 ILE D O 1
ATOM 3028 N N . GLU D 1 22 ? 15.980 166.590 41.929 1.00 44.32 52 GLU D N 1
ATOM 3029 C CA . GLU D 1 22 ? 17.081 167.504 41.834 1.00 45.86 52 GLU D CA 1
ATOM 3030 C C . GLU D 1 22 ? 17.346 167.788 40.404 1.00 45.90 52 GLU D C 1
ATOM 3031 O O . GLU D 1 22 ? 17.759 166.911 39.650 1.00 56.34 52 GLU D O 1
ATOM 3037 N N . VAL D 1 23 ? 17.149 169.043 40.055 1.00 44.75 53 VAL D N 1
ATOM 3038 C CA . VAL D 1 23 ? 17.248 169.513 38.714 1.00 46.96 53 VAL D CA 1
ATOM 3039 C C . VAL D 1 23 ? 18.252 170.681 38.644 1.00 46.55 53 VAL D C 1
ATOM 3040 O O . VAL D 1 23 ? 18.051 171.726 39.254 1.00 42.99 53 VAL D O 1
ATOM 3044 N N . THR D 1 24 ? 19.316 170.489 37.881 1.00 47.36 54 THR D N 1
ATOM 3045 C CA . THR D 1 24 ? 20.360 171.476 37.731 1.00 50.30 54 THR D CA 1
ATOM 3046 C C . THR D 1 24 ? 20.356 172.003 36.322 1.00 51.49 54 THR D C 1
ATOM 3047 O O . THR D 1 24 ? 20.542 171.240 35.402 1.00 51.30 54 THR D O 1
ATOM 3051 N N . TYR D 1 25 ? 20.191 173.315 36.175 1.00 53.87 55 TYR D N 1
ATOM 3052 C CA . TYR D 1 25 ? 20.325 173.991 34.899 1.00 54.69 55 TYR D CA 1
ATOM 3053 C C . TYR D 1 25 ? 21.678 174.706 34.865 1.00 59.14 55 TYR D C 1
ATOM 3054 O O . TYR D 1 25 ? 22.004 175.481 35.778 1.00 60.27 55 TYR D O 1
ATOM 3063 N N . LYS D 1 26 ? 22.475 174.398 33.839 1.00 61.86 56 LYS D N 1
ATOM 3064 C CA . LYS D 1 26 ? 23.702 175.132 33.540 1.00 62.74 56 LYS D CA 1
ATOM 3065 C C . LYS D 1 26 ? 23.502 175.815 32.206 1.00 64.91 56 LYS D C 1
ATOM 3066 O O . LYS D 1 26 ? 23.347 175.140 31.202 1.00 73.43 56 LYS D O 1
ATOM 3072 N N . PRO D 1 27 ? 23.508 177.154 32.184 1.00 68.87 57 PRO D N 1
ATOM 3073 C CA . PRO D 1 27 ? 23.372 177.932 30.946 1.00 65.58 57 PRO D CA 1
ATOM 3074 C C . PRO D 1 27 ? 24.659 178.068 30.144 1.00 66.10 57 PRO D C 1
ATOM 3075 O O . PRO D 1 27 ? 24.614 178.583 29.037 1.00 65.02 57 PRO D O 1
ATOM 3079 N N . ASN D 1 28 ? 25.790 177.663 30.734 1.00 73.31 58 ASN D N 1
ATOM 3080 C CA . ASN D 1 28 ? 27.107 177.586 30.065 1.00 69.65 58 ASN D CA 1
ATOM 3081 C C . ASN D 1 28 ? 27.504 178.837 29.306 1.00 6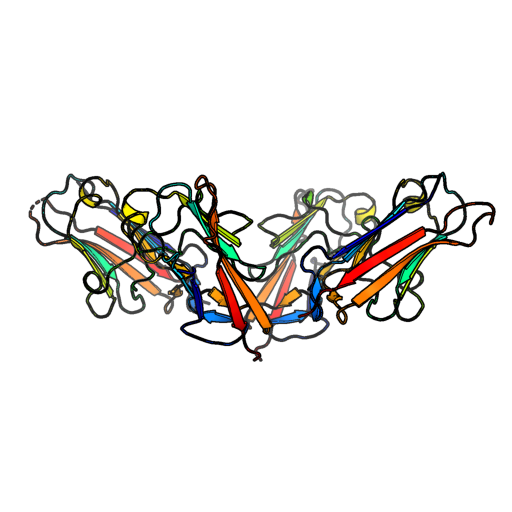6.82 58 ASN D C 1
ATOM 3082 O O . ASN D 1 28 ? 28.059 178.747 28.220 1.00 67.14 58 ASN D O 1
ATOM 3087 N N . ALA D 1 29 ? 27.233 179.996 29.901 1.00 65.45 59 ALA D N 1
ATOM 3088 C CA . ALA D 1 29 ? 27.558 181.295 29.298 1.00 69.93 59 ALA D CA 1
ATOM 3089 C C . ALA D 1 29 ? 27.155 182.437 30.232 1.00 73.67 59 ALA D C 1
ATOM 3090 O O . ALA D 1 29 ? 26.223 182.308 31.007 1.00 75.85 59 ALA D O 1
ATOM 3092 N N . VAL D 1 30 ? 27.854 183.558 30.158 1.00 74.81 60 VAL D N 1
ATOM 3093 C CA . VAL D 1 30 ? 27.620 184.633 31.110 1.00 74.89 60 VAL D CA 1
ATOM 3094 C C . VAL D 1 30 ? 26.244 185.273 30.913 1.00 70.70 60 VAL D C 1
ATOM 3095 O O . VAL D 1 30 ? 25.856 185.602 29.790 1.00 70.27 60 VAL D O 1
ATOM 3099 N N . LEU D 1 31 ? 25.520 185.438 32.021 1.00 61.00 61 LEU D N 1
ATOM 3100 C CA . LEU D 1 31 ? 24.163 185.963 31.993 1.00 60.04 61 LEU D CA 1
ATOM 3101 C C . LEU D 1 31 ? 24.155 187.403 32.436 1.00 55.91 61 LEU D C 1
ATOM 3102 O O . LEU D 1 31 ? 25.091 187.851 33.093 1.00 60.37 61 LEU D O 1
ATOM 3107 N N . SER D 1 32 ? 23.070 188.109 32.117 1.00 52.66 62 SER D N 1
ATOM 3108 C CA . SER D 1 32 ? 22.995 189.547 32.332 1.00 56.17 62 SER D CA 1
ATOM 3109 C C . SER D 1 32 ? 21.590 190.043 32.619 1.00 56.45 62 SER D C 1
ATOM 3110 O O . SER D 1 32 ? 21.331 190.557 33.685 1.00 53.31 62 SER D O 1
ATOM 3113 N N . LEU D 1 33 ? 20.691 189.915 31.657 1.00 62.85 63 LEU D N 1
ATOM 3114 C CA . LEU D 1 33 ? 19.309 190.368 31.844 1.00 67.52 63 LEU D CA 1
ATOM 3115 C C . LEU D 1 33 ? 18.342 189.187 31.629 1.00 66.64 63 LEU D C 1
ATOM 3116 O O . LEU D 1 33 ? 18.638 188.256 30.871 1.00 71.81 63 LEU D O 1
ATOM 3121 N N . GLY D 1 34 ? 17.219 189.208 32.346 1.00 63.67 64 GLY D N 1
ATOM 3122 C CA . GLY D 1 34 ? 16.177 188.172 32.243 1.00 65.30 64 GLY D CA 1
ATOM 3123 C C . GLY D 1 34 ? 15.883 187.341 33.497 1.00 58.44 64 GLY D C 1
ATOM 3124 O O . GLY D 1 34 ? 16.246 187.706 34.615 1.00 59.09 64 GLY D O 1
ATOM 3125 N N . ALA D 1 35 ? 15.205 186.216 33.291 1.00 53.83 65 ALA D N 1
ATOM 3126 C CA . ALA D 1 35 ? 14.919 185.275 34.360 1.00 53.93 65 ALA D CA 1
ATOM 3127 C C . ALA D 1 35 ? 15.282 183.854 33.944 1.00 50.85 65 ALA D C 1
ATOM 3128 O O . ALA D 1 35 ? 15.048 183.462 32.812 1.00 57.17 65 ALA D O 1
ATOM 3130 N N . VAL D 1 36 ? 15.878 183.099 34.867 1.00 51.10 66 VAL D N 1
ATOM 3131 C CA . VAL D 1 36 ? 16.044 181.650 34.716 1.00 48.40 66 VAL D CA 1
ATOM 3132 C C . VAL D 1 36 ? 14.669 181.034 34.874 1.00 50.18 66 VAL D C 1
ATOM 3133 O O . VAL D 1 36 ? 13.874 181.458 35.724 1.00 51.53 66 VAL D O 1
ATOM 3137 N N . GLU D 1 37 ? 14.391 180.031 34.055 1.00 53.03 67 GLU D N 1
ATOM 3138 C CA . GLU D 1 37 ? 13.081 179.447 34.005 1.00 55.73 67 GLU D CA 1
ATOM 3139 C C . GLU D 1 37 ? 13.207 177.952 33.863 1.00 55.03 67 GLU D C 1
ATOM 3140 O O . GLU D 1 37 ? 13.846 177.483 32.928 1.00 57.49 67 GLU D O 1
ATOM 3146 N N . PHE D 1 38 ? 12.634 177.227 34.824 1.00 54.06 68 PHE D N 1
ATOM 3147 C CA . PHE D 1 38 ? 12.506 175.772 34.787 1.00 52.67 68 PHE D CA 1
ATOM 3148 C C . PHE D 1 38 ? 11.071 175.362 34.414 1.00 54.64 68 PHE D C 1
ATOM 3149 O O . PHE D 1 38 ? 10.091 175.802 35.039 1.00 47.66 68 PHE D O 1
ATOM 3157 N N . GLN D 1 39 ? 10.946 174.458 33.451 1.00 53.87 69 GLN D N 1
ATOM 3158 C CA . GLN D 1 39 ? 9.639 174.131 32.936 1.00 57.51 69 GLN D CA 1
ATOM 3159 C C . GLN D 1 39 ? 9.385 172.654 33.066 1.00 51.02 69 GLN D C 1
ATOM 3160 O O . GLN D 1 39 ? 10.214 171.841 32.708 1.00 51.43 69 GLN D O 1
ATOM 3166 N N . PHE D 1 40 ? 8.218 172.323 33.581 1.00 52.35 70 PHE D N 1
ATOM 3167 C CA . PHE D 1 40 ? 7.820 170.955 33.830 1.00 53.74 70 PHE D CA 1
ATOM 3168 C C . PHE D 1 40 ? 6.537 170.613 33.055 1.00 53.42 70 PHE D C 1
ATOM 3169 O O . PHE D 1 40 ? 5.757 171.510 32.756 1.00 48.46 70 PHE D O 1
ATOM 3177 N N . PRO D 1 41 ? 6.302 169.315 32.774 1.00 54.51 71 PRO D N 1
ATOM 3178 C CA . PRO D 1 41 ? 5.023 168.827 32.258 1.00 53.33 71 PRO D CA 1
ATOM 3179 C C . PRO D 1 41 ? 4.029 168.531 33.345 1.00 50.10 71 PRO D C 1
ATOM 3180 O O . PRO D 1 41 ? 4.382 168.547 34.515 1.00 54.21 71 PRO D O 1
ATOM 3184 N N . ASP D 1 42 ? 2.799 168.219 32.944 1.00 53.09 72 ASP D N 1
ATOM 3185 C CA . ASP D 1 42 ? 1.759 167.705 33.858 1.00 54.23 72 ASP D CA 1
ATOM 3186 C C . ASP D 1 42 ? 2.311 166.542 34.671 1.00 48.89 72 ASP D C 1
ATOM 3187 O O . ASP D 1 42 ? 3.083 165.716 34.156 1.00 51.32 72 ASP D O 1
ATOM 3192 N N . GLY D 1 43 ? 1.873 166.464 35.919 1.00 47.82 73 GLY D N 1
ATOM 3193 C CA . GLY D 1 43 ? 2.388 165.501 36.874 1.00 51.14 73 GLY D CA 1
ATOM 3194 C C . GLY D 1 43 ? 3.397 166.063 37.878 1.00 50.97 73 GLY D C 1
ATOM 3195 O O . GLY D 1 43 ? 3.512 165.521 38.962 1.00 49.56 73 GLY D O 1
ATOM 3196 N N . PHE D 1 44 ? 4.142 167.113 37.528 1.00 50.10 74 PHE D N 1
ATOM 3197 C CA . PHE D 1 44 ? 5.023 167.783 38.504 1.00 52.39 74 PHE D CA 1
ATOM 3198 C C . PHE D 1 44 ? 4.520 169.189 38.798 1.00 52.77 74 PHE D C 1
ATOM 3199 O O . PHE D 1 44 ? 3.923 169.845 37.922 1.00 51.39 74 PHE D O 1
ATOM 3207 N N . HIS D 1 45 ? 4.836 169.661 40.005 1.00 51.56 75 HIS D N 1
ATOM 3208 C CA . HIS D 1 45 ? 4.225 170.855 40.576 1.00 53.50 75 HIS D CA 1
ATOM 3209 C C . HIS D 1 45 ? 5.160 171.448 41.647 1.00 53.48 75 HIS D C 1
ATOM 3210 O O . HIS D 1 45 ? 5.453 170.783 42.651 1.00 49.23 75 HIS D O 1
ATOM 3217 N N . ALA D 1 46 ? 5.666 172.673 41.386 1.00 50.35 76 ALA D N 1
ATOM 3218 C CA . ALA D 1 46 ? 6.556 173.422 42.311 1.00 41.67 76 ALA D CA 1
ATOM 3219 C C . ALA D 1 46 ? 5.763 174.139 43.369 1.00 38.30 76 ALA D C 1
ATOM 3220 O O . ALA D 1 46 ? 4.648 174.568 43.081 1.00 31.91 76 ALA D O 1
ATOM 3222 N N . THR D 1 47 ? 6.358 174.288 44.571 1.00 37.57 77 THR D N 1
ATOM 3223 C CA . THR D 1 47 ? 5.718 174.968 45.745 1.00 37.85 77 THR D CA 1
ATOM 3224 C C . THR D 1 47 ? 6.655 175.957 46.469 1.00 35.46 77 THR D C 1
ATOM 3225 O O . THR D 1 47 ? 7.833 176.029 46.176 1.00 33.56 77 THR D O 1
ATOM 3229 N N . THR D 1 48 ? 6.122 176.716 47.419 1.00 35.59 78 THR D N 1
ATOM 3230 C CA . THR D 1 48 ? 6.949 177.619 48.186 1.00 39.14 78 THR D CA 1
ATOM 3231 C C . THR D 1 48 ? 7.944 176.898 49.135 1.00 45.32 78 THR D C 1
ATOM 3232 O O . THR D 1 48 ? 8.782 177.561 49.738 1.00 49.70 78 THR D O 1
ATOM 3236 N N . ARG D 1 49 ? 7.860 175.567 49.252 1.00 45.28 79 ARG D N 1
ATOM 3237 C CA . ARG D 1 49 ? 8.805 174.788 50.060 1.00 44.17 79 ARG D CA 1
ATOM 3238 C C . ARG D 1 49 ? 9.970 174.330 49.223 1.00 46.88 79 ARG D C 1
ATOM 3239 O O . ARG D 1 49 ? 11.025 173.952 49.767 1.00 51.10 79 ARG D O 1
ATOM 3247 N N . ASP D 1 50 ? 9.790 174.317 47.907 1.00 44.24 80 ASP D N 1
ATOM 3248 C CA . ASP D 1 50 ? 10.878 173.891 47.006 1.00 43.24 80 ASP D CA 1
ATOM 3249 C C . ASP D 1 50 ? 11.889 175.000 46.949 1.00 35.16 80 ASP D C 1
ATOM 3250 O O . ASP D 1 50 ? 11.616 176.039 47.454 1.00 33.19 80 ASP D O 1
ATOM 3255 N N . SER D 1 51 ? 13.060 174.796 46.362 1.00 35.58 81 SER D N 1
ATOM 3256 C CA . SER D 1 51 ? 14.103 175.806 46.478 1.00 36.70 81 SER D CA 1
ATOM 3257 C C . SER D 1 51 ? 15.044 175.855 45.302 1.00 41.78 81 SER D C 1
ATOM 3258 O O . SER D 1 51 ? 15.163 174.870 44.561 1.00 44.02 81 SER D O 1
ATOM 3261 N N . VAL D 1 52 ? 15.721 177.006 45.143 1.00 39.93 82 VAL D N 1
ATOM 3262 C CA . VAL D 1 52 ? 16.806 177.141 44.157 1.00 41.51 82 VAL D CA 1
ATOM 3263 C C . VAL D 1 52 ? 18.008 177.875 44.752 1.00 41.70 82 VAL D C 1
ATOM 3264 O O . VAL D 1 52 ? 17.885 178.957 45.321 1.00 45.42 82 VAL D O 1
ATOM 3268 N N . ASN D 1 53 ? 19.169 177.274 44.608 1.00 44.05 83 ASN D N 1
ATOM 3269 C CA . ASN D 1 53 ? 20.398 177.828 45.156 1.00 44.93 83 ASN D CA 1
ATOM 3270 C C . ASN D 1 53 ? 20.176 178.321 46.577 1.00 45.91 83 ASN D C 1
ATOM 3271 O O . ASN D 1 53 ? 20.573 179.416 46.951 1.00 47.44 83 ASN D O 1
ATOM 3276 N N . GLY D 1 54 ? 19.497 177.496 47.356 1.00 46.02 84 GLY D N 1
ATOM 3277 C CA . GLY D 1 54 ? 19.382 177.743 48.764 1.00 46.71 84 GLY D CA 1
ATOM 3278 C C . GLY D 1 54 ? 18.341 178.757 49.160 1.00 45.79 84 GLY D C 1
ATOM 3279 O O . GLY D 1 54 ? 18.355 179.174 50.296 1.00 48.57 84 GLY D O 1
ATOM 3280 N N . ARG D 1 55 ? 17.453 179.173 48.249 1.00 48.50 85 ARG D N 1
ATOM 3281 C CA . ARG D 1 55 ? 16.337 180.059 48.621 1.00 47.80 85 ARG D CA 1
ATOM 3282 C C . ARG D 1 55 ? 15.039 179.394 48.256 1.00 42.55 85 ARG D C 1
ATOM 3283 O O . ARG D 1 55 ? 14.892 178.853 47.150 1.00 37.76 85 ARG D O 1
ATOM 3291 N N . THR D 1 56 ? 14.078 179.454 49.161 1.00 40.92 86 THR D N 1
ATOM 3292 C CA . THR D 1 56 ? 12.787 178.874 48.860 1.00 45.08 86 THR D CA 1
ATOM 3293 C C . THR D 1 56 ? 12.067 179.733 47.807 1.00 45.95 86 THR D C 1
ATOM 3294 O O . THR D 1 56 ? 12.354 180.913 47.639 1.00 50.02 86 THR D O 1
ATOM 3298 N N . LEU D 1 57 ? 11.137 179.130 47.088 1.00 44.61 87 LEU D N 1
ATOM 3299 C CA . LEU D 1 57 ? 10.447 179.833 46.017 1.00 39.37 87 LEU D CA 1
ATOM 3300 C C . LEU D 1 57 ? 9.355 180.722 46.536 1.00 39.18 87 LEU D C 1
ATOM 3301 O O . LEU D 1 57 ? 8.573 180.320 47.383 1.00 38.34 87 LEU D O 1
ATOM 3306 N N . LYS D 1 58 ? 9.258 181.927 45.982 1.00 43.75 88 LYS D N 1
ATOM 3307 C CA . LYS D 1 58 ? 8.104 182.786 46.271 1.00 44.97 88 LYS D CA 1
ATOM 3308 C C . LYS D 1 58 ? 6.962 182.497 45.304 1.00 42.28 88 LYS D C 1
ATOM 3309 O O . LYS D 1 58 ? 7.200 182.012 44.177 1.00 42.84 88 LYS D O 1
ATOM 3315 N N . GLU D 1 59 ? 5.737 182.752 45.770 1.00 40.54 89 GLU D N 1
ATOM 3316 C CA . GLU D 1 59 ? 4.481 182.595 44.994 1.00 40.10 89 GLU D CA 1
ATOM 3317 C C . GLU D 1 59 ? 4.597 183.231 43.625 1.00 44.50 89 GLU D C 1
ATOM 3318 O O . GLU D 1 59 ? 4.123 182.665 42.640 1.00 53.13 89 GLU D O 1
ATOM 3324 N N . THR D 1 60 ? 5.249 184.390 43.563 1.00 44.13 90 THR D N 1
ATOM 3325 C CA . THR D 1 60 ? 5.455 185.115 42.306 1.00 46.54 90 THR D CA 1
ATOM 3326 C C . THR D 1 60 ? 6.422 184.468 41.355 1.00 47.47 90 THR D C 1
ATOM 3327 O O . THR D 1 60 ? 6.543 184.915 40.204 1.00 50.35 90 THR D O 1
ATOM 3331 N N . GLN D 1 61 ? 7.152 183.462 41.825 1.00 42.43 91 GLN D N 1
ATOM 3332 C CA . GLN D 1 61 ? 8.127 182.810 40.965 1.00 39.81 91 GLN D CA 1
ATOM 3333 C C . GLN D 1 61 ? 7.552 181.506 40.441 1.00 37.60 91 GLN D C 1
ATOM 3334 O O . GLN D 1 61 ? 8.238 180.753 39.795 1.00 39.94 91 GLN D O 1
ATOM 3340 N N . ILE D 1 62 ? 6.298 181.236 40.748 1.00 37.13 92 ILE D N 1
ATOM 3341 C CA . ILE D 1 62 ? 5.703 179.934 40.486 1.00 41.10 92 ILE D CA 1
ATOM 3342 C C . ILE D 1 62 ? 4.506 180.161 39.560 1.00 40.51 92 ILE D C 1
ATOM 3343 O O . ILE D 1 62 ? 3.474 180.717 39.990 1.00 39.61 92 ILE D O 1
ATOM 3348 N N . LEU D 1 63 ? 4.659 179.739 38.314 1.00 36.89 93 LEU D N 1
ATOM 3349 C CA . LEU D 1 63 ? 3.706 180.054 37.259 1.00 41.23 93 LEU D CA 1
ATOM 3350 C C . LEU D 1 63 ? 3.132 178.785 36.655 1.00 41.97 93 LEU D C 1
ATOM 3351 O O . LEU D 1 63 ? 3.578 177.693 36.986 1.00 41.81 93 LEU D O 1
ATOM 3356 N N . ASN D 1 64 ? 2.111 178.957 35.809 1.00 42.51 94 ASN D N 1
ATOM 3357 C CA . ASN D 1 64 ? 1.554 177.917 34.979 1.00 42.50 94 ASN D CA 1
ATOM 3358 C C . ASN D 1 64 ? 1.025 176.811 35.802 1.00 42.17 94 ASN D C 1
ATOM 3359 O O . ASN D 1 64 ? 1.346 175.643 35.596 1.00 45.55 94 ASN D O 1
ATOM 3364 N N . ASP D 1 65 ? 0.192 177.182 36.751 1.00 41.66 95 ASP D N 1
ATOM 3365 C CA . ASP D 1 65 ? -0.375 176.204 37.647 1.00 43.07 95 ASP D CA 1
ATOM 3366 C C . ASP D 1 65 ? 0.705 175.328 38.258 1.00 39.81 95 ASP D C 1
ATOM 3367 O O . ASP D 1 65 ? 0.539 174.134 38.347 1.00 42.60 95 ASP D O 1
ATOM 3372 N N . GLY D 1 66 ? 1.816 175.936 38.675 1.00 42.37 96 GLY D N 1
ATOM 3373 C CA . GLY D 1 66 ? 2.924 175.229 39.336 1.00 41.58 96 GLY D CA 1
ATOM 3374 C C . GLY D 1 66 ? 3.914 174.491 38.439 1.00 42.76 96 GLY D C 1
ATOM 3375 O O . GLY D 1 66 ? 4.899 173.926 38.903 1.00 47.01 96 GLY D O 1
ATOM 3376 N N . LYS D 1 67 ? 3.702 174.509 37.148 1.00 42.21 97 LYS D N 1
ATOM 3377 C CA . LYS D 1 67 ? 4.563 173.757 36.267 1.00 45.76 97 LYS D CA 1
ATOM 3378 C C . LYS D 1 67 ? 5.790 174.566 35.873 1.00 46.16 97 LYS D C 1
ATOM 3379 O O . LYS D 1 67 ? 6.726 174.039 35.274 1.00 47.21 97 LYS D O 1
ATOM 3385 N N . THR D 1 68 ? 5.812 175.851 36.196 1.00 45.85 98 THR D N 1
ATOM 3386 C CA . THR D 1 68 ? 6.880 176.708 35.704 1.00 44.38 98 THR D CA 1
ATOM 3387 C C . THR D 1 68 ? 7.486 177.487 36.836 1.00 43.92 98 THR D C 1
ATOM 3388 O O . THR D 1 68 ? 6.767 178.069 37.659 1.00 43.86 98 THR D O 1
ATOM 3392 N N . VAL D 1 69 ? 8.817 177.539 36.852 1.00 46.63 99 VAL D N 1
ATOM 3393 C CA . VAL D 1 69 ? 9.562 178.213 37.914 1.00 46.14 99 VAL D CA 1
ATOM 3394 C C . VAL D 1 69 ? 10.371 179.331 37.342 1.00 46.18 99 VAL D C 1
ATOM 3395 O O . VAL D 1 69 ? 11.279 179.086 36.552 1.00 49.39 99 VAL D O 1
ATOM 3399 N N . ARG D 1 70 ? 10.061 180.560 37.760 1.00 47.29 100 ARG D N 1
ATOM 3400 C CA . ARG D 1 70 ? 10.562 181.746 37.065 1.00 52.91 100 ARG D CA 1
ATOM 3401 C C . ARG D 1 70 ? 11.305 182.665 38.034 1.00 50.94 100 ARG D C 1
ATOM 3402 O O . ARG D 1 70 ? 10.711 183.234 38.927 1.00 54.08 100 ARG D O 1
ATOM 3410 N N . LEU D 1 71 ? 12.612 182.799 37.844 1.00 52.14 101 LEU D N 1
ATOM 3411 C CA . LEU D 1 71 ? 13.480 183.557 38.754 1.00 54.45 101 LEU D CA 1
ATOM 3412 C C . LEU D 1 71 ? 14.172 184.748 38.097 1.00 54.64 101 LEU D C 1
ATOM 3413 O O . LEU D 1 71 ? 15.151 184.532 37.365 1.00 46.19 101 LEU D O 1
ATOM 3418 N N . PRO D 1 72 ? 13.689 185.995 38.355 1.00 58.47 102 PRO D N 1
ATOM 3419 C CA . PRO D 1 72 ? 14.407 187.173 37.832 1.00 58.43 102 PRO D CA 1
ATOM 3420 C C . PRO D 1 72 ? 15.837 187.203 38.344 1.00 61.44 102 PRO D C 1
ATOM 3421 O O . PRO D 1 72 ? 16.062 186.954 39.542 1.00 61.88 102 PRO D O 1
ATOM 3425 N N . LEU D 1 73 ? 16.785 187.449 37.433 1.00 62.77 103 LEU D N 1
ATOM 3426 C CA . LEU D 1 73 ? 18.223 187.494 37.763 1.00 59.98 103 LEU D CA 1
ATOM 3427 C C . LEU D 1 73 ? 18.529 188.681 38.660 1.00 63.61 103 LEU D C 1
ATOM 3428 O O . LEU D 1 73 ? 18.421 189.812 38.245 1.00 67.14 103 LEU D O 1
ATOM 3433 N N . THR D 1 74 ? 18.918 188.408 39.897 1.00 70.80 104 THR D N 1
ATOM 3434 C CA . THR D 1 74 ? 18.779 189.386 40.967 1.00 75.73 104 THR D CA 1
ATOM 3435 C C . THR D 1 74 ? 20.066 189.968 41.431 1.00 78.78 104 THR D C 1
ATOM 3436 O O . THR D 1 74 ? 20.189 191.177 41.531 1.00 97.99 104 THR D O 1
ATOM 3440 N N . LEU D 1 75 ? 21.005 189.104 41.773 1.00 79.17 105 LEU D N 1
ATOM 3441 C CA . LEU D 1 75 ? 21.988 189.453 42.784 1.00 81.64 105 LEU D CA 1
ATOM 3442 C C . LEU D 1 75 ? 22.898 188.244 42.929 1.00 75.37 105 LEU D C 1
ATOM 3443 O O . LEU D 1 75 ? 23.962 188.169 42.312 1.00 66.89 105 LEU D O 1
ATOM 3448 N N . ASP D 1 76 ? 22.434 187.280 43.718 1.00 69.01 106 ASP D N 1
ATOM 3449 C CA . ASP D 1 76 ? 23.117 186.007 43.869 1.00 69.96 106 ASP D CA 1
ATOM 3450 C C . ASP D 1 76 ? 23.129 185.242 42.588 1.00 62.93 106 ASP D C 1
ATOM 3451 O O . ASP D 1 76 ? 24.124 184.590 42.280 1.00 65.49 106 ASP D O 1
ATOM 3456 N N . LEU D 1 77 ? 21.994 185.283 41.883 1.00 60.12 107 LEU D N 1
ATOM 3457 C CA . LEU D 1 77 ? 21.771 184.474 40.677 1.00 57.42 107 LEU D CA 1
ATOM 3458 C C . LEU D 1 77 ? 22.757 184.803 39.563 1.00 56.45 107 LEU D C 1
ATOM 3459 O O . LEU D 1 77 ? 23.185 183.929 38.835 1.00 55.91 107 LEU D O 1
ATOM 3464 N N . LEU D 1 78 ? 23.155 186.062 39.463 1.00 62.28 108 LEU D N 1
ATOM 3465 C CA . LEU D 1 78 ? 24.177 186.432 38.486 1.00 63.32 108 LEU D CA 1
ATOM 3466 C C . LEU D 1 78 ? 25.555 185.838 38.781 1.00 66.42 108 LEU D C 1
ATOM 3467 O O . LEU D 1 78 ? 26.323 185.610 37.855 1.00 69.73 108 LEU D O 1
ATOM 3472 N N . GLY D 1 79 ? 25.853 185.540 40.044 1.0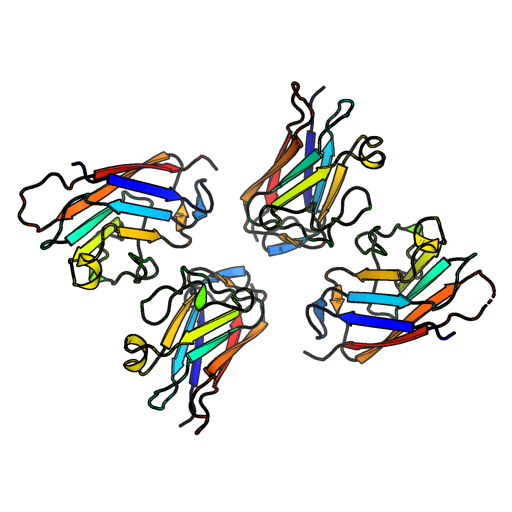0 73.56 109 GLY D N 1
ATOM 3473 C CA . GLY D 1 79 ? 27.171 185.006 40.423 1.00 71.16 109 GLY D CA 1
ATOM 3474 C C . GLY D 1 79 ? 27.296 183.499 40.390 1.00 71.71 109 GLY D C 1
ATOM 3475 O O . GLY D 1 79 ? 28.294 182.942 40.853 1.00 72.85 109 GLY D O 1
ATOM 3476 N N . ALA D 1 80 ? 26.285 182.834 39.847 1.00 70.79 110 ALA D N 1
ATOM 3477 C CA . ALA D 1 80 ? 26.191 181.391 39.938 1.00 68.16 110 ALA D CA 1
ATOM 3478 C C . ALA D 1 80 ? 26.385 180.803 38.556 1.00 69.79 110 ALA D C 1
ATOM 3479 O O . ALA D 1 80 ? 25.799 181.284 37.587 1.00 59.62 110 ALA D O 1
ATOM 3481 N N . SER D 1 81 ? 27.207 179.763 38.470 1.00 73.47 111 SER D N 1
ATOM 3482 C CA . SER D 1 81 ? 27.411 179.043 37.214 1.00 77.37 111 SER D CA 1
ATOM 3483 C C . SER D 1 81 ? 26.288 178.000 37.009 1.00 78.23 111 SER D C 1
ATOM 3484 O O . SER D 1 81 ? 26.084 177.483 35.892 1.00 70.34 111 SER D O 1
ATOM 3487 N N . GLU D 1 82 ? 25.569 177.692 38.089 1.00 68.41 112 GLU D N 1
ATOM 3488 C CA . GLU D 1 82 ? 24.507 176.735 38.016 1.00 62.59 112 GLU D CA 1
ATOM 3489 C C . GLU D 1 82 ? 23.345 177.041 38.939 1.00 60.83 112 GLU D C 1
ATOM 3490 O O . GLU D 1 82 ? 23.465 177.718 39.964 1.00 58.05 112 GLU D O 1
ATOM 3496 N N . PHE D 1 83 ? 22.207 176.499 38.543 1.00 56.30 113 PHE D N 1
ATOM 3497 C CA . PHE D 1 83 ? 20.953 176.796 39.153 1.00 55.31 113 PHE D CA 1
ATOM 3498 C C . PHE D 1 83 ? 20.366 175.490 39.593 1.00 57.76 113 PHE D C 1
ATOM 3499 O O . PHE D 1 83 ? 19.838 174.739 38.758 1.00 53.83 113 PHE D O 1
ATOM 3507 N N . ASP D 1 84 ? 20.517 175.212 40.897 1.00 57.82 114 ASP D N 1
ATOM 3508 C CA . ASP D 1 84 ? 20.181 173.911 41.507 1.00 53.67 114 ASP D CA 1
ATOM 3509 C C . ASP D 1 84 ? 18.812 173.947 42.140 1.00 52.21 114 ASP D C 1
ATOM 3510 O O . ASP D 1 84 ? 18.646 174.494 43.237 1.00 54.83 114 ASP D O 1
ATOM 3515 N N . LEU D 1 85 ? 17.837 173.340 41.466 1.00 48.44 115 LEU D N 1
ATOM 3516 C CA . LEU D 1 85 ? 16.472 173.273 41.991 1.00 46.79 115 LEU D CA 1
ATOM 3517 C C . LEU D 1 85 ? 16.292 171.981 42.752 1.00 43.17 115 LEU D C 1
ATOM 3518 O O . LEU D 1 85 ? 16.810 170.947 42.356 1.00 47.78 115 LEU D O 1
ATOM 3523 N N . VAL D 1 86 ? 15.577 172.056 43.861 1.00 36.68 116 VAL D N 1
ATOM 3524 C CA . VAL D 1 86 ? 15.267 170.891 44.646 1.00 36.08 116 VAL D CA 1
ATOM 3525 C C . VAL D 1 86 ? 13.778 170.926 44.904 1.00 39.83 116 VAL D C 1
ATOM 3526 O O . VAL D 1 86 ? 13.273 171.890 45.495 1.00 39.76 116 VAL D O 1
ATOM 3530 N N . MET D 1 87 ? 13.101 169.870 44.446 1.00 43.98 117 MET D N 1
ATOM 3531 C CA . MET D 1 87 ? 11.713 169.601 44.739 1.00 48.06 117 MET D CA 1
ATOM 3532 C C . MET D 1 87 ? 11.643 168.486 45.741 1.00 47.42 117 MET D C 1
ATOM 3533 O O . MET D 1 87 ? 12.261 167.439 45.557 1.00 47.27 117 MET D O 1
ATOM 3538 N N . VAL D 1 88 ? 10.857 168.721 46.774 1.00 44.51 118 VAL D N 1
ATOM 3539 C CA . VAL D 1 88 ? 11.022 168.062 48.052 1.00 47.59 118 VAL D CA 1
ATOM 3540 C C . VAL D 1 88 ? 9.936 167.014 48.314 1.00 47.03 118 VAL D C 1
ATOM 3541 O O . VAL D 1 88 ? 8.786 167.367 48.517 1.00 48.85 118 VAL D O 1
ATOM 3545 N N . ARG D 1 89 ? 10.312 165.742 48.346 1.00 46.13 119 ARG D N 1
ATOM 3546 C CA . ARG D 1 89 ? 9.385 164.677 48.723 1.00 49.97 119 ARG D CA 1
ATOM 3547 C C . ARG D 1 89 ? 8.096 164.689 47.890 1.00 46.33 119 ARG D C 1
ATOM 3548 O O . ARG D 1 89 ? 6.959 164.735 48.407 1.00 46.83 119 ARG D O 1
ATOM 3556 N N . LYS D 1 90 ? 8.297 164.627 46.586 1.00 42.95 120 LYS D N 1
ATOM 3557 C CA . LYS D 1 90 ? 7.184 164.609 45.654 1.00 47.71 120 LYS D CA 1
ATOM 3558 C C . LYS D 1 90 ? 6.653 163.198 45.460 1.00 48.11 120 LYS D C 1
ATOM 3559 O O . LYS D 1 90 ? 7.414 162.221 45.433 1.00 45.40 120 LYS D O 1
ATOM 3565 N N . THR D 1 91 ? 5.335 163.097 45.339 1.00 47.73 121 THR D N 1
ATOM 3566 C CA . THR D 1 91 ? 4.748 161.874 44.902 1.00 47.83 121 THR D CA 1
ATOM 3567 C C . THR D 1 91 ? 5.020 161.838 43.406 1.00 47.44 121 THR D C 1
ATOM 3568 O O . THR D 1 91 ? 4.572 162.718 42.679 1.00 49.30 121 THR D O 1
ATOM 3572 N N . LEU D 1 92 ? 5.818 160.875 42.958 1.00 44.88 122 LEU D N 1
ATOM 3573 C CA . LEU D 1 92 ? 6.147 160.783 41.545 1.00 49.49 122 LEU D CA 1
ATOM 3574 C C . LEU D 1 92 ? 4.916 160.380 40.758 1.00 49.81 122 LEU D C 1
ATOM 3575 O O . LEU D 1 92 ? 4.020 159.708 41.303 1.00 48.40 122 LEU D O 1
ATOM 3580 N N . PRO D 1 93 ? 4.848 160.837 39.495 1.00 47.14 123 PRO D N 1
ATOM 3581 C CA . PRO D 1 93 ? 3.712 160.602 38.617 1.00 53.33 123 PRO D CA 1
ATOM 3582 C C . PRO D 1 93 ? 3.789 159.254 37.841 1.00 54.14 123 PRO D C 1
ATOM 3583 O O . PRO D 1 93 ? 4.786 158.544 37.937 1.00 53.74 123 PRO D O 1
ATOM 3587 N N . ARG D 1 94 ? 2.724 158.927 37.113 1.00 54.86 124 ARG D N 1
ATOM 3588 C CA . ARG D 1 94 ? 2.622 157.690 36.322 1.00 55.95 124 ARG D CA 1
ATOM 3589 C C . ARG D 1 94 ? 3.857 157.485 35.451 1.00 54.09 124 ARG D C 1
ATOM 3590 O O . ARG D 1 94 ? 4.398 158.432 34.863 1.00 52.34 124 ARG D O 1
ATOM 3598 N N . ALA D 1 95 ? 4.303 156.235 35.408 1.00 56.92 125 ALA D N 1
ATOM 3599 C CA . ALA D 1 95 ? 5.459 155.804 34.617 1.00 56.66 125 ALA D CA 1
ATOM 3600 C C . ALA D 1 95 ? 5.388 156.310 33.181 1.00 52.81 125 ALA D C 1
ATOM 3601 O O . ALA D 1 95 ? 4.308 156.411 32.597 1.00 54.10 125 ALA D O 1
ATOM 3603 N N . GLY D 1 96 ? 6.550 156.625 32.631 1.00 46.66 126 GLY D N 1
ATOM 3604 C CA . GLY D 1 96 ? 6.656 157.239 31.327 1.00 48.86 126 GLY D CA 1
ATOM 3605 C C . GLY D 1 96 ? 7.940 158.035 31.314 1.00 51.92 126 GLY D C 1
ATOM 3606 O O . GLY D 1 96 ? 8.634 158.127 32.340 1.00 50.28 126 GLY D O 1
ATOM 3607 N N . THR D 1 97 ? 8.264 158.600 30.156 1.00 50.04 127 THR D N 1
ATOM 3608 C CA . THR D 1 97 ? 9.400 159.483 30.045 1.00 54.67 127 THR D CA 1
ATOM 3609 C C . THR D 1 97 ? 8.828 160.897 30.069 1.00 57.39 127 THR D C 1
ATOM 3610 O O . THR D 1 97 ? 7.738 161.136 29.550 1.00 60.53 127 THR D O 1
ATOM 3614 N N . TYR D 1 98 ? 9.533 161.820 30.725 1.00 64.61 128 TYR D N 1
ATOM 3615 C CA . TYR D 1 98 ? 9.051 163.203 30.928 1.00 56.26 128 TYR D CA 1
ATOM 3616 C C . TYR D 1 98 ? 10.126 164.175 30.523 1.00 54.26 128 TYR D C 1
ATOM 3617 O O . TYR D 1 98 ? 11.276 163.997 30.897 1.00 62.07 128 TYR D O 1
ATOM 3626 N N . THR D 1 99 ? 9.774 165.175 29.732 1.00 53.42 129 THR D N 1
ATOM 3627 C CA . THR D 1 99 ? 10.756 166.183 29.305 1.00 55.37 129 THR D CA 1
ATOM 3628 C C . THR D 1 99 ? 10.776 167.332 30.294 1.00 54.18 129 THR D C 1
ATOM 3629 O O . THR D 1 99 ? 9.724 167.815 30.717 1.00 52.95 129 THR D O 1
ATOM 3633 N N . ILE D 1 100 ? 11.981 167.758 30.656 1.00 51.44 130 ILE D N 1
ATOM 3634 C CA . ILE D 1 100 ? 12.178 168.842 31.577 1.00 45.20 130 ILE D CA 1
ATOM 3635 C C . ILE D 1 100 ? 13.060 169.859 30.915 1.00 46.06 130 ILE D C 1
ATOM 3636 O O . ILE D 1 100 ? 14.087 169.529 30.327 1.00 49.72 130 ILE D O 1
ATOM 3641 N N . LYS D 1 101 ? 12.661 171.107 31.055 1.00 47.88 131 LYS D N 1
ATOM 3642 C CA . LYS D 1 101 ? 13.180 172.178 30.263 1.00 52.09 131 LYS D CA 1
ATOM 3643 C C . LYS D 1 101 ? 13.614 173.298 31.197 1.00 53.41 131 LYS D C 1
ATOM 3644 O O . LYS D 1 101 ? 12.968 173.575 32.219 1.00 48.96 131 LYS D O 1
ATOM 3650 N N . GLY D 1 102 ? 14.735 173.910 30.842 1.00 55.06 132 GLY D N 1
ATOM 3651 C CA . GLY D 1 102 ? 15.171 175.143 31.442 1.00 56.68 132 GLY D CA 1
ATOM 3652 C C . GLY D 1 102 ? 15.543 176.117 30.346 1.00 55.36 132 GLY D C 1
ATOM 3653 O O . GLY D 1 102 ? 15.956 175.732 29.250 1.00 57.41 132 GLY D O 1
ATOM 3654 N N . ASP D 1 103 ? 15.418 177.389 30.642 1.00 54.68 133 ASP D N 1
ATOM 3655 C CA . ASP D 1 103 ? 15.823 178.397 29.697 1.00 59.55 133 ASP D CA 1
ATOM 3656 C C . ASP D 1 103 ? 16.175 179.649 30.480 1.00 60.71 133 ASP D C 1
ATOM 3657 O O . ASP D 1 103 ? 16.107 179.662 31.703 1.00 57.57 133 ASP D O 1
ATOM 3662 N N . VAL D 1 104 ? 16.554 180.692 29.762 1.00 61.63 134 VAL D N 1
ATOM 3663 C CA . VAL D 1 104 ? 16.679 182.005 30.336 1.00 63.57 134 VAL D CA 1
ATOM 3664 C C . VAL D 1 104 ? 15.832 182.867 29.429 1.00 64.65 134 VAL D C 1
ATOM 3665 O O . VAL D 1 104 ? 16.130 182.949 28.225 1.00 56.24 134 VAL D O 1
ATOM 3669 N N . VAL D 1 105 ? 14.790 183.487 29.999 1.00 58.98 135 VAL D N 1
ATOM 3670 C CA . VAL D 1 105 ? 13.816 184.225 29.215 1.00 66.93 135 VAL D CA 1
ATOM 3671 C C . VAL D 1 105 ? 13.780 185.718 29.496 1.00 78.24 135 VAL D C 1
ATOM 3672 O O . VAL D 1 105 ? 14.088 186.176 30.604 1.00 67.50 135 VAL D O 1
ATOM 3676 N N . ASN D 1 106 ? 13.349 186.448 28.464 1.00 90.52 136 ASN D N 1
ATOM 3677 C CA . ASN D 1 106 ? 13.293 187.909 28.450 1.00 94.42 136 ASN D CA 1
ATOM 3678 C C . ASN D 1 106 ? 14.688 188.558 28.533 1.00 98.74 136 ASN D C 1
ATOM 3679 O O . ASN D 1 106 ? 14.857 189.608 29.166 1.00 84.80 136 ASN D O 1
ATOM 3684 N N . GLY D 1 107 ? 15.664 187.940 27.856 1.00 96.25 137 GLY D N 1
ATOM 3685 C CA . GLY D 1 107 ? 17.050 188.410 27.862 1.00 101.90 137 GLY D CA 1
ATOM 3686 C C . GLY D 1 107 ? 17.528 188.937 26.516 1.00 117.35 137 GLY D C 1
ATOM 3687 O O . GLY D 1 107 ? 17.264 190.093 26.169 1.00 118.06 137 GLY D O 1
ATOM 3688 N N . LEU D 1 108 ? 18.241 188.080 25.773 1.00 130.24 138 LEU D N 1
ATOM 3689 C CA . LEU D 1 108 ? 18.850 188.405 24.463 1.00 129.28 138 LEU D CA 1
ATOM 3690 C C . LEU D 1 108 ? 19.722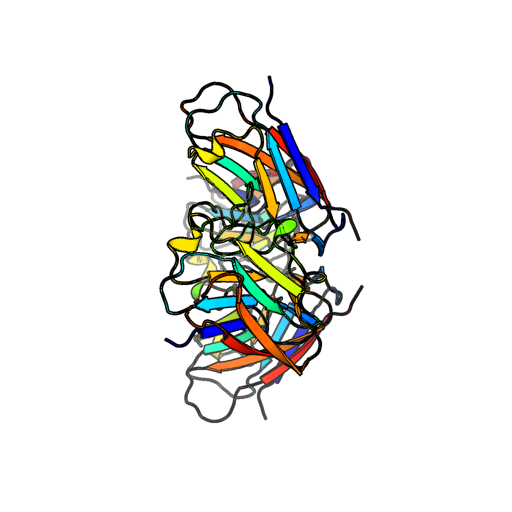 189.670 24.526 1.00 117.88 138 LEU D C 1
ATOM 3691 O O . LEU D 1 108 ? 20.113 190.229 23.499 1.00 97.30 138 LEU D O 1
ATOM 3696 N N . GLY D 1 111 ? 23.134 185.559 22.383 1.00 104.22 141 GLY D N 1
ATOM 3697 C CA . GLY D 1 111 ? 22.947 184.462 23.332 1.00 110.38 141 GLY D CA 1
ATOM 3698 C C . GLY D 1 111 ? 21.799 183.546 22.933 1.00 116.00 141 GLY D C 1
ATOM 3699 O O . GLY D 1 111 ? 20.791 183.998 22.372 1.00 110.55 141 GLY D O 1
ATOM 3700 N N . SER D 1 112 ? 21.961 182.256 23.237 1.00 118.53 142 SER D N 1
ATOM 3701 C CA . SER D 1 112 ? 20.924 181.237 23.011 1.00 111.94 142 SER D CA 1
ATOM 3702 C C . SER D 1 112 ? 21.027 180.086 24.058 1.00 103.03 142 SER D C 1
ATOM 3703 O O . SER D 1 112 ? 22.037 179.367 24.098 1.00 87.56 142 SER D O 1
ATOM 3706 N N . PHE D 1 113 ? 19.989 179.916 24.892 1.00 90.64 143 PHE D N 1
ATOM 3707 C CA . PHE D 1 113 ? 20.131 179.169 26.156 1.00 81.64 143 PHE D CA 1
ATOM 3708 C C . PHE D 1 113 ? 19.136 178.045 26.439 1.00 73.97 143 PHE D C 1
ATOM 3709 O O . PHE D 1 113 ? 19.059 177.580 27.568 1.00 71.55 143 PHE D O 1
ATOM 3717 N N . TYR D 1 114 ? 18.377 177.587 25.453 1.00 71.41 144 TYR D N 1
ATOM 3718 C CA . TYR D 1 114 ? 17.411 176.500 25.712 1.00 68.10 144 TYR D CA 1
ATOM 3719 C C . TYR D 1 114 ? 18.143 175.203 26.067 1.00 63.95 144 TYR D C 1
ATOM 3720 O O . TYR D 1 114 ? 19.238 174.939 25.551 1.00 67.67 144 TYR D O 1
ATOM 3729 N N . ALA D 1 115 ? 17.564 174.428 26.990 1.00 59.47 145 ALA D N 1
ATOM 3730 C CA . ALA D 1 115 ? 18.061 173.080 27.303 1.00 55.31 145 ALA D CA 1
ATOM 3731 C C . ALA D 1 115 ? 16.897 172.221 27.714 1.00 59.34 145 ALA D C 1
ATOM 3732 O O . ALA D 1 115 ? 15.926 172.736 28.292 1.00 64.54 145 ALA D O 1
ATOM 3734 N N . GLU D 1 116 ? 16.978 170.926 27.380 1.00 60.14 146 GLU D N 1
ATOM 3735 C CA . GLU D 1 116 ? 15.987 169.934 27.833 1.00 60.27 146 GLU D CA 1
ATOM 3736 C C . GLU D 1 116 ? 16.651 168.609 28.171 1.00 54.81 146 GLU D C 1
ATOM 3737 O O . GLU D 1 116 ? 17.797 168.389 27.813 1.00 49.50 146 GLU D O 1
ATOM 3743 N N . THR D 1 117 ? 15.926 167.761 28.899 1.00 53.42 147 THR D N 1
ATOM 3744 C CA . THR D 1 117 ? 16.370 166.423 29.241 1.00 47.60 147 THR D CA 1
ATOM 3745 C C . THR D 1 117 ? 15.155 165.533 29.562 1.00 52.00 147 THR D C 1
ATOM 3746 O O . THR D 1 117 ? 14.011 166.018 29.681 1.00 45.83 147 THR D O 1
ATOM 3750 N N . GLN D 1 118 ? 15.421 164.237 29.748 1.00 52.30 148 GLN D N 1
ATOM 3751 C CA . GLN D 1 118 ? 14.386 163.247 29.928 1.00 55.68 148 GLN D CA 1
ATOM 3752 C C . GLN D 1 118 ? 14.441 162.636 31.297 1.00 57.48 148 GLN D C 1
ATOM 3753 O O . GLN D 1 118 ? 15.360 161.887 31.606 1.00 70.90 148 GLN D O 1
ATOM 3759 N N . LEU D 1 119 ? 13.436 162.895 32.107 1.00 55.24 149 LEU D N 1
ATOM 3760 C CA . LEU D 1 119 ? 13.333 162.205 33.380 1.00 54.31 149 LEU D CA 1
ATOM 3761 C C . LEU D 1 119 ? 12.434 160.978 33.198 1.00 56.88 149 LEU D C 1
ATOM 3762 O O . LEU D 1 119 ? 11.289 161.109 32.735 1.00 62.64 149 LEU D O 1
ATOM 3767 N N . VAL D 1 120 ? 12.970 159.798 33.549 1.00 57.77 150 VAL D N 1
ATOM 3768 C CA . VAL D 1 120 ? 12.261 158.526 33.420 1.00 52.20 150 VAL D CA 1
ATOM 3769 C C . VAL D 1 120 ? 11.722 158.122 34.785 1.00 53.81 150 VAL D C 1
ATOM 3770 O O . VAL D 1 120 ? 12.468 157.997 35.739 1.00 55.83 150 VAL D O 1
ATOM 3774 N N . ILE D 1 121 ? 10.405 157.972 34.883 1.00 61.17 151 ILE D N 1
ATOM 3775 C CA . ILE D 1 121 ? 9.780 157.407 36.071 1.00 65.32 151 ILE D CA 1
ATOM 3776 C C . ILE D 1 121 ? 9.472 155.952 35.752 1.00 73.46 151 ILE D C 1
ATOM 3777 O O . ILE D 1 121 ? 8.825 155.660 34.726 1.00 69.83 151 ILE D O 1
ATOM 3782 N N . ASP D 1 122 ? 9.937 155.057 36.631 1.00 76.07 152 ASP D N 1
ATOM 3783 C CA . ASP D 1 122 ? 9.799 153.608 36.441 1.00 74.14 152 ASP D CA 1
ATOM 3784 C C . ASP D 1 122 ? 8.462 153.144 37.006 1.00 74.68 152 ASP D C 1
ATOM 3785 O O . ASP D 1 122 ? 7.863 153.838 37.837 1.00 79.22 152 ASP D O 1
ATOM 3790 N N . PRO D 1 123 ? 7.970 151.988 36.530 1.00 77.96 153 PRO D N 1
ATOM 3791 C CA . PRO D 1 123 ? 6.706 151.386 36.999 1.00 74.95 153 PRO D CA 1
ATOM 3792 C C . PRO D 1 123 ? 6.803 150.643 38.336 1.00 72.72 153 PRO D C 1
ATOM 3793 O O . PRO D 1 123 ? 7.885 150.215 38.731 1.00 73.80 153 PRO D O 1
ATOM 3797 N N . ARG D 1 124 ? 5.675 150.505 39.028 1.00 75.67 154 ARG D N 1
ATOM 3798 C CA . ARG D 1 124 ? 5.666 149.834 40.320 1.00 84.08 154 ARG D CA 1
ATOM 3799 C C . ARG D 1 124 ? 5.872 148.335 40.149 1.00 85.18 154 ARG D C 1
ATOM 3800 O O . ARG D 1 124 ? 6.732 147.754 40.804 1.00 85.32 154 ARG D O 1
#

Radius of gyration: 27.83 Å; Cα contacts (8 Å, |Δi|>4): 1228; chains: 4; bounding box: 41×71×79 Å

Sequence (494 aa):
QSASIEAKTVNSTKEWTISDIEVTYKPNAVLSLGAVEFQFPDGFHATTRDSVNGRTLKETQILNDGKTVRLPLTLDLLGASEFDLVMVRKTLPRAGTYTIKGDVVNGLGIGSFYAETQLVIDPRQSASIEAKTVNSTKEWTISDIEVTYKPNAVLSLGAVEFQFPDGFHATTRDSVNGRTLKETQILNDGKTVRLPLTLDLLGASEFDLVMVRKTLPRAGTYTIKGDVVNGLGIGSFYAETQLVIDPRQSASIEAKTVNSTKEWTISDIEVTYKPNAVLSLGAVEFQFPDGFHHATTRDSVNGRTLKETQILNDGKTVRLPLTLDLLGASEFDLVMVRKTLPRAGTYTIKGDVVNGLGIGSFYAETQLVIDPRQSASIEAKTVNSTKEWTISDIEVTYKPNAVLSLGAVEFQFPDGFHATTRDSVNGRTLKETQILNDGKTVRLPLTLDLLGASEFDLVMVRKTLPRAGTYTIKGDVVNGLGSFYAETQLVIDPR

InterPro domains:
  IPR034650 YuaB-like [PF17735] (35-154)
  IPR034650 YuaB-like [cd14670] (28-149)
  IPR038480 YuaB-like superfamily [G3DSA:2.60.40.3490] (31-154)
  IPR049715 Biofilm-surface layer hydrophobin BslB [NF041828] (1-154)

CATH classification: 2.60.40.3490

B-factor: mean 57.17, std 14.13, range [30.52, 131.28]

Nearest PDB structures (foldseek):
  5mkd-assembly3_C  TM=1.000E+00  e=6.972E-22  Bacillus subtilis
  5mkd-assembly4_D  TM=9.923E-01  e=1.259E-21  Bacillus subtilis
  4bhu-assembly1_J  TM=9.536E-01  e=2.801E-15  Bacillus subtilis subsp. subtilis NCIB 3610 = ATCC 6051 = DSM 10
  4bhu-assembly1_I  TM=9.569E-01  e=4.793E-15  Bacillus subtilis subsp. subtilis NCIB 3610 = ATCC 6051 = DSM 10
  4bhu-assembly1_C  TM=8.855E-01  e=2.158E-14  Bacillus subtilis subsp. subtilis NCIB 3610 = ATCC 6051 = DSM 10

Organism: Bacillus subtilis (strain 168) (NCBI:txid224308)

Solvent-accessible surface area: 25301 Å² total; per-residue (Å²): 191,82,9,50,12,99,15,120,21,70,75,33,58,85,20,143,57,45,0,9,0,62,0,25,0,76,4,81,56,141,23,68,115,20,5,0,12,0,59,10,47,101,45,8,95,4,32,47,54,0,8,3,54,30,108,18,5,123,144,119,34,28,66,93,111,5,45,4,0,85,5,71,20,71,154,75,9,65,77,30,87,55,1,57,1,20,1,4,75,14,70,0,9,175,38,32,78,30,42,0,80,1,37,17,31,123,31,140,77,152,54,88,46,106,9,92,33,94,10,75,3,49,93,200,190,86,10,52,11,91,14,115,24,71,89,37,56,97,24,48,36,59,0,11,0,58,0,29,0,84,4,60,54,147,26,53,105,19,0,0,37,0,50,3,42,91,28,4,87,8,43,48,49,1,6,4,38,23,69,22,6,136,124,115,27,16,79,82,130,8,45,5,0,67,5,60,22,73,155,78,9,68,74,31,92,62,0,52,1,19,2,4,77,12,38,0,12,123,29,31,78,31,42,0,78,2,39,17,34,111,34,118,72,142,67,87,47,100,8,93,34,83,10,83,2,49,92,116,214,94,17,56,11,97,14,113,18,84,108,25,63,93,25,38,32,66,2,22,1,56,0,38,0,83,4,77,51,149,24,84,104,20,9,0,20,0,63,10,44,86,33,6,78,6,52,47,52,0,9,5,52,31,92,18,5,131,134,122,28,24,73,82,121,8,47,3,0,78,6,72,20,76,154,83,20,57,74,27,97,66,0,52,1,20,0,4,77,16,56,0,12,84,33,36,79,38,26,0,78,0,41,17,29,109,24,151,63,180,59,99,46,99,8,94,24,99,10,80,1,45,87,118,204,84,19,44,14,86,12,106,21,78,82,29,54,95,26,128,44,70,0,10,1,65,1,28,0,80,6,72,53,144,22,82,113,22,8,0,9,0,53,11,38,108,52,10,102,2,28,48,55,1,8,3,50,30,98,21,5,136,133,113,26,34,63,83,143,6,70,3,0,64,6,76,24,76,153,86,15,81,74,30,92,62,0,54,1,19,0,3,78,16,84,1,12,174,34,36,92,29,39,0,77,0,32,17,30,134,26,195,85,100,38,108,7,90,36,85,10,84,2,47,91,226

Secondary structure (DSSP, 8-state):
---EEEEEESS--BTTSEEEEEEEEE-SS---SSEEEEE--TT----TTSEETTEE--GGGEETTTTEEEEE--HHHHT-S-EEEEEEEEEP-SSEEEEEEEEEESS-S-S---EEEEEEEB--/---EEEEEESS--BTT-EEEEEEEEE-SS---SSEEEEE--TT----TT-EETTEEPPGGGEETTTTEEEEE--HHHHT-S-EEEEEEEEEP-SSEEEEEEEEEESS---S---EEEEEEEBP-/---EEEEEESS--BTT-EEEEEEEEE--S---SSEEEEE--TT----TT-EETTEEPPGGGEETTTTEEEEE--HHHHT-S-EEEEEEEEE--SSEEEEEEEEEESSS--S---EEEEEEEBP-/---EEEEEE-S--BTT-EEEEEEEEE--S---SSEEEEE--TT----TT-EETTEEPPGGGEETTTTEEEEE--STGGG-S-EEEEEEEEE--SSEEEEEEEEEE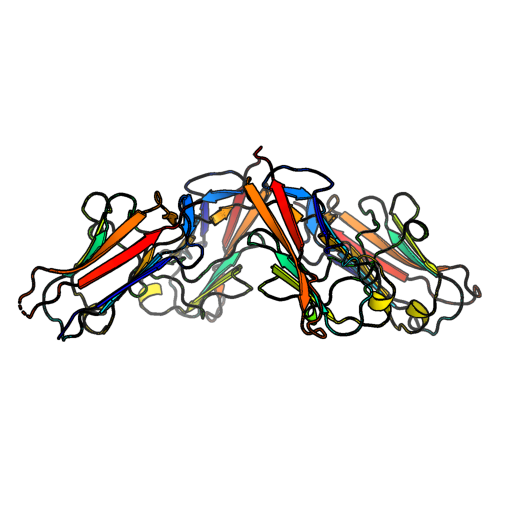S------EEEEEEEBP-

Foldseek 3Di:
DAKEKDKAFPPAFAAQFWTKMKMKIFRQDADDFFKKKKAWDPQDAADQCKDKPPHRADPVQADDRRGMGIGTDDPVNNVDRMIIIMGHTGRGHHFDKTKMWMAGPPGPPDDNGIYIDIRGGHYD/DEKEKDKDFDPAQAAQFWTKMKMKIALPDQFDFFKKKKAWDPQAAADQQKDKPPHGADPVQADPNRRMGIGGCDPVNNPDRMIITMDHGDRGHHFDKIKMKMFGPPGPPPDGRIYIDIRGRHYD/DAKEKDKDFDPDQAAQFWGKIKMKTFLPDQADFAKKKKFWDPQAAADQCKDKPPHRADPVQADPRRGMGIGGDDPVNNVDRMIIIMGHTGRGHDFDWTKMKIFGPPRPDDDTSIYIDIRTRDYD/DAKEKDKDFPPAQAAQFWTKMKMKIAQPDQFDFFKKKKFWDPQDFADQQKDKPPHGADPVQADDRRRMGIGGCDPVNNVDRMIIIIGGGGRGHDFDKIKMWIATPPGDNDGIYIDIRGRHYD